Protein AF-A0A662DSI3-F1 (afdb_monomer_lite)

Foldseek 3Di:
DFDQDWDPAVVIDTRPRRLLLVVLLVCLVQQAQEDEDEQDACQHDQNPHYFWPARQVSVPPPDPDRPPLPPQGPDPPDRARLLHGDPVVLVSVQVSLLSNVVSNHAYEYALFEQDPGGCCNQQVNDHQPDVSSLSSLLVCCVSHLVRQRYEYADYAAAQEDDPDRGQYPVSSLVSLVSNCVNQQNAADPVVRGRDGHAYEYEHHEQQDDPDGDRVVVVVVCCLVPPALVSDRHQEYEYAAAQPDPPCPNGPDNHAQLVVLLVVCCQQQDPDPPPDDRSNDPHHYAYEYAHYHDLQQFAEQQPQVPGDPCNYLLNCLQRPLCSCVLSLHPAYHGAFHQQADPVAHDQCGGDNGRSDCVSVSQNSQLNSLVVCCVVCLQVVLVHDDSSLKHKDQVQFPPADADPRRGAKTWIDHACRKIKIKGSFAAPRGGGKGKHANEAAWWWKKKWKAFSSRRHTQDMDTQDGDHGIDIGDDDHGPPGGRNTMMMIMIHID

pLDDT: mean 82.84, std 15.53, range [30.83, 98.38]

Radius of gyration: 23.96 Å; chains: 1; bounding box: 67×50×70 Å

Sequence (491 aa):
GDPKWTNTGPGGTADSGKGIIGSLNWLSANGANSVYCLLMNLGGDGRDVSPFVDNPAEAGDGSDTVAPYDSEPLISGFDDSRLNYAVRRMNQWDRVIRHANRKGIFVNMVLAETEDGNTNWLDDGNTVLSTQRKLFLKNMVAMFGHNLGLKWNLWEEVPLGSTEDEVSRAELTSIAHWIQDWDAVDYDEERDEWIGHAISVHGIPNFKRTVLSGFELMYQDLIDNTSDGDWWLDATSMQIHGGESGTSSFTDPGDYSYYVEQMGGNFFSCDANGGTPGSSSRLVLLDVDEQGAPGTGYASDDYTTAYSEAKSDARRKRVLFDVLFSGASGIEWYCGYYANSSGPVNGGGDLALEDFDTRADLLATTEAAIDFLTDTIHGAGGRDLFEFEADDDLVSNEYVHSIYGGAEVYFQSQVCYLVYYPGMGTGGPGDIAIDHGGTSTIATAYWYDAEDMTYVSSETLGTDTGSQTYSPTAPSGATSADDFVMAVIFR

Secondary structure (DSSP, 8-state):
----PPP-STTPPTTTTHHHHHHHHHHHHTT--EEEEES--TTSSS-----BS--GGGG----SS---TT---SSBTBS-GGG-B-HHHHHHHHHHHHHHHHTT-EEEEE---SSHHHHHHHHTTT-TT-HHHHHHHHHHHHHHTT-SSEEEE--SSB--S-TTS---HHHHHHHHHHHHHH---EEETTTTEEE-SEEE-PBP-S-STTSS-HHHHHHHHHHHH--TTS----B--EEE--S-TT-TTSS----HHHHHHHHHHHHH---TT----SS-----B-EEEEES-TTTS---TT-TTS-GGGSHHHHIIIIIHHHHHTT-SEE-------EETTEESTT--TTT---GGGGHHHHHHHHHHHHHHHHHHHHHT---GGG-EE-GGGEES---BTTTBS-EEEEETTTEEEEEES---TT-S-EEEEE-TTS-EEEEEEEEETTT--EEEEEEEEEESSEEEE-PPPPTT--TT--EEEEEEE-

Structure (mmCIF, N/CA/C/O backbone):
data_AF-A0A662DSI3-F1
#
_entry.id   AF-A0A662DSI3-F1
#
loop_
_atom_site.group_PDB
_atom_site.id
_atom_site.type_symbol
_atom_site.label_atom_id
_atom_site.label_alt_id
_atom_site.label_comp_id
_atom_site.label_asym_id
_atom_site.label_entity_id
_atom_site.label_seq_id
_atom_site.pdbx_PDB_ins_code
_atom_site.Cartn_x
_atom_site.Cartn_y
_atom_site.Cartn_z
_atom_site.occupancy
_atom_site.B_iso_or_equiv
_atom_site.auth_seq_id
_atom_site.auth_comp_id
_atom_site.auth_asym_id
_atom_site.auth_atom_id
_atom_site.pdbx_PDB_model_num
ATOM 1 N N . GLY A 1 1 ? 3.775 -23.988 -15.144 1.00 60.94 1 GLY A N 1
ATOM 2 C CA . GLY A 1 1 ? 4.991 -24.788 -14.907 1.00 60.94 1 GLY A CA 1
ATOM 3 C C . GLY A 1 1 ? 6.191 -23.878 -14.975 1.00 60.94 1 GLY A C 1
ATOM 4 O O . GLY A 1 1 ? 6.115 -22.875 -15.681 1.00 60.94 1 GLY A O 1
ATOM 5 N N . ASP A 1 2 ? 7.258 -24.203 -14.259 1.00 80.38 2 ASP A N 1
ATOM 6 C CA . ASP A 1 2 ? 8.337 -23.246 -13.998 1.00 80.38 2 ASP A CA 1
ATOM 7 C C . ASP A 1 2 ? 9.190 -22.981 -15.244 1.00 80.38 2 ASP A C 1
ATOM 9 O O . ASP A 1 2 ? 9.401 -23.882 -16.073 1.00 80.38 2 ASP A O 1
ATOM 13 N N . PRO A 1 3 ? 9.652 -21.740 -15.447 1.00 84.12 3 PRO A N 1
ATOM 14 C CA . PRO A 1 3 ? 10.533 -21.426 -16.546 1.00 84.12 3 PRO A CA 1
ATOM 15 C C . PRO A 1 3 ? 11.921 -22.025 -16.308 1.00 84.12 3 PRO A C 1
ATOM 17 O O . PRO A 1 3 ? 12.525 -21.896 -15.252 1.00 84.12 3 PRO A O 1
ATOM 20 N N . LYS A 1 4 ? 12.449 -22.664 -17.350 1.00 86.12 4 LYS A N 1
ATOM 21 C CA . LYS A 1 4 ? 13.798 -23.241 -17.388 1.00 86.12 4 LYS A CA 1
ATOM 22 C C . LYS A 1 4 ? 14.788 -22.273 -18.031 1.00 86.12 4 LYS A C 1
ATOM 24 O O . LYS A 1 4 ? 15.524 -22.618 -18.954 1.00 86.12 4 LYS A O 1
ATOM 29 N N . TRP A 1 5 ? 14.700 -21.003 -17.643 1.00 87.44 5 TRP A N 1
ATOM 30 C CA . TRP A 1 5 ? 15.597 -19.977 -18.161 1.00 87.44 5 TRP A CA 1
ATOM 31 C C . TRP A 1 5 ? 16.961 -20.153 -17.511 1.00 87.44 5 TRP A C 1
ATOM 33 O O . TRP A 1 5 ? 17.059 -20.222 -16.293 1.00 87.44 5 TRP A O 1
ATOM 43 N N . THR A 1 6 ? 17.991 -20.266 -18.340 1.00 80.69 6 THR A N 1
ATOM 44 C CA . THR A 1 6 ? 19.382 -20.390 -17.903 1.00 80.69 6 THR A CA 1
ATOM 45 C C . THR A 1 6 ? 20.048 -19.033 -18.051 1.00 80.69 6 THR A C 1
ATOM 47 O O . THR A 1 6 ? 19.926 -18.427 -19.121 1.00 80.69 6 THR A O 1
ATOM 50 N N . ASN A 1 7 ? 20.737 -18.574 -17.006 1.00 74.44 7 ASN A N 1
ATOM 51 C CA . ASN A 1 7 ? 21.637 -17.434 -17.127 1.00 74.44 7 ASN A CA 1
ATOM 52 C C . ASN A 1 7 ? 22.836 -17.877 -17.981 1.00 74.44 7 ASN A C 1
ATOM 54 O O . ASN A 1 7 ? 23.499 -18.860 -17.658 1.00 74.44 7 ASN A O 1
ATOM 58 N N . THR A 1 8 ? 23.068 -17.205 -19.106 1.00 74.00 8 THR A N 1
ATOM 59 C CA . THR A 1 8 ? 24.160 -17.525 -20.040 1.00 74.00 8 THR A CA 1
ATOM 60 C C . THR A 1 8 ? 25.381 -16.619 -19.876 1.00 74.00 8 THR A C 1
ATOM 62 O O . THR A 1 8 ? 26.344 -16.784 -20.622 1.00 74.00 8 THR A O 1
ATOM 65 N N . GLY A 1 9 ? 25.345 -15.675 -18.932 1.00 65.00 9 GLY A N 1
ATOM 66 C CA . GLY A 1 9 ? 26.474 -14.818 -18.585 1.00 65.00 9 GLY A CA 1
ATOM 67 C C . GLY A 1 9 ? 27.579 -15.553 -17.807 1.00 65.00 9 GLY A C 1
ATOM 68 O O . GLY A 1 9 ? 27.443 -16.739 -17.474 1.00 65.00 9 GLY A O 1
ATOM 69 N N . PRO A 1 10 ? 28.702 -14.873 -17.514 1.00 52.00 10 PRO A N 1
ATOM 70 C CA . PRO A 1 10 ? 29.787 -15.430 -16.709 1.00 52.00 10 PRO A CA 1
ATOM 71 C C . PRO A 1 10 ? 29.284 -15.909 -15.337 1.00 52.00 10 PRO A C 1
ATOM 73 O O . PRO A 1 10 ? 28.651 -15.158 -14.609 1.00 52.00 10 PRO A O 1
ATOM 76 N N . GLY A 1 11 ? 29.551 -17.172 -14.984 1.00 66.62 11 GLY A N 1
ATOM 77 C CA . GLY A 1 11 ? 29.047 -17.773 -13.737 1.00 66.62 11 GLY A CA 1
ATOM 78 C C . GLY A 1 11 ? 27.581 -18.232 -13.781 1.00 66.62 11 GLY A C 1
ATOM 79 O O . GLY A 1 11 ? 27.026 -18.576 -12.743 1.00 66.62 11 GLY A O 1
ATOM 80 N N . GLY A 1 12 ? 26.962 -18.258 -14.965 1.00 67.44 12 GLY A N 1
ATOM 81 C CA . GLY A 1 12 ? 25.545 -18.553 -15.151 1.00 67.44 12 GLY A CA 1
ATOM 82 C C . GLY A 1 12 ? 25.066 -19.904 -14.602 1.00 67.44 12 GLY A C 1
ATOM 83 O O . GLY A 1 12 ? 25.707 -20.946 -14.764 1.00 67.44 12 GLY A O 1
ATOM 84 N N . THR A 1 13 ? 23.884 -19.875 -13.987 1.00 76.50 13 THR A N 1
ATOM 85 C CA . THR A 1 13 ? 23.226 -21.029 -13.367 1.00 76.50 13 THR A CA 1
ATOM 86 C C . THR A 1 13 ? 22.111 -21.562 -14.273 1.00 76.50 13 THR A C 1
ATOM 88 O O . THR A 1 13 ? 21.342 -20.814 -14.885 1.00 76.50 13 THR A O 1
ATOM 91 N N . ALA A 1 14 ? 22.029 -22.888 -14.398 1.00 83.31 14 ALA A N 1
ATOM 92 C CA . ALA A 1 14 ? 20.943 -23.540 -15.123 1.00 83.31 14 ALA A CA 1
ATOM 93 C C . ALA A 1 14 ? 19.618 -23.372 -14.370 1.00 83.31 14 ALA A C 1
ATOM 95 O O . ALA A 1 14 ? 19.578 -23.499 -13.150 1.00 83.31 14 ALA A O 1
ATOM 96 N N . ASP A 1 15 ? 18.529 -23.154 -15.109 1.00 83.88 15 ASP A N 1
ATOM 97 C CA . ASP A 1 15 ? 17.176 -23.026 -14.553 1.00 83.88 15 ASP A CA 1
ATOM 98 C C . ASP A 1 15 ? 16.993 -21.900 -13.501 1.00 83.88 15 ASP A C 1
ATOM 100 O O . ASP A 1 15 ? 16.060 -21.971 -12.699 1.00 83.88 15 ASP A O 1
ATOM 104 N N . SER A 1 16 ? 17.816 -20.842 -13.531 1.00 78.50 16 SER A N 1
ATOM 105 C CA . SER A 1 16 ? 17.704 -19.660 -12.651 1.00 78.50 16 SER A CA 1
ATOM 106 C C . SER A 1 16 ? 16.305 -19.043 -12.606 1.00 78.50 16 SER A C 1
ATOM 108 O O . SER A 1 16 ? 15.895 -18.523 -11.579 1.00 78.50 16 SER A O 1
ATOM 110 N N . GLY A 1 17 ? 15.530 -19.144 -13.690 1.00 80.69 17 GLY A N 1
ATOM 111 C CA . GLY A 1 17 ? 14.164 -18.614 -13.723 1.00 80.69 17 GLY A CA 1
ATOM 112 C C . GLY A 1 17 ? 13.172 -19.308 -12.779 1.00 80.69 17 GLY A C 1
ATOM 113 O O . GLY A 1 17 ? 12.072 -18.800 -12.600 1.00 80.69 17 GLY A O 1
ATOM 114 N N . LYS A 1 18 ? 13.489 -20.469 -12.192 1.00 83.06 18 LYS A N 1
ATOM 115 C CA . LYS A 1 18 ? 12.529 -21.183 -11.331 1.00 83.06 18 LYS A CA 1
ATOM 116 C C . LYS A 1 18 ? 12.211 -20.439 -10.035 1.00 83.06 18 LYS A C 1
ATOM 118 O O . LYS A 1 18 ? 11.071 -20.532 -9.588 1.00 83.06 18 LYS A O 1
ATOM 123 N N . GLY A 1 19 ? 13.189 -19.719 -9.474 1.00 86.44 19 GLY A N 1
ATOM 124 C CA . GLY A 1 19 ? 13.057 -19.019 -8.192 1.00 86.44 19 GLY A CA 1
ATOM 125 C C . GLY A 1 19 ? 11.862 -18.072 -8.178 1.00 86.44 19 GLY A C 1
ATOM 126 O O . GLY A 1 19 ? 10.960 -18.254 -7.373 1.00 86.44 19 GLY A O 1
ATOM 127 N N . ILE A 1 20 ? 11.767 -17.184 -9.174 1.00 89.00 20 ILE A N 1
ATOM 128 C CA . ILE A 1 20 ? 10.732 -16.138 -9.229 1.00 89.00 20 ILE A CA 1
ATOM 129 C C . ILE A 1 20 ? 9.291 -16.676 -9.241 1.00 89.00 20 ILE A C 1
ATOM 131 O O . ILE A 1 20 ? 8.397 -16.092 -8.641 1.00 89.00 20 ILE A O 1
ATOM 135 N N . ILE A 1 21 ? 9.038 -17.826 -9.882 1.00 91.31 21 ILE A N 1
ATOM 136 C CA . ILE A 1 21 ? 7.706 -18.456 -9.846 1.00 91.31 21 ILE A CA 1
ATOM 137 C C . ILE A 1 21 ? 7.426 -19.068 -8.472 1.00 91.31 21 ILE A C 1
ATOM 139 O O . ILE A 1 21 ? 6.283 -19.041 -8.018 1.00 91.31 21 ILE A O 1
ATOM 143 N N . GLY A 1 22 ? 8.453 -19.626 -7.826 1.00 90.69 22 GLY A N 1
ATOM 144 C CA . GLY A 1 22 ? 8.385 -20.090 -6.443 1.00 90.69 22 GLY A CA 1
ATOM 145 C C . GLY A 1 22 ? 8.039 -18.951 -5.489 1.00 90.69 22 GLY A C 1
ATOM 146 O O . GLY A 1 22 ? 7.066 -19.085 -4.753 1.00 90.69 22 GLY A O 1
ATOM 147 N N . SER A 1 23 ? 8.745 -17.823 -5.588 1.00 92.06 23 SER A N 1
ATOM 148 C CA . SER A 1 23 ? 8.511 -16.629 -4.769 1.00 92.06 23 SER A CA 1
ATOM 149 C C . SER A 1 23 ? 7.078 -16.116 -4.907 1.00 92.06 23 SER A C 1
ATOM 151 O O . SER A 1 23 ? 6.400 -15.940 -3.906 1.00 92.06 23 SER A O 1
ATOM 153 N N . LEU A 1 24 ? 6.545 -16.004 -6.131 1.00 94.94 24 LEU A N 1
ATOM 154 C CA . LEU A 1 24 ? 5.147 -15.594 -6.340 1.00 94.94 24 LEU A CA 1
ATOM 155 C C . LEU A 1 24 ? 4.122 -16.608 -5.813 1.00 94.94 24 LEU A C 1
ATOM 157 O O . LEU A 1 24 ? 3.040 -16.227 -5.378 1.00 94.94 24 LEU A O 1
ATOM 161 N N . ASN A 1 25 ? 4.420 -17.911 -5.871 1.00 94.50 25 ASN A N 1
ATOM 162 C CA . ASN A 1 25 ? 3.545 -18.910 -5.252 1.00 94.50 25 ASN A CA 1
ATOM 163 C C . ASN A 1 25 ? 3.541 -18.777 -3.731 1.00 94.50 25 ASN A C 1
ATOM 165 O O . ASN A 1 25 ? 2.507 -19.028 -3.123 1.00 94.50 25 ASN A O 1
ATOM 169 N N . TRP A 1 26 ? 4.700 -18.466 -3.154 1.00 95.31 26 TRP A N 1
ATOM 170 C CA . TRP A 1 26 ? 4.871 -18.312 -1.723 1.00 95.31 26 TRP A CA 1
ATOM 171 C C . TRP A 1 26 ? 4.184 -17.045 -1.218 1.00 95.31 26 TRP A C 1
ATOM 173 O O . TRP A 1 26 ? 3.372 -17.145 -0.310 1.00 95.31 26 TRP A O 1
ATOM 183 N N . LEU A 1 27 ? 4.416 -15.899 -1.867 1.00 95.94 27 LEU A N 1
ATOM 184 C CA . LEU A 1 27 ? 3.780 -14.620 -1.536 1.00 95.94 27 LEU A CA 1
ATOM 185 C C . LEU A 1 27 ? 2.253 -14.758 -1.499 1.00 95.94 27 LEU A C 1
ATOM 187 O O . LEU A 1 27 ? 1.635 -14.519 -0.471 1.00 95.94 27 LEU A O 1
ATOM 191 N N . SER A 1 28 ? 1.668 -15.295 -2.572 1.00 96.25 28 SER A N 1
ATOM 192 C CA . SER A 1 28 ? 0.223 -15.556 -2.654 1.00 96.25 28 SER A CA 1
ATOM 193 C C . SER A 1 28 ? -0.296 -16.545 -1.604 1.00 96.25 28 SER A C 1
ATOM 195 O O . SER A 1 28 ? -1.472 -16.506 -1.264 1.00 96.25 28 SER A O 1
ATOM 197 N N . ALA A 1 29 ? 0.538 -17.471 -1.124 1.00 96.25 29 ALA A N 1
ATOM 198 C CA . ALA A 1 29 ? 0.145 -18.429 -0.092 1.00 96.25 29 ALA A CA 1
ATOM 199 C C . ALA A 1 29 ? 0.248 -17.864 1.336 1.00 96.25 29 ALA A C 1
ATOM 201 O O . ALA A 1 29 ? -0.223 -18.532 2.253 1.00 96.25 29 ALA A O 1
ATOM 202 N N . ASN A 1 30 ? 0.860 -16.689 1.506 1.00 95.00 30 ASN A N 1
ATOM 203 C CA . ASN A 1 30 ? 1.040 -15.985 2.778 1.00 95.00 30 ASN A CA 1
ATOM 204 C C . ASN A 1 30 ? 0.400 -14.584 2.701 1.00 95.00 30 ASN A C 1
ATOM 206 O O . ASN A 1 30 ? 1.035 -13.590 3.045 1.00 95.00 30 ASN A O 1
ATOM 210 N N . GLY A 1 31 ? -0.801 -14.496 2.123 1.00 92.19 31 GLY A N 1
ATOM 211 C CA . GLY A 1 31 ? -1.628 -13.286 2.129 1.00 92.19 31 GLY A CA 1
ATOM 212 C C . GLY A 1 31 ? -1.229 -12.147 1.187 1.00 92.19 31 GLY A C 1
ATOM 213 O O . GLY A 1 31 ? -2.059 -11.289 0.898 1.00 92.19 31 GLY A O 1
ATOM 214 N N . ALA A 1 32 ? -0.006 -12.124 0.647 1.00 95.44 32 ALA A N 1
ATOM 215 C CA . ALA A 1 32 ? 0.422 -11.034 -0.227 1.00 95.44 32 ALA A CA 1
ATOM 216 C C . ALA A 1 32 ? -0.329 -11.061 -1.569 1.00 95.44 32 ALA A C 1
ATOM 218 O O . ALA A 1 32 ? -0.282 -12.042 -2.322 1.00 95.44 32 ALA A O 1
ATOM 219 N N . ASN A 1 33 ? -0.978 -9.943 -1.886 1.00 95.56 33 ASN A N 1
ATOM 220 C CA . ASN A 1 33 ? -1.796 -9.751 -3.082 1.00 95.56 33 ASN A CA 1
ATOM 221 C C . ASN A 1 33 ? -1.325 -8.573 -3.955 1.00 95.56 33 ASN A C 1
ATOM 223 O O . ASN A 1 33 ? -1.947 -8.313 -4.981 1.00 95.56 33 ASN A O 1
ATOM 227 N N . SER A 1 34 ? -0.215 -7.916 -3.609 1.00 95.75 34 SER A N 1
ATOM 228 C CA . SER A 1 34 ? 0.435 -6.900 -4.438 1.00 95.75 34 SER A CA 1
ATOM 229 C C . SER A 1 34 ? 1.956 -7.028 -4.393 1.00 95.75 34 SER A C 1
ATOM 231 O O . SER A 1 34 ? 2.522 -7.496 -3.402 1.00 95.75 34 SER A O 1
ATOM 233 N N . VAL A 1 35 ? 2.609 -6.654 -5.491 1.00 95.31 35 VAL A N 1
ATOM 234 C CA . VAL A 1 35 ? 4.061 -6.464 -5.589 1.00 95.31 35 VAL A CA 1
ATOM 235 C C . VAL A 1 35 ? 4.346 -5.276 -6.499 1.00 95.31 35 VAL A C 1
ATOM 237 O O . VAL A 1 35 ? 3.775 -5.196 -7.590 1.00 95.31 35 VAL A O 1
ATOM 240 N N . TYR A 1 36 ? 5.277 -4.406 -6.117 1.00 93.00 36 TYR A N 1
ATOM 241 C CA . TYR A 1 36 ? 5.786 -3.380 -7.020 1.00 93.00 36 TYR A CA 1
ATOM 242 C C . TYR A 1 36 ? 7.075 -3.830 -7.715 1.00 93.00 36 TYR A C 1
ATOM 244 O O . TYR A 1 36 ? 7.824 -4.674 -7.216 1.00 93.00 36 TYR A O 1
ATOM 252 N N . CYS A 1 37 ? 7.317 -3.318 -8.922 1.00 92.38 37 CYS A N 1
ATOM 253 C CA . CYS A 1 37 ? 8.545 -3.579 -9.663 1.00 92.38 37 CYS A CA 1
ATOM 254 C C . CYS A 1 37 ? 8.929 -2.423 -10.589 1.00 92.38 37 CYS A C 1
ATOM 256 O O . CYS A 1 37 ? 8.079 -1.856 -11.280 1.00 92.38 37 CYS A O 1
ATOM 258 N N . LEU A 1 38 ? 10.233 -2.163 -10.684 1.00 91.62 38 LEU A N 1
ATOM 259 C CA . LEU A 1 38 ? 10.825 -1.306 -11.708 1.00 91.62 38 LEU A CA 1
ATOM 260 C C . LEU A 1 38 ? 10.976 -2.072 -13.025 1.00 91.62 38 LEU A C 1
ATOM 262 O O . LEU A 1 38 ? 11.417 -3.223 -13.056 1.00 91.62 38 LEU A O 1
ATOM 266 N N . LEU A 1 39 ? 10.641 -1.418 -14.137 1.00 91.81 39 LEU A N 1
ATOM 267 C CA . LEU A 1 39 ? 10.805 -1.983 -15.484 1.00 91.81 39 LEU A CA 1
ATOM 268 C C . LEU A 1 39 ? 12.084 -1.498 -16.186 1.00 91.81 39 LEU A C 1
ATOM 270 O O . LEU A 1 39 ? 12.436 -2.011 -17.256 1.00 91.81 39 LEU A O 1
ATOM 274 N N . MET A 1 40 ? 12.782 -0.520 -15.603 1.00 88.50 40 MET A N 1
ATOM 275 C CA . MET A 1 40 ? 14.053 0.015 -16.088 1.00 88.50 40 MET A CA 1
ATOM 276 C C . MET A 1 40 ? 14.765 0.813 -14.981 1.00 88.50 40 MET A C 1
ATOM 278 O O . MET A 1 40 ? 14.176 1.752 -14.457 1.00 88.50 40 MET A O 1
ATOM 282 N N . ASN A 1 41 ? 16.015 0.447 -14.670 1.00 83.88 41 ASN A N 1
ATOM 283 C CA . ASN A 1 41 ? 16.839 1.079 -13.622 1.00 83.88 41 ASN A CA 1
ATOM 284 C C . ASN A 1 41 ? 18.320 1.249 -14.035 1.00 83.88 41 ASN A C 1
ATOM 286 O O . ASN A 1 41 ? 19.219 1.276 -13.195 1.00 83.88 41 ASN A O 1
ATOM 290 N N . LEU A 1 42 ? 18.626 1.274 -15.342 1.00 79.88 42 LEU A N 1
ATOM 291 C CA . LEU A 1 42 ? 20.013 1.181 -15.838 1.00 79.88 42 LEU A CA 1
ATOM 292 C C . LEU A 1 42 ? 20.948 2.297 -15.356 1.00 79.88 42 LEU A C 1
ATOM 294 O O . LEU A 1 42 ? 22.165 2.105 -15.399 1.00 79.88 42 LEU A O 1
ATOM 298 N N . GLY A 1 43 ? 20.419 3.433 -14.910 1.00 73.94 43 GLY A N 1
ATOM 299 C CA . GLY A 1 43 ? 21.232 4.421 -14.206 1.00 73.94 43 GLY A CA 1
ATOM 300 C C . GLY A 1 43 ? 20.687 4.850 -12.851 1.00 73.94 43 GLY A C 1
ATOM 301 O O . GLY A 1 43 ? 21.111 5.896 -12.367 1.00 73.94 43 GLY A O 1
ATOM 302 N N . GLY A 1 44 ? 19.825 4.035 -12.251 1.00 76.44 44 GLY A N 1
ATOM 303 C CA . GLY A 1 44 ? 19.527 4.091 -10.824 1.00 76.44 44 GLY A CA 1
ATOM 304 C C . GLY A 1 44 ? 20.485 3.226 -10.008 1.00 76.44 44 GLY A C 1
ATOM 305 O O . GLY A 1 44 ? 21.650 3.013 -10.393 1.00 76.44 44 GLY A O 1
ATOM 306 N N . ASP A 1 45 ? 19.980 2.705 -8.894 1.00 75.12 45 ASP A N 1
ATOM 307 C CA . ASP A 1 45 ? 20.773 1.974 -7.902 1.00 75.12 45 ASP A CA 1
ATOM 308 C C . ASP A 1 45 ? 21.038 0.510 -8.292 1.00 75.12 45 ASP A C 1
ATOM 310 O O . ASP A 1 45 ? 22.166 0.023 -8.155 1.00 75.12 45 ASP A O 1
ATOM 314 N N . GLY A 1 46 ? 20.035 -0.194 -8.829 1.00 74.75 46 GLY A N 1
ATOM 315 C CA . GLY A 1 46 ? 20.155 -1.624 -9.160 1.00 74.75 46 GLY A CA 1
ATOM 316 C C . GLY A 1 46 ? 20.916 -1.918 -10.461 1.00 74.75 46 GLY A C 1
ATOM 317 O O . GLY A 1 46 ? 21.689 -2.875 -10.533 1.00 74.75 46 GLY A O 1
ATOM 318 N N . ARG A 1 47 ? 20.755 -1.065 -11.483 1.00 78.81 47 ARG A N 1
ATOM 319 C CA . ARG A 1 47 ? 21.464 -1.114 -12.782 1.00 78.81 47 ARG A CA 1
ATOM 320 C C . ARG A 1 47 ? 21.433 -2.458 -13.510 1.00 78.81 47 ARG A C 1
ATOM 322 O O . ARG A 1 47 ? 22.333 -2.765 -14.288 1.00 78.81 47 ARG A O 1
ATOM 329 N N . ASP A 1 48 ? 20.417 -3.272 -13.295 1.00 77.81 48 ASP A N 1
ATOM 330 C CA . ASP A 1 48 ? 20.358 -4.660 -13.756 1.00 77.81 48 ASP A CA 1
ATOM 331 C C . ASP A 1 48 ? 19.048 -5.015 -14.478 1.00 77.81 48 ASP A C 1
ATOM 333 O O . ASP A 1 48 ? 18.941 -6.078 -15.104 1.00 77.81 48 ASP A O 1
ATOM 337 N N . VAL A 1 49 ? 18.085 -4.093 -14.500 1.00 84.88 49 VAL A N 1
ATOM 338 C CA . VAL A 1 49 ? 16.792 -4.226 -15.165 1.00 84.88 49 VAL A CA 1
ATOM 339 C C . VAL A 1 49 ? 16.713 -3.289 -16.366 1.00 84.88 49 VAL A C 1
ATOM 341 O O . VAL A 1 49 ? 16.802 -2.065 -16.268 1.00 84.88 49 VAL A O 1
ATOM 344 N N . SER A 1 50 ? 16.492 -3.868 -17.550 1.00 87.44 50 SER A N 1
ATOM 345 C CA . SER A 1 50 ? 16.197 -3.090 -18.753 1.00 87.44 50 SER A CA 1
ATOM 346 C C . SER A 1 50 ? 15.400 -3.877 -19.790 1.00 87.44 50 SER A C 1
ATOM 348 O O . SER A 1 50 ? 15.566 -5.097 -19.929 1.00 87.44 50 SER A O 1
ATOM 350 N N . PRO A 1 51 ? 14.574 -3.205 -20.606 1.00 89.94 51 PRO A N 1
ATOM 351 C CA . PRO A 1 51 ? 13.836 -3.866 -21.671 1.00 89.94 51 PRO A CA 1
ATOM 352 C C . PRO A 1 51 ? 14.636 -3.988 -22.982 1.00 89.94 51 PRO A C 1
ATOM 354 O O . PRO A 1 51 ? 14.173 -4.639 -23.923 1.00 89.94 51 PRO A O 1
ATOM 357 N N . PHE A 1 52 ? 15.831 -3.398 -23.072 1.00 86.25 52 PHE A N 1
ATOM 358 C CA . PHE A 1 52 ? 16.565 -3.217 -24.329 1.00 86.25 52 PHE A CA 1
ATOM 359 C C . PHE A 1 52 ? 17.370 -4.451 -24.755 1.00 86.25 52 PHE A C 1
ATOM 361 O O . PHE A 1 52 ? 17.814 -5.242 -23.929 1.00 86.25 52 PHE A O 1
ATOM 368 N N . VAL A 1 53 ? 17.585 -4.644 -26.058 1.00 79.88 53 VAL A N 1
ATOM 369 C CA . VAL A 1 53 ? 18.443 -5.735 -26.574 1.00 79.88 53 VAL A CA 1
ATOM 370 C C . VAL A 1 53 ? 19.861 -5.624 -26.018 1.00 79.88 53 VAL A C 1
ATOM 372 O O . VAL A 1 53 ? 20.508 -6.643 -25.789 1.00 79.88 53 VAL A O 1
ATOM 375 N N . ASP A 1 54 ? 20.303 -4.392 -25.800 1.00 70.06 54 ASP A N 1
ATOM 376 C CA . ASP A 1 54 ? 21.613 -4.060 -25.288 1.00 70.06 54 ASP A CA 1
ATOM 377 C C . ASP A 1 54 ? 21.541 -3.663 -23.807 1.00 70.06 54 ASP A C 1
ATOM 379 O O . ASP A 1 54 ? 20.683 -2.871 -23.418 1.00 70.06 54 ASP A O 1
ATOM 383 N N . ASN A 1 55 ? 22.414 -4.238 -22.984 1.00 64.69 55 ASN A N 1
ATOM 384 C CA . ASN A 1 55 ? 22.471 -3.977 -21.551 1.00 64.69 55 ASN A CA 1
ATOM 385 C C . ASN A 1 55 ? 23.932 -3.710 -21.143 1.00 64.69 55 ASN A C 1
ATOM 387 O O . ASN A 1 55 ? 24.724 -4.656 -21.100 1.00 64.69 55 ASN A O 1
ATOM 391 N N . PRO A 1 56 ? 24.301 -2.458 -20.815 1.00 54.38 56 PRO A N 1
ATOM 392 C CA . PRO A 1 56 ? 25.656 -2.113 -20.388 1.00 54.38 56 PRO A CA 1
ATOM 393 C C . PRO A 1 56 ? 26.126 -2.905 -19.162 1.00 54.38 56 PRO A C 1
ATOM 395 O O . PRO A 1 56 ? 27.301 -3.252 -19.076 1.00 54.38 56 PRO A O 1
ATOM 398 N N . ALA A 1 57 ? 25.217 -3.275 -18.254 1.00 52.94 57 ALA A N 1
ATOM 399 C CA . ALA A 1 57 ? 25.544 -4.093 -17.087 1.00 52.94 57 ALA A CA 1
ATOM 400 C C . ALA A 1 57 ? 25.914 -5.545 -17.453 1.00 52.94 57 ALA A C 1
ATOM 402 O O . ALA A 1 57 ? 26.685 -6.197 -16.749 1.00 52.94 57 ALA A O 1
ATOM 403 N N . GLU A 1 58 ? 25.449 -6.048 -18.603 1.00 52.09 58 GLU A N 1
ATOM 404 C CA . GLU A 1 58 ? 25.839 -7.359 -19.142 1.00 52.09 58 GLU A CA 1
ATOM 405 C C . GLU A 1 58 ? 27.211 -7.322 -19.858 1.00 52.09 58 GLU A C 1
ATOM 407 O O . GLU A 1 58 ? 27.767 -8.379 -20.170 1.00 52.09 58 GLU A O 1
ATOM 412 N N . ALA A 1 59 ? 27.796 -6.134 -20.091 1.00 48.59 59 ALA A N 1
ATOM 413 C CA . ALA A 1 59 ? 29.073 -5.960 -20.798 1.00 48.59 59 ALA A CA 1
ATOM 414 C C . ALA A 1 59 ? 30.311 -6.365 -19.973 1.00 48.59 59 ALA A C 1
ATOM 416 O O . ALA A 1 59 ? 31.389 -6.571 -20.535 1.00 48.59 59 ALA A O 1
ATOM 417 N N . GLY A 1 60 ? 30.161 -6.538 -18.654 1.00 43.56 60 GLY A N 1
ATOM 418 C CA . GLY A 1 60 ? 31.131 -7.230 -17.802 1.00 43.56 60 GLY A CA 1
ATOM 419 C C . GLY A 1 60 ? 32.491 -6.545 -17.620 1.00 43.56 60 GLY A C 1
ATOM 420 O O . GLY A 1 60 ? 33.465 -7.239 -17.324 1.00 43.56 60 GLY A O 1
ATOM 421 N N . ASP A 1 61 ? 32.597 -5.222 -17.783 1.00 45.53 61 ASP A N 1
ATOM 422 C CA . ASP A 1 61 ? 33.874 -4.512 -17.594 1.00 45.53 61 ASP A CA 1
ATOM 423 C C . ASP A 1 61 ? 34.215 -4.212 -16.121 1.00 45.53 61 ASP A C 1
ATOM 425 O O . ASP A 1 61 ? 35.340 -3.812 -15.814 1.00 45.53 61 ASP A O 1
ATOM 429 N N . GLY A 1 62 ? 33.276 -4.475 -15.203 1.00 42.94 62 GLY A N 1
ATOM 430 C CA . GLY A 1 62 ? 33.461 -4.297 -13.764 1.00 42.94 62 GLY A CA 1
ATOM 431 C C . GLY A 1 62 ? 33.679 -2.842 -13.347 1.00 42.94 62 GLY A C 1
ATOM 432 O O . GLY A 1 62 ? 34.189 -2.606 -12.250 1.00 42.94 62 GLY A O 1
ATOM 433 N N . SER A 1 63 ? 33.352 -1.877 -14.210 1.00 45.25 63 SER A N 1
ATOM 434 C CA . SER A 1 63 ? 33.398 -0.465 -13.875 1.00 45.25 63 SER A CA 1
ATOM 435 C C . SER A 1 63 ? 32.084 -0.036 -13.219 1.00 45.25 63 SER A C 1
ATOM 437 O O . SER A 1 63 ? 30.994 -0.274 -13.723 1.00 45.25 63 SER A O 1
ATOM 439 N N . ASP A 1 64 ? 32.205 0.622 -12.068 1.00 43.16 64 ASP A N 1
ATOM 440 C CA . ASP A 1 64 ? 31.110 1.265 -11.321 1.00 43.16 64 ASP A CA 1
ATOM 441 C C . ASP A 1 64 ? 30.577 2.533 -12.035 1.00 43.16 64 ASP A C 1
ATOM 443 O O . ASP A 1 64 ? 29.745 3.289 -11.536 1.00 43.16 64 ASP A O 1
ATOM 447 N N . THR A 1 65 ? 31.105 2.799 -13.230 1.00 42.94 65 THR A N 1
ATOM 448 C CA . THR A 1 65 ? 30.724 3.898 -14.103 1.00 42.94 65 THR A CA 1
ATOM 449 C C . THR A 1 65 ? 29.829 3.336 -15.189 1.00 42.94 65 THR A C 1
ATOM 451 O O . THR A 1 65 ? 30.327 2.682 -16.103 1.00 42.94 65 THR A O 1
ATOM 454 N N . VAL A 1 66 ? 28.522 3.605 -15.103 1.00 47.19 66 VAL A N 1
ATOM 455 C CA . VAL A 1 66 ? 27.605 3.439 -16.239 1.00 47.19 66 VAL A CA 1
ATOM 456 C C . VAL A 1 66 ? 28.307 4.048 -17.448 1.00 47.19 66 VAL A C 1
ATOM 458 O O . VAL A 1 66 ? 28.721 5.213 -17.399 1.00 47.19 66 VAL A O 1
ATOM 461 N N . ALA A 1 67 ? 28.544 3.243 -18.490 1.00 47.00 67 ALA A N 1
ATOM 462 C CA . ALA A 1 67 ? 29.051 3.770 -19.747 1.00 47.00 67 ALA A CA 1
ATOM 463 C C . ALA A 1 67 ? 28.161 4.974 -20.089 1.00 47.00 67 ALA A C 1
ATOM 465 O O . ALA A 1 67 ? 26.940 4.835 -19.997 1.00 47.00 67 ALA A O 1
ATOM 466 N N . PRO A 1 68 ? 28.735 6.165 -20.349 1.00 48.12 68 PRO A N 1
ATOM 467 C CA . PRO A 1 68 ? 27.964 7.399 -20.417 1.00 48.12 68 PRO A CA 1
ATOM 468 C C . PRO A 1 68 ? 26.760 7.209 -21.335 1.00 48.12 68 PRO A C 1
ATOM 470 O O . PRO A 1 68 ? 26.821 6.406 -22.263 1.00 48.12 68 PRO A O 1
ATOM 473 N N . TYR A 1 69 ? 25.700 7.977 -21.097 1.00 49.19 69 TYR A N 1
ATOM 474 C CA . TYR A 1 69 ? 24.459 8.060 -21.882 1.00 49.19 69 TYR A CA 1
ATOM 475 C C . TYR A 1 69 ? 24.592 8.072 -23.424 1.00 49.19 69 TYR A C 1
ATOM 477 O O . TYR A 1 69 ? 23.605 7.927 -24.136 1.00 49.19 69 TYR A O 1
ATOM 485 N N . ASP A 1 70 ? 25.819 8.234 -23.913 1.00 46.06 70 ASP A N 1
ATOM 486 C CA . ASP A 1 70 ? 26.319 8.279 -25.287 1.00 46.06 70 ASP A CA 1
ATOM 487 C C . ASP A 1 70 ? 27.113 7.006 -25.689 1.00 46.06 70 ASP A C 1
ATOM 489 O O . ASP A 1 70 ? 27.872 6.992 -26.655 1.00 46.06 70 ASP A O 1
ATOM 493 N N . SER A 1 71 ? 27.034 5.906 -24.939 1.00 46.44 71 SER A N 1
ATOM 494 C CA . SER A 1 71 ? 27.729 4.683 -25.342 1.00 46.44 71 SER A CA 1
ATOM 495 C C . SER A 1 71 ? 26.999 4.047 -26.524 1.00 46.44 71 SER A C 1
ATOM 497 O O . SER A 1 71 ? 25.971 3.391 -26.381 1.00 46.44 71 SER A O 1
ATOM 499 N N . GLU A 1 72 ? 27.549 4.320 -27.710 1.00 45.22 72 GLU A N 1
ATOM 500 C CA . GLU A 1 72 ? 27.401 3.569 -28.958 1.00 45.22 72 GLU A CA 1
ATOM 501 C C . GLU A 1 72 ? 26.924 2.130 -28.692 1.00 45.22 72 GLU A C 1
ATOM 503 O O . GLU A 1 72 ? 27.537 1.438 -27.869 1.00 45.22 72 GLU A O 1
ATOM 508 N N . PRO A 1 73 ? 25.868 1.650 -29.371 1.00 50.00 73 PRO A N 1
ATOM 509 C CA . PRO A 1 73 ? 25.276 0.355 -29.065 1.00 50.00 73 PRO A CA 1
ATOM 510 C C . PRO A 1 73 ? 26.339 -0.748 -29.082 1.00 50.00 73 PRO A C 1
ATOM 512 O O . PRO A 1 73 ? 27.083 -0.904 -30.056 1.00 50.00 73 PRO A O 1
ATOM 515 N N . LEU A 1 74 ? 26.379 -1.570 -28.028 1.00 52.91 74 LEU A N 1
ATOM 516 C CA . LEU A 1 74 ? 27.292 -2.710 -27.892 1.00 52.91 74 LEU A CA 1
ATOM 517 C C . LEU A 1 74 ? 27.077 -3.743 -29.015 1.00 52.91 74 LEU A C 1
ATOM 519 O O . LEU A 1 74 ? 27.929 -4.602 -29.254 1.00 52.91 74 LEU A O 1
ATOM 523 N N . ILE A 1 75 ? 25.959 -3.645 -29.748 1.00 55.19 75 ILE A N 1
ATOM 524 C CA . ILE A 1 75 ? 25.651 -4.427 -30.946 1.00 55.19 75 ILE A CA 1
ATOM 525 C C . ILE A 1 75 ? 25.751 -3.545 -32.197 1.00 55.19 75 ILE A C 1
ATOM 527 O O . ILE A 1 75 ? 24.922 -2.671 -32.440 1.00 55.19 75 ILE A O 1
ATOM 531 N N . SER A 1 76 ? 26.713 -3.863 -33.068 1.00 55.53 76 SER A N 1
ATOM 532 C CA . SER A 1 76 ? 26.846 -3.250 -34.395 1.00 55.53 76 SER A CA 1
ATOM 533 C C . SER A 1 76 ? 25.537 -3.295 -35.202 1.00 55.53 76 SER A C 1
ATOM 535 O O . SER A 1 76 ? 24.985 -4.380 -35.407 1.00 55.53 76 SER A O 1
ATOM 537 N N . GLY A 1 77 ? 25.105 -2.148 -35.737 1.00 59.72 77 GLY A N 1
ATOM 538 C CA . GLY A 1 77 ? 23.957 -2.033 -36.650 1.00 59.72 77 GLY A CA 1
ATOM 539 C C . GLY A 1 77 ? 22.717 -1.338 -36.081 1.00 59.72 77 GLY A C 1
ATOM 540 O O . GLY A 1 77 ? 21.730 -1.218 -36.805 1.00 59.72 77 GLY A O 1
ATOM 541 N N . PHE A 1 78 ? 22.766 -0.874 -34.834 1.00 63.88 78 PHE A N 1
ATOM 542 C CA . PHE A 1 78 ? 21.789 0.056 -34.269 1.00 63.88 78 PHE A CA 1
ATOM 543 C C . PHE A 1 78 ? 22.430 1.438 -34.104 1.00 63.88 78 PHE A C 1
ATOM 545 O O . PHE A 1 78 ? 23.645 1.513 -33.961 1.00 63.88 78 PHE A O 1
ATOM 552 N N . ASP A 1 79 ? 21.626 2.502 -34.144 1.00 68.12 79 ASP A N 1
ATOM 553 C CA . ASP A 1 79 ? 22.097 3.880 -33.910 1.00 68.12 79 ASP A CA 1
ATOM 55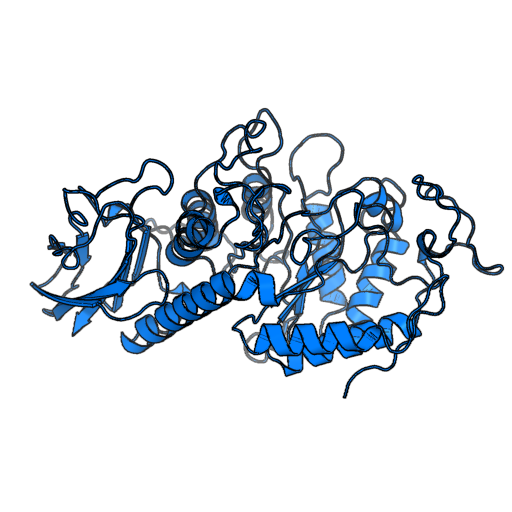4 C C . ASP A 1 79 ? 21.804 4.345 -32.464 1.00 68.12 79 ASP A C 1
ATOM 556 O O . ASP A 1 79 ? 22.468 5.239 -31.958 1.00 68.12 79 ASP A O 1
ATOM 560 N N . ASP A 1 80 ? 20.818 3.732 -31.790 1.00 77.12 80 ASP A N 1
ATOM 561 C CA . ASP A 1 80 ? 20.428 4.029 -30.401 1.00 77.12 80 ASP A CA 1
ATOM 562 C C . ASP A 1 80 ? 19.852 2.764 -29.732 1.00 77.12 80 ASP A C 1
ATOM 564 O O . ASP A 1 80 ? 18.840 2.212 -30.182 1.00 77.12 80 ASP A O 1
ATOM 568 N N . SER A 1 81 ? 20.484 2.274 -28.663 1.00 75.00 81 SER A N 1
ATOM 569 C CA . SER A 1 81 ? 20.069 1.061 -27.937 1.00 75.00 81 SER A CA 1
ATOM 570 C C . SER A 1 81 ? 18.672 1.183 -27.315 1.00 75.00 81 SER A C 1
ATOM 572 O O . SER A 1 81 ? 17.919 0.207 -27.277 1.00 75.00 81 SER A O 1
ATOM 574 N N . ARG A 1 82 ? 18.271 2.398 -26.935 1.00 80.38 82 ARG A N 1
ATOM 575 C CA . ARG A 1 82 ? 17.004 2.720 -26.255 1.00 80.38 82 ARG A CA 1
ATOM 576 C C . ARG A 1 82 ? 15.778 2.529 -27.140 1.00 80.38 82 ARG A C 1
ATOM 578 O O . ARG A 1 82 ? 14.645 2.475 -26.666 1.00 80.38 82 ARG A O 1
ATOM 585 N N . LEU A 1 83 ? 16.000 2.416 -28.448 1.00 84.94 83 LEU A N 1
ATOM 586 C CA . LEU A 1 83 ? 14.952 2.178 -29.435 1.00 84.94 83 LEU A CA 1
ATOM 587 C C . LEU A 1 83 ? 14.759 0.690 -29.762 1.00 84.94 83 LEU A C 1
ATOM 589 O O . LEU A 1 83 ? 13.882 0.343 -30.553 1.00 84.94 83 LEU A O 1
ATOM 593 N N . ASN A 1 84 ? 15.552 -0.203 -29.160 1.00 84.75 84 ASN A N 1
ATOM 594 C CA . ASN A 1 84 ? 15.621 -1.612 -29.540 1.00 84.75 84 ASN A CA 1
ATOM 595 C C . ASN A 1 84 ? 15.304 -2.528 -28.356 1.00 84.75 84 ASN A C 1
ATOM 597 O O . ASN A 1 84 ? 16.113 -2.690 -27.451 1.00 84.75 84 ASN A O 1
ATOM 601 N N . TYR A 1 85 ? 14.138 -3.180 -28.393 1.00 89.81 85 TYR A N 1
ATOM 602 C CA . TYR A 1 85 ? 13.589 -3.956 -27.274 1.00 89.81 85 TYR A CA 1
ATOM 603 C C . TYR A 1 85 ? 13.833 -5.461 -27.422 1.00 89.81 85 TYR A C 1
ATOM 605 O O . TYR A 1 85 ? 13.637 -6.057 -28.488 1.00 89.81 85 TYR A O 1
ATOM 613 N N . ALA A 1 86 ? 14.217 -6.112 -26.325 1.00 88.25 86 ALA A N 1
ATOM 614 C CA . ALA A 1 86 ? 14.455 -7.545 -26.265 1.00 88.25 86 ALA A CA 1
ATOM 615 C C . ALA A 1 86 ? 13.132 -8.322 -26.196 1.00 88.25 86 ALA A C 1
ATOM 617 O O . ALA A 1 86 ? 12.630 -8.639 -25.118 1.00 88.25 86 ALA A O 1
ATOM 618 N N . VAL A 1 87 ? 12.604 -8.737 -27.354 1.00 89.75 87 VAL A N 1
ATOM 619 C CA . VAL A 1 87 ? 11.361 -9.538 -27.450 1.00 89.75 87 VAL A CA 1
ATOM 620 C C . VAL A 1 87 ? 11.389 -10.770 -26.539 1.00 89.75 87 VAL A C 1
ATOM 622 O O . VAL A 1 87 ? 10.383 -11.125 -25.927 1.00 89.75 87 VAL A O 1
ATOM 625 N N . ARG A 1 88 ? 12.542 -11.444 -26.420 1.00 87.19 88 ARG A N 1
ATOM 626 C CA . ARG A 1 88 ? 12.680 -12.593 -25.515 1.00 87.19 88 ARG A CA 1
ATOM 627 C C . ARG A 1 88 ? 12.465 -12.186 -24.057 1.00 87.19 88 ARG A C 1
ATOM 629 O O . ARG A 1 88 ? 11.744 -12.902 -23.374 1.00 87.19 88 ARG A O 1
ATOM 636 N N . ARG A 1 89 ? 13.057 -11.076 -23.606 1.00 88.75 89 ARG A N 1
ATOM 637 C CA . ARG A 1 89 ? 12.949 -10.606 -22.219 1.00 88.75 89 ARG A CA 1
ATOM 638 C C . ARG A 1 89 ? 11.519 -10.183 -21.894 1.00 88.75 89 ARG A C 1
ATOM 640 O O . ARG A 1 89 ? 10.973 -10.659 -20.908 1.00 88.75 89 ARG A O 1
ATOM 647 N N . MET A 1 90 ? 10.865 -9.442 -22.790 1.00 92.81 90 MET A N 1
ATOM 648 C CA . MET A 1 90 ? 9.456 -9.050 -22.617 1.00 92.81 90 MET A CA 1
ATOM 649 C C . MET A 1 90 ? 8.530 -10.267 -22.483 1.00 92.81 90 MET A C 1
ATOM 651 O O . MET A 1 90 ? 7.698 -10.322 -21.585 1.00 92.81 90 MET A O 1
ATOM 655 N N . ASN A 1 91 ? 8.742 -11.314 -23.292 1.00 92.12 91 ASN A N 1
ATOM 656 C CA . ASN A 1 91 ? 7.999 -12.574 -23.150 1.00 92.12 91 ASN A CA 1
ATOM 657 C C . ASN A 1 91 ? 8.281 -13.306 -21.823 1.00 92.12 91 ASN A C 1
ATOM 659 O O . ASN A 1 91 ? 7.458 -14.102 -21.366 1.00 92.12 91 ASN A O 1
ATOM 663 N N . GLN A 1 92 ? 9.463 -13.118 -21.229 1.00 92.19 92 GLN A N 1
ATOM 664 C CA . GLN A 1 92 ? 9.784 -13.690 -19.922 1.00 92.19 92 GLN A CA 1
ATOM 665 C C . GLN A 1 92 ? 9.055 -12.927 -18.816 1.00 92.19 92 GLN A C 1
ATOM 667 O O . GLN A 1 92 ? 8.396 -13.571 -18.004 1.00 92.19 92 GLN A O 1
ATOM 672 N N . TRP A 1 93 ? 9.107 -11.595 -18.833 1.00 94.62 93 TRP A N 1
ATOM 673 C CA . TRP A 1 93 ? 8.399 -10.739 -17.877 1.00 94.62 93 TRP A CA 1
ATOM 674 C C . TRP A 1 93 ? 6.891 -10.978 -17.918 1.00 94.62 93 TRP A C 1
ATOM 676 O O . TRP A 1 93 ? 6.304 -11.308 -16.893 1.00 94.62 93 TRP A O 1
ATOM 686 N N . ASP A 1 94 ? 6.279 -10.982 -19.104 1.00 95.00 94 ASP A N 1
ATOM 687 C CA . ASP A 1 94 ? 4.842 -11.246 -19.250 1.00 95.00 94 ASP A CA 1
ATOM 688 C C . ASP A 1 94 ? 4.442 -12.624 -18.688 1.00 95.00 94 ASP A C 1
ATOM 690 O O . ASP A 1 94 ? 3.394 -12.775 -18.062 1.00 95.00 94 ASP A O 1
ATOM 694 N N . ARG A 1 95 ? 5.296 -13.648 -18.823 1.00 94.62 95 ARG A N 1
ATOM 695 C CA . ARG A 1 95 ? 5.025 -14.958 -18.212 1.00 94.62 95 ARG A CA 1
ATOM 696 C C . ARG A 1 95 ? 4.991 -14.895 -16.682 1.00 94.62 95 ARG A C 1
ATOM 698 O O . ARG A 1 95 ? 4.209 -15.646 -16.091 1.00 94.62 95 ARG A O 1
ATOM 705 N N . VAL A 1 96 ? 5.848 -14.078 -16.071 1.00 94.94 96 VAL A N 1
ATOM 706 C CA . VAL A 1 96 ? 5.899 -13.855 -14.616 1.00 94.94 96 VAL A CA 1
ATOM 707 C C . VAL A 1 96 ? 4.680 -13.049 -14.174 1.00 94.94 96 VAL A C 1
ATOM 709 O O . VAL A 1 96 ? 3.944 -13.523 -13.316 1.00 94.94 96 VAL A O 1
ATOM 712 N N . ILE A 1 97 ? 4.387 -11.930 -14.837 1.00 96.19 97 ILE A N 1
ATOM 713 C CA . ILE A 1 97 ? 3.238 -11.055 -14.548 1.00 96.19 97 ILE A CA 1
ATOM 714 C C . ILE A 1 97 ? 1.917 -11.827 -14.660 1.00 96.19 97 ILE A C 1
ATOM 716 O O . ILE A 1 97 ? 1.130 -11.882 -13.719 1.00 96.19 97 ILE A O 1
ATOM 720 N N . ARG A 1 98 ? 1.708 -12.570 -15.755 1.00 95.75 98 ARG A N 1
ATOM 721 C CA . ARG A 1 98 ? 0.532 -13.445 -15.907 1.00 95.75 98 ARG A CA 1
ATOM 722 C C . ARG A 1 98 ? 0.443 -14.510 -14.822 1.00 95.75 98 ARG A C 1
ATOM 724 O O . ARG A 1 98 ? -0.634 -15.048 -14.574 1.00 95.75 98 ARG A O 1
ATOM 731 N N . HIS A 1 99 ? 1.574 -14.936 -14.263 1.00 96.06 99 HIS A N 1
ATOM 732 C CA . HIS A 1 99 ? 1.576 -15.876 -13.147 1.00 96.06 99 HIS A CA 1
ATOM 733 C C . HIS A 1 99 ? 1.176 -15.196 -11.843 1.00 96.06 99 HIS A C 1
ATOM 735 O O . HIS A 1 99 ? 0.323 -15.760 -11.166 1.00 96.06 99 HIS A O 1
ATOM 741 N N . ALA A 1 100 ? 1.705 -14.005 -11.555 1.00 97.06 100 ALA A N 1
ATOM 742 C CA . ALA A 1 100 ? 1.287 -13.169 -10.431 1.00 97.06 100 ALA A CA 1
ATOM 743 C C . ALA A 1 100 ? -0.233 -12.925 -10.462 1.00 97.06 100 ALA A C 1
ATOM 745 O O . ALA A 1 100 ? -0.939 -13.344 -9.550 1.00 97.06 100 ALA A O 1
ATOM 746 N N . ASN A 1 101 ? -0.783 -12.437 -11.578 1.00 96.88 101 ASN A N 1
ATOM 747 C CA . ASN A 1 101 ? -2.229 -12.211 -11.700 1.00 96.88 101 ASN A CA 1
ATOM 748 C C . ASN A 1 101 ? -3.065 -13.494 -11.539 1.00 96.88 101 ASN A C 1
ATOM 750 O O . ASN A 1 101 ? -4.095 -13.486 -10.874 1.00 96.88 101 ASN A O 1
ATOM 754 N N . ARG A 1 102 ? -2.620 -14.646 -12.074 1.00 96.38 102 ARG A N 1
ATOM 755 C CA . ARG A 1 102 ? -3.300 -15.942 -11.832 1.00 96.38 102 ARG A CA 1
ATOM 756 C C . ARG A 1 102 ? -3.275 -16.381 -10.366 1.00 96.38 102 ARG A C 1
ATOM 758 O O . ARG A 1 102 ? -4.013 -17.295 -10.003 1.00 96.38 102 ARG A O 1
ATOM 765 N N . LYS A 1 103 ? -2.379 -15.807 -9.571 1.00 96.69 103 LYS A N 1
ATOM 766 C CA . LYS A 1 103 ? -2.258 -16.014 -8.133 1.00 96.69 103 LYS A CA 1
ATOM 767 C C . LYS A 1 103 ? -3.007 -14.969 -7.309 1.00 96.69 103 LYS A C 1
ATOM 769 O O . LYS A 1 103 ? -2.963 -15.058 -6.093 1.00 96.69 103 LYS A O 1
ATOM 774 N N . GLY A 1 104 ? -3.725 -14.049 -7.955 1.00 96.38 104 GLY A N 1
ATOM 775 C CA . GLY A 1 104 ? -4.388 -12.946 -7.264 1.00 96.38 104 GLY A CA 1
ATOM 776 C C . GLY A 1 104 ? -3.413 -11.865 -6.805 1.00 96.38 104 GLY A C 1
ATOM 777 O O . GLY A 1 104 ? -3.766 -11.087 -5.936 1.00 96.38 104 GLY A O 1
ATOM 778 N N . ILE A 1 105 ? -2.202 -11.830 -7.373 1.00 97.56 105 ILE A N 1
ATOM 779 C CA . ILE A 1 105 ? -1.225 -10.777 -7.111 1.00 97.56 105 ILE A CA 1
ATOM 780 C C . ILE A 1 105 ? -1.370 -9.700 -8.187 1.00 97.56 105 ILE A C 1
ATOM 782 O O . ILE A 1 105 ? -1.188 -9.968 -9.385 1.00 97.56 105 ILE A O 1
ATOM 786 N N . PHE A 1 106 ? -1.702 -8.504 -7.732 1.00 96.44 106 PHE A N 1
ATOM 787 C CA . PHE A 1 106 ? -1.653 -7.247 -8.453 1.00 96.44 106 PHE A CA 1
ATOM 788 C C . PHE A 1 106 ? -0.196 -6.784 -8.615 1.00 96.44 106 PHE A C 1
ATOM 790 O O . PHE A 1 106 ? 0.641 -7.076 -7.763 1.00 96.44 106 PHE A O 1
ATOM 797 N N . VAL A 1 107 ? 0.148 -6.133 -9.729 1.00 97.38 107 VAL A N 1
ATOM 798 C CA . VAL A 1 107 ? 1.525 -5.672 -9.975 1.00 97.38 107 VAL A CA 1
ATOM 799 C C . VAL A 1 107 ? 1.552 -4.161 -10.177 1.00 97.38 107 VAL A C 1
ATOM 801 O O . VAL A 1 107 ? 1.033 -3.651 -11.171 1.00 97.38 107 VAL A O 1
ATOM 804 N N . ASN A 1 108 ? 2.195 -3.462 -9.249 1.00 96.81 108 ASN A N 1
ATOM 805 C CA . ASN A 1 108 ? 2.467 -2.032 -9.304 1.00 96.81 108 ASN A CA 1
ATOM 806 C C . ASN A 1 108 ? 3.730 -1.786 -10.163 1.00 96.81 108 ASN A C 1
ATOM 808 O O . ASN A 1 108 ? 4.849 -2.135 -9.789 1.00 96.81 108 ASN A O 1
ATOM 812 N N . MET A 1 109 ? 3.558 -1.271 -11.381 1.00 96.31 109 MET A N 1
ATOM 813 C CA . MET A 1 109 ? 4.640 -1.105 -12.357 1.00 96.31 109 MET A CA 1
ATOM 814 C C . MET A 1 109 ? 5.194 0.311 -12.330 1.00 96.31 109 MET A C 1
ATOM 816 O O . MET A 1 109 ? 4.571 1.225 -12.864 1.00 96.31 109 MET A O 1
ATOM 820 N N . VAL A 1 110 ? 6.398 0.463 -11.793 1.00 94.75 110 VAL A N 1
ATOM 821 C CA . VAL A 1 110 ? 7.112 1.738 -11.736 1.00 94.75 110 VAL A CA 1
ATOM 822 C C . VAL A 1 110 ? 7.847 1.986 -13.059 1.00 94.75 110 VAL A C 1
ATOM 824 O O . VAL A 1 110 ? 8.653 1.167 -13.522 1.00 94.75 110 VAL A O 1
ATOM 827 N N . LEU A 1 111 ? 7.520 3.106 -13.710 1.00 93.75 111 LEU A N 1
ATOM 828 C CA . LEU A 1 111 ? 7.899 3.424 -15.095 1.00 93.75 111 LEU A CA 1
ATOM 829 C C . LEU A 1 111 ? 9.089 4.386 -15.225 1.00 93.75 111 LEU A C 1
ATOM 831 O O . LEU A 1 111 ? 9.620 4.565 -16.329 1.00 93.75 111 LEU A O 1
ATOM 835 N N . ALA A 1 112 ? 9.507 5.010 -14.132 1.00 88.12 112 ALA A N 1
ATOM 836 C CA . ALA A 1 112 ? 10.673 5.879 -14.057 1.00 88.12 112 ALA A CA 1
ATOM 837 C C . ALA A 1 112 ? 11.218 5.889 -12.623 1.00 88.12 112 ALA A C 1
ATOM 839 O O . ALA A 1 112 ? 10.493 5.540 -11.703 1.00 88.12 112 ALA A O 1
ATOM 840 N N . GLU A 1 113 ? 12.473 6.292 -12.473 1.00 83.12 113 GLU A N 1
ATOM 841 C CA . GLU A 1 113 ? 13.219 6.381 -11.206 1.00 83.12 113 GLU A CA 1
ATOM 842 C C . GLU A 1 113 ? 13.860 7.767 -11.188 1.00 83.12 113 GLU A C 1
ATOM 844 O O . GLU A 1 113 ? 14.192 8.292 -12.266 1.00 83.12 113 GLU A O 1
ATOM 849 N N . THR A 1 114 ? 13.980 8.379 -10.014 1.00 80.94 114 THR A N 1
ATOM 850 C CA . THR A 1 114 ? 14.363 9.791 -9.900 1.00 80.94 114 THR A CA 1
ATOM 851 C C . THR A 1 114 ? 15.824 10.071 -10.239 1.00 80.94 114 THR A C 1
ATOM 853 O O . THR A 1 114 ? 16.135 11.185 -10.670 1.00 80.94 114 THR A O 1
ATOM 856 N N . GLU A 1 115 ? 16.737 9.105 -10.147 1.00 77.62 115 GLU A N 1
ATOM 857 C CA . GLU A 1 115 ? 18.161 9.363 -10.359 1.00 77.62 115 GLU A CA 1
ATOM 858 C C . GLU A 1 115 ? 18.446 9.952 -11.742 1.00 77.62 115 GLU A C 1
ATOM 860 O O . GLU A 1 115 ? 17.933 9.512 -12.778 1.00 77.62 115 GLU A O 1
ATOM 865 N N . ASP A 1 116 ? 19.388 10.899 -11.777 1.00 75.69 116 ASP A N 1
ATOM 866 C CA . ASP A 1 116 ? 19.872 11.528 -13.007 1.00 75.69 116 ASP A CA 1
ATOM 867 C C . ASP A 1 116 ? 20.288 10.500 -14.064 1.00 75.69 116 ASP A C 1
ATOM 869 O O . ASP A 1 116 ? 20.216 10.781 -15.261 1.00 75.69 116 ASP A O 1
ATOM 873 N N . GLY A 1 117 ? 20.772 9.325 -13.644 1.00 74.50 117 GLY A N 1
ATOM 874 C CA . GLY A 1 117 ? 21.189 8.211 -14.497 1.00 74.50 117 GLY A CA 1
ATOM 875 C C . GLY A 1 117 ? 20.029 7.384 -15.083 1.00 74.50 117 GLY A C 1
ATOM 876 O O . GLY A 1 117 ? 20.208 6.724 -16.112 1.00 74.50 117 GLY A O 1
ATOM 877 N N . ASN A 1 118 ? 18.835 7.459 -14.507 1.00 78.00 118 ASN A N 1
ATOM 878 C CA . ASN A 1 118 ? 17.644 6.828 -15.060 1.00 78.00 118 ASN A CA 1
ATOM 879 C C . ASN A 1 118 ? 16.818 7.830 -15.882 1.00 78.00 118 ASN A C 1
ATOM 881 O O . ASN A 1 118 ? 16.453 7.552 -17.031 1.00 78.00 118 ASN A O 1
ATOM 885 N N . THR A 1 119 ? 16.629 9.041 -15.350 1.00 77.31 119 THR A N 1
ATOM 886 C CA . THR A 1 119 ? 15.896 10.141 -15.995 1.00 77.31 119 THR A CA 1
ATOM 887 C C . THR A 1 119 ? 16.471 10.490 -17.369 1.00 77.31 119 THR A C 1
ATOM 889 O O . THR A 1 119 ? 15.779 10.410 -18.391 1.00 77.31 119 THR A O 1
ATOM 892 N N . ASN A 1 120 ? 17.770 10.801 -17.449 1.00 76.94 120 ASN A N 1
ATOM 893 C CA . ASN A 1 120 ? 18.375 11.205 -18.724 1.00 76.94 120 ASN A CA 1
ATOM 894 C C . ASN A 1 120 ? 18.468 10.048 -19.743 1.00 76.94 120 ASN A C 1
ATOM 896 O O . ASN A 1 120 ? 18.675 10.309 -20.932 1.00 76.94 120 ASN A O 1
ATOM 900 N N . TRP A 1 121 ? 18.251 8.788 -19.332 1.00 78.12 121 TRP A N 1
ATOM 901 C CA . TRP A 1 121 ? 18.293 7.635 -20.241 1.00 78.12 121 TRP A CA 1
ATOM 902 C C . TRP A 1 121 ? 17.181 7.751 -21.250 1.00 78.12 121 TRP A C 1
ATOM 904 O O . TRP A 1 121 ? 17.404 7.621 -22.453 1.00 78.12 121 TRP A O 1
ATOM 914 N N . LEU A 1 122 ? 15.984 8.037 -20.754 1.00 82.12 122 LEU A N 1
ATOM 915 C CA . LEU A 1 122 ? 14.780 8.071 -21.553 1.00 82.12 122 LEU A CA 1
ATOM 916 C C . LEU A 1 122 ? 14.363 9.485 -21.946 1.00 82.12 122 LEU A C 1
ATOM 918 O O . LEU A 1 122 ? 13.620 9.579 -22.913 1.00 82.12 122 LEU A O 1
ATOM 922 N N . ASP A 1 123 ? 14.843 10.559 -21.309 1.00 77.00 123 ASP A N 1
ATOM 923 C CA . ASP A 1 123 ? 14.332 11.928 -21.543 1.00 77.00 123 ASP A CA 1
ATOM 924 C C . ASP A 1 123 ? 15.315 12.904 -22.231 1.00 77.00 123 ASP A C 1
ATOM 926 O O . ASP A 1 123 ? 15.087 14.116 -22.260 1.00 77.00 123 ASP A O 1
ATOM 930 N N . ASP A 1 124 ? 16.389 12.384 -22.844 1.00 66.94 124 ASP A N 1
ATOM 931 C CA . ASP A 1 124 ? 17.393 13.158 -23.614 1.00 66.94 124 ASP A CA 1
ATOM 932 C C . ASP A 1 124 ? 17.899 14.414 -22.872 1.00 66.94 124 ASP A C 1
ATOM 934 O O . ASP A 1 124 ? 18.163 15.469 -23.452 1.00 66.94 124 ASP A O 1
ATOM 938 N N . GLY A 1 125 ? 17.985 14.315 -21.545 1.00 60.91 125 GLY A N 1
ATOM 939 C CA . GLY A 1 125 ? 18.531 15.349 -20.681 1.00 60.91 125 GLY A CA 1
ATOM 940 C C . GLY A 1 125 ? 17.617 16.520 -20.325 1.00 60.91 125 GLY A C 1
ATOM 941 O O . GLY A 1 125 ? 18.059 17.311 -19.506 1.00 60.91 125 GLY A O 1
ATOM 942 N N . ASN A 1 126 ? 16.434 16.704 -20.945 1.00 61.59 126 ASN A N 1
ATOM 943 C CA . ASN A 1 126 ? 15.560 17.878 -20.690 1.00 61.59 126 ASN A CA 1
ATOM 944 C C . ASN A 1 126 ? 14.132 17.823 -21.287 1.00 61.59 126 ASN A C 1
ATOM 946 O O . ASN A 1 126 ? 13.403 18.810 -21.193 1.00 61.59 126 ASN A O 1
ATOM 950 N N . THR A 1 127 ? 13.725 16.766 -22.001 1.00 69.00 127 THR A N 1
ATOM 951 C CA . THR A 1 127 ? 12.385 16.713 -22.621 1.00 69.00 127 THR A CA 1
ATOM 952 C C . THR A 1 127 ? 11.611 15.521 -22.094 1.00 69.00 127 THR A C 1
ATOM 954 O O . THR A 1 127 ? 11.779 14.406 -22.595 1.00 69.00 127 THR A O 1
ATOM 957 N N . VAL A 1 128 ? 10.705 15.769 -21.145 1.00 72.81 128 VAL A N 1
ATOM 958 C CA . VAL A 1 128 ? 9.721 14.760 -20.753 1.00 72.81 128 VAL A CA 1
ATOM 959 C C . VAL A 1 128 ? 8.923 14.337 -21.990 1.00 72.81 128 VAL A C 1
ATOM 961 O O . VAL A 1 128 ? 8.521 15.159 -22.819 1.00 72.81 128 VAL A O 1
ATOM 964 N N . LEU A 1 129 ? 8.744 13.022 -22.150 1.00 84.94 129 LEU A N 1
ATOM 965 C CA . LEU A 1 129 ? 8.182 12.393 -23.349 1.00 84.94 129 LEU A CA 1
ATOM 966 C C . LEU A 1 129 ? 9.027 12.596 -24.619 1.00 84.94 129 LEU A C 1
ATOM 968 O O . LEU A 1 129 ? 8.495 12.811 -25.721 1.00 84.94 129 LEU A O 1
ATOM 972 N N . SER A 1 130 ? 10.343 12.442 -24.493 1.00 88.06 130 SER A N 1
ATOM 973 C CA . SER A 1 130 ? 11.225 12.231 -25.642 1.00 88.06 130 SER A CA 1
ATOM 974 C C . SER A 1 130 ? 10.763 11.032 -26.506 1.00 88.06 130 SER A C 1
ATOM 976 O O . SER A 1 130 ? 9.861 10.262 -26.150 1.00 88.06 130 SER A O 1
ATOM 978 N N . THR A 1 131 ? 11.405 10.824 -27.660 1.00 89.44 131 THR A N 1
ATOM 979 C CA . THR A 1 131 ? 11.109 9.649 -28.502 1.00 89.44 131 THR A CA 1
ATOM 980 C C . THR A 1 131 ? 11.346 8.337 -27.744 1.00 89.44 131 THR A C 1
ATOM 982 O O . THR A 1 131 ? 10.551 7.404 -27.876 1.00 89.44 131 THR A O 1
ATOM 985 N N . GLN A 1 132 ? 12.400 8.275 -26.930 1.00 88.19 132 GLN A N 1
ATOM 986 C CA . GLN A 1 132 ? 12.786 7.109 -26.145 1.00 88.19 132 GLN A CA 1
ATOM 987 C C . GLN A 1 132 ? 11.757 6.827 -25.044 1.00 88.19 132 GLN A C 1
ATOM 989 O O . GLN A 1 132 ? 11.243 5.709 -24.985 1.00 88.19 132 GLN A O 1
ATOM 994 N N . ARG A 1 133 ? 11.365 7.836 -24.251 1.00 91.12 133 ARG A N 1
ATOM 995 C CA . ARG A 1 133 ? 10.318 7.713 -23.220 1.00 91.12 133 ARG A CA 1
ATOM 996 C C . ARG A 1 133 ? 8.973 7.300 -23.810 1.00 91.12 133 ARG A C 1
ATOM 998 O O . ARG A 1 133 ? 8.367 6.341 -23.341 1.00 91.12 133 ARG A O 1
ATOM 1005 N N . LYS A 1 134 ? 8.521 7.947 -24.892 1.00 93.12 134 LYS A N 1
ATOM 1006 C CA . LYS A 1 134 ? 7.263 7.580 -25.572 1.00 93.12 134 LYS A CA 1
ATOM 1007 C C . LYS A 1 134 ? 7.268 6.137 -26.058 1.00 93.12 134 LYS A C 1
ATOM 1009 O O . LYS A 1 134 ? 6.255 5.445 -25.935 1.00 93.12 134 LYS A O 1
ATOM 1014 N N . LEU A 1 135 ? 8.387 5.689 -26.631 1.00 93.12 135 LEU A N 1
ATOM 1015 C CA . LEU A 1 135 ? 8.528 4.316 -27.098 1.00 93.12 135 LEU A CA 1
ATOM 1016 C C . LEU A 1 135 ? 8.556 3.324 -25.932 1.00 93.12 135 LEU A C 1
ATOM 1018 O O . LEU A 1 135 ? 7.920 2.282 -26.050 1.00 93.12 135 LEU A O 1
ATOM 1022 N N . PHE A 1 136 ? 9.226 3.658 -24.828 1.00 94.12 136 PHE A N 1
ATOM 1023 C CA . PHE A 1 136 ? 9.230 2.862 -23.601 1.00 94.12 136 PHE A CA 1
ATOM 1024 C C . PHE A 1 136 ? 7.822 2.663 -23.057 1.00 94.12 136 PHE A C 1
ATOM 1026 O O . PHE A 1 136 ? 7.349 1.529 -23.030 1.00 94.12 136 PHE A O 1
ATOM 1033 N N . LEU A 1 137 ? 7.112 3.752 -22.759 1.00 95.44 137 LEU A N 1
ATOM 1034 C CA . LEU A 1 137 ? 5.750 3.706 -22.223 1.00 95.44 137 LEU A CA 1
ATOM 1035 C C . LEU A 1 137 ? 4.814 2.914 -23.143 1.00 95.44 137 LEU A C 1
ATOM 1037 O O . LEU A 1 137 ? 4.146 1.976 -22.716 1.00 95.44 137 LEU A O 1
ATOM 1041 N N . LYS A 1 138 ? 4.839 3.215 -24.448 1.00 94.88 138 LYS A N 1
ATOM 1042 C CA . LYS A 1 138 ? 4.020 2.501 -25.432 1.00 94.88 138 LYS A CA 1
ATOM 1043 C C . LYS A 1 138 ? 4.371 1.014 -25.510 1.00 94.88 138 LYS A C 1
ATOM 1045 O O . LYS A 1 138 ? 3.483 0.194 -25.731 1.00 94.88 138 LYS A O 1
ATOM 1050 N N . ASN A 1 139 ? 5.650 0.653 -25.396 1.00 95.19 139 ASN A N 1
ATOM 1051 C CA . ASN A 1 139 ? 6.060 -0.746 -25.410 1.00 95.19 139 ASN A CA 1
ATOM 1052 C C . ASN A 1 139 ? 5.580 -1.476 -24.154 1.00 95.19 139 ASN A C 1
ATOM 1054 O O . ASN A 1 139 ? 5.060 -2.577 -24.299 1.00 95.19 139 ASN A O 1
ATOM 1058 N N . MET A 1 140 ? 5.693 -0.862 -22.970 1.00 95.75 140 MET A N 1
ATOM 1059 C CA . MET A 1 140 ? 5.210 -1.451 -21.716 1.00 95.75 140 MET A CA 1
ATOM 1060 C C . MET A 1 140 ? 3.699 -1.701 -21.781 1.00 95.75 140 MET A C 1
ATOM 1062 O O . MET A 1 140 ? 3.269 -2.834 -21.570 1.00 95.75 140 MET A O 1
ATOM 1066 N N . VAL A 1 141 ? 2.908 -0.712 -22.212 1.00 94.75 141 VAL A N 1
ATOM 1067 C CA . VAL A 1 141 ? 1.456 -0.878 -22.415 1.00 94.75 141 VAL A CA 1
ATOM 1068 C C . VAL A 1 141 ? 1.160 -1.968 -23.449 1.00 94.75 141 VAL A C 1
ATOM 1070 O O . VAL A 1 141 ? 0.388 -2.884 -23.188 1.00 94.75 141 VAL A O 1
ATOM 1073 N N . ALA A 1 142 ? 1.826 -1.955 -24.608 1.00 92.81 142 ALA A N 1
ATOM 1074 C CA . ALA A 1 142 ? 1.589 -2.955 -25.652 1.00 92.81 142 ALA A CA 1
ATOM 1075 C C . ALA A 1 142 ? 1.980 -4.389 -25.244 1.00 92.81 142 ALA A C 1
ATOM 1077 O O . ALA A 1 142 ? 1.438 -5.349 -25.794 1.00 92.81 142 ALA A O 1
ATOM 1078 N N . MET A 1 143 ? 2.951 -4.546 -24.341 1.00 93.81 143 MET A N 1
ATOM 1079 C CA . MET A 1 143 ? 3.434 -5.850 -23.880 1.00 93.81 143 MET A CA 1
ATOM 1080 C C . MET A 1 143 ? 2.696 -6.358 -22.647 1.00 93.81 143 MET A C 1
ATOM 1082 O O . MET A 1 143 ? 2.648 -7.574 -22.468 1.00 93.81 143 MET A O 1
ATOM 1086 N N . PHE A 1 144 ? 2.163 -5.473 -21.801 1.00 94.69 144 PHE A N 1
ATOM 1087 C CA . PHE A 1 144 ? 1.642 -5.852 -20.487 1.00 94.69 144 PHE A CA 1
ATOM 1088 C C . PHE A 1 144 ? 0.214 -5.386 -20.206 1.00 94.69 144 PHE A C 1
ATOM 1090 O O . PHE A 1 144 ? -0.436 -6.041 -19.399 1.00 94.69 144 PHE A O 1
ATOM 1097 N N . GLY A 1 145 ? -0.316 -4.385 -20.912 1.00 92.31 145 GLY A N 1
ATOM 1098 C CA . GLY A 1 145 ? -1.670 -3.850 -20.707 1.00 92.31 145 GLY A CA 1
ATOM 1099 C C . GLY A 1 145 ? -2.807 -4.840 -20.994 1.00 92.31 145 GLY A C 1
ATOM 1100 O O . GLY A 1 145 ? -3.957 -4.550 -20.748 1.00 92.31 145 GLY A O 1
ATOM 1101 N N . HIS A 1 146 ? -2.558 -6.057 -21.485 1.00 90.25 146 HIS A N 1
ATOM 1102 C CA . HIS A 1 146 ? -3.608 -7.094 -21.507 1.00 90.25 146 HIS A CA 1
ATOM 1103 C C . HIS A 1 146 ? -3.802 -7.804 -20.155 1.00 90.25 146 HIS A C 1
ATOM 1105 O O . HIS A 1 146 ? -4.624 -8.718 -20.064 1.00 90.25 146 HIS A O 1
ATOM 1111 N N . ASN A 1 147 ? -2.972 -7.515 -19.150 1.00 91.88 147 ASN A N 1
ATOM 1112 C CA . ASN A 1 147 ? -3.028 -8.138 -17.830 1.00 91.88 147 ASN A CA 1
ATOM 1113 C C . ASN A 1 147 ? -3.836 -7.245 -16.884 1.00 91.88 147 ASN A C 1
ATOM 1115 O O . ASN A 1 147 ? -3.366 -6.177 -16.545 1.00 91.88 147 ASN A O 1
ATOM 1119 N N . LEU A 1 148 ? -5.004 -7.704 -16.428 1.00 88.75 148 LEU A N 1
ATOM 1120 C CA . LEU A 1 148 ? -5.948 -6.865 -15.671 1.00 88.75 148 LEU A CA 1
ATOM 1121 C C . LEU A 1 148 ? -5.474 -6.464 -14.262 1.00 88.75 148 LEU A C 1
ATOM 1123 O O . LEU A 1 148 ? -5.963 -5.493 -13.701 1.00 88.75 148 LEU A O 1
ATOM 1127 N N . GLY A 1 149 ? -4.574 -7.235 -13.645 1.00 92.19 149 GLY A N 1
ATOM 1128 C CA . GLY A 1 149 ? -4.110 -6.975 -12.281 1.00 92.19 149 GLY A CA 1
ATOM 1129 C C . GLY A 1 149 ? -2.851 -6.119 -12.266 1.00 92.19 149 GLY A C 1
ATOM 1130 O O . GLY A 1 149 ? -1.817 -6.622 -11.822 1.00 92.19 149 GLY A O 1
ATOM 1131 N N . LEU A 1 150 ? -2.918 -4.900 -12.806 1.00 93.38 150 LEU A N 1
ATOM 1132 C CA . LEU A 1 150 ? -1.794 -3.966 -12.931 1.00 93.38 150 LEU A CA 1
ATOM 1133 C C . LEU A 1 150 ? -2.172 -2.536 -12.514 1.00 93.38 150 LEU A C 1
ATOM 1135 O O . LEU A 1 150 ? -3.303 -2.108 -12.740 1.00 93.38 150 LEU A O 1
ATOM 1139 N N . LYS A 1 151 ? -1.187 -1.789 -12.001 1.00 94.38 151 LYS A N 1
ATOM 1140 C CA . LYS A 1 151 ? -1.204 -0.323 -11.834 1.00 94.38 151 LYS A CA 1
ATOM 1141 C C . LYS A 1 151 ? 0.014 0.276 -12.524 1.00 94.38 151 LYS A C 1
ATOM 1143 O O . LYS A 1 151 ? 1.111 -0.272 -12.405 1.00 94.38 151 LYS A O 1
ATOM 1148 N N . TRP A 1 152 ? -0.167 1.388 -13.229 1.00 96.75 152 TRP A N 1
ATOM 1149 C CA . TRP A 1 152 ? 0.929 2.168 -13.797 1.00 96.75 152 TRP A CA 1
ATOM 1150 C C . TRP A 1 152 ? 1.366 3.234 -12.800 1.00 96.75 152 TRP A C 1
ATOM 1152 O O . TRP A 1 152 ? 0.689 4.245 -12.632 1.00 96.75 152 TRP A O 1
ATOM 1162 N N . ASN A 1 153 ? 2.516 3.033 -12.171 1.00 96.25 153 ASN A N 1
ATOM 1163 C CA . ASN A 1 153 ? 3.152 4.053 -11.357 1.00 96.25 153 ASN A CA 1
ATOM 1164 C C . ASN A 1 153 ? 4.107 4.863 -12.233 1.00 96.25 153 ASN A C 1
ATOM 1166 O O . ASN A 1 153 ? 5.079 4.339 -12.787 1.00 96.25 153 ASN A O 1
ATOM 1170 N N . LEU A 1 154 ? 3.778 6.136 -12.433 1.00 94.31 154 LEU A N 1
ATOM 1171 C CA . LEU A 1 154 ? 4.419 6.961 -13.449 1.00 94.31 154 LEU A CA 1
ATOM 1172 C C . LEU A 1 154 ? 5.910 7.152 -13.197 1.00 94.31 154 LEU A C 1
ATOM 1174 O O . LEU A 1 154 ? 6.672 7.247 -14.163 1.00 94.31 154 LEU A O 1
ATOM 1178 N N . TRP A 1 155 ? 6.306 7.258 -11.929 1.00 88.94 155 TRP A N 1
ATOM 1179 C CA . TRP A 1 155 ? 7.631 7.729 -11.559 1.00 88.94 155 TRP A CA 1
ATOM 1180 C C . TRP A 1 155 ? 7.900 7.503 -10.066 1.00 88.94 155 TRP A C 1
ATOM 1182 O O . TRP A 1 155 ? 7.012 7.759 -9.256 1.00 88.94 155 TRP A O 1
ATOM 1192 N N . GLU A 1 156 ? 9.103 7.039 -9.727 1.00 86.88 156 GLU A N 1
ATOM 1193 C CA . GLU A 1 156 ? 9.588 6.837 -8.358 1.00 86.88 156 GLU A CA 1
ATOM 1194 C C . GLU A 1 156 ? 10.175 8.125 -7.739 1.00 86.88 156 GLU A C 1
ATOM 1196 O O . GLU A 1 156 ? 10.907 8.854 -8.390 1.00 86.88 156 GLU A O 1
ATOM 1201 N N . GLU A 1 157 ? 9.807 8.447 -6.502 1.00 80.56 157 GLU A N 1
ATOM 1202 C CA . GLU A 1 157 ? 10.377 9.524 -5.675 1.00 80.56 157 GLU A CA 1
ATOM 1203 C C . GLU A 1 157 ? 10.269 10.922 -6.294 1.00 80.56 157 GLU A C 1
ATOM 1205 O O . GLU A 1 157 ? 11.177 11.748 -6.194 1.00 80.56 157 GLU A O 1
ATOM 1210 N N . VAL A 1 158 ? 9.130 11.243 -6.915 1.00 77.19 158 VAL A N 1
ATOM 1211 C CA . VAL A 1 158 ? 8.951 12.552 -7.550 1.00 77.19 158 VAL A CA 1
ATOM 1212 C C . VAL A 1 158 ? 8.977 13.663 -6.498 1.00 77.19 158 VAL A C 1
ATOM 1214 O O . VAL A 1 158 ? 8.109 13.704 -5.617 1.00 77.19 158 VAL A O 1
ATOM 1217 N N . PRO A 1 159 ? 9.903 14.632 -6.604 1.00 63.03 159 PRO A N 1
ATOM 1218 C CA . PRO A 1 159 ? 9.803 15.874 -5.868 1.00 63.03 159 PRO A CA 1
ATOM 1219 C C . PRO A 1 159 ? 9.032 16.863 -6.754 1.00 63.03 159 PRO A C 1
ATOM 1221 O O . PRO A 1 159 ? 9.548 17.277 -7.782 1.00 63.03 159 PRO A O 1
ATOM 1224 N N . LEU A 1 160 ? 7.788 17.2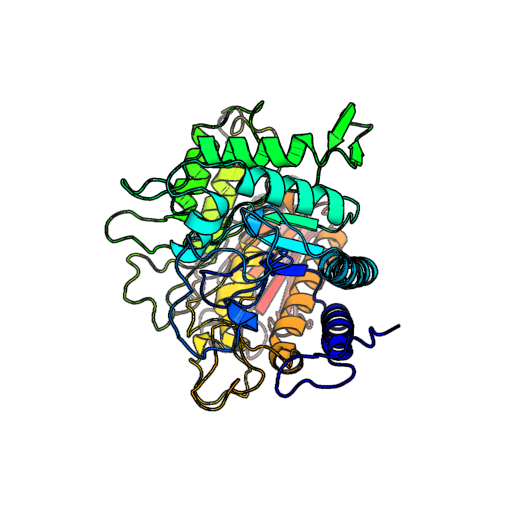27 -6.421 1.00 60.22 160 LEU A N 1
ATOM 1225 C CA . LEU A 1 160 ? 7.123 18.364 -7.078 1.00 60.22 160 LEU A CA 1
ATOM 1226 C C . LEU A 1 160 ? 7.321 19.640 -6.251 1.00 60.22 160 LEU A C 1
ATOM 1228 O O . LEU A 1 160 ? 6.967 19.691 -5.075 1.00 60.22 160 LEU A O 1
ATOM 1232 N N . GLY A 1 161 ? 7.805 20.712 -6.882 1.00 51.78 161 GLY A N 1
ATOM 1233 C CA . GLY A 1 161 ? 7.782 22.074 -6.339 1.00 51.78 161 GLY A CA 1
ATOM 1234 C C . GLY A 1 161 ? 9.099 22.623 -5.768 1.00 51.78 161 GLY A C 1
ATOM 1235 O O . GLY A 1 161 ? 9.082 23.711 -5.183 1.00 51.78 161 GLY A O 1
ATOM 1236 N N . SER A 1 162 ? 10.245 21.961 -5.946 1.00 52.34 162 SER A N 1
ATOM 1237 C CA . SER A 1 162 ? 11.578 22.501 -5.652 1.00 52.34 162 SER A CA 1
ATOM 1238 C C . SER A 1 162 ? 12.335 22.905 -6.931 1.00 52.34 162 SER A C 1
ATOM 1240 O O . SER A 1 162 ? 12.344 22.263 -7.970 1.00 52.34 162 SER A O 1
ATOM 1242 N N . THR A 1 163 ? 12.932 24.086 -6.896 1.00 48.53 163 THR A N 1
ATOM 1243 C CA . THR A 1 163 ? 13.028 24.977 -8.058 1.00 48.53 163 THR A CA 1
ATOM 1244 C C . THR A 1 163 ? 14.076 24.671 -9.140 1.00 48.53 163 THR A C 1
ATOM 1246 O O . THR A 1 163 ? 14.439 25.628 -9.817 1.00 48.53 163 THR A O 1
ATOM 1249 N N . GLU A 1 164 ? 14.590 23.451 -9.360 1.00 46.28 164 GLU A N 1
ATOM 1250 C CA . GLU A 1 164 ? 15.618 23.319 -10.423 1.00 46.28 164 GLU A CA 1
ATOM 1251 C C . GLU A 1 164 ? 15.782 22.002 -11.214 1.00 46.28 164 GLU A C 1
ATOM 1253 O O . GLU A 1 164 ? 16.307 22.116 -12.313 1.00 46.28 164 GLU A O 1
ATOM 1258 N N . ASP A 1 165 ? 15.272 20.826 -10.813 1.00 50.91 165 ASP A N 1
ATOM 1259 C CA . ASP A 1 165 ? 15.561 19.556 -11.538 1.00 50.91 165 ASP A CA 1
ATOM 1260 C C . ASP A 1 165 ? 14.378 18.547 -11.574 1.00 50.91 165 ASP A C 1
ATOM 1262 O O . ASP A 1 165 ? 14.572 17.341 -11.467 1.00 50.91 165 ASP A O 1
ATOM 1266 N N . GLU A 1 166 ? 13.128 19.014 -11.678 1.00 66.31 166 GLU A N 1
ATOM 1267 C CA . GLU A 1 166 ? 11.938 18.191 -11.377 1.00 66.31 166 GLU A CA 1
ATOM 1268 C C . GLU A 1 166 ? 10.978 18.002 -12.555 1.00 66.31 166 GLU A C 1
ATOM 1270 O O . GLU A 1 166 ? 10.763 18.920 -13.350 1.00 66.31 166 GLU A O 1
ATOM 1275 N N . VAL A 1 167 ? 10.332 16.832 -12.617 1.00 77.62 167 VAL A N 1
ATOM 1276 C CA . VAL A 1 167 ? 9.180 16.587 -13.497 1.00 77.62 167 VAL A CA 1
ATOM 1277 C C . VAL A 1 167 ? 8.024 17.441 -13.003 1.00 77.62 167 VAL A C 1
ATOM 1279 O O . VAL A 1 167 ? 7.637 17.333 -11.855 1.00 77.62 167 VAL A O 1
ATOM 1282 N N . SER A 1 168 ? 7.436 18.287 -13.837 1.00 81.44 168 SER A N 1
ATOM 1283 C CA . SER A 1 168 ? 6.291 19.113 -13.446 1.00 81.44 168 SER A CA 1
ATOM 1284 C C . SER A 1 168 ? 4.968 18.337 -13.447 1.00 81.44 168 SER A C 1
ATOM 1286 O O . SER A 1 168 ? 4.788 17.358 -14.172 1.00 81.44 168 SER A O 1
ATOM 1288 N N . ARG A 1 169 ? 3.951 18.853 -12.745 1.00 86.88 169 ARG A N 1
ATOM 1289 C CA . ARG A 1 169 ? 2.566 18.353 -12.840 1.00 86.88 169 ARG A CA 1
ATOM 1290 C C . ARG A 1 169 ? 2.056 18.239 -14.281 1.00 86.88 169 ARG A C 1
ATOM 1292 O O . ARG A 1 169 ? 1.369 17.278 -14.623 1.00 86.88 169 ARG A O 1
ATOM 1299 N N . ALA A 1 170 ? 2.372 19.216 -15.135 1.00 87.19 170 ALA A N 1
ATOM 1300 C CA . ALA A 1 170 ? 1.962 19.200 -16.541 1.00 87.19 170 ALA A CA 1
ATOM 1301 C C . ALA A 1 170 ? 2.638 18.059 -17.323 1.00 87.19 170 ALA A C 1
ATOM 1303 O O . ALA A 1 170 ? 2.039 17.473 -18.227 1.00 87.19 170 ALA A O 1
ATOM 1304 N N . GLU A 1 171 ? 3.874 17.730 -16.962 1.00 88.62 171 GLU A N 1
ATOM 1305 C CA . GLU A 1 171 ? 4.631 16.621 -17.528 1.00 88.62 171 GLU A CA 1
ATOM 1306 C C . GLU A 1 171 ? 4.104 15.267 -17.041 1.00 88.62 171 GLU A C 1
ATOM 1308 O O . GLU A 1 171 ? 3.845 14.410 -17.884 1.00 88.62 171 GLU A O 1
ATOM 1313 N N . LEU A 1 172 ? 3.817 15.105 -15.743 1.00 90.12 172 LEU A N 1
ATOM 1314 C CA . LEU A 1 172 ? 3.125 13.919 -15.211 1.00 90.12 172 LEU A CA 1
ATOM 1315 C C . LEU A 1 172 ? 1.765 13.709 -15.889 1.00 90.12 172 LEU A C 1
ATOM 1317 O O . LEU A 1 172 ? 1.481 12.619 -16.375 1.00 90.12 172 LEU A O 1
ATOM 1321 N N . THR A 1 173 ? 0.971 14.774 -16.024 1.00 90.94 173 THR A N 1
ATOM 1322 C CA . THR A 1 173 ? -0.322 14.743 -16.733 1.00 90.94 173 THR A CA 1
ATOM 1323 C C . THR A 1 173 ? -0.153 14.312 -18.190 1.00 90.94 173 THR A C 1
ATOM 1325 O O . THR A 1 173 ? -0.918 13.500 -18.707 1.00 90.94 173 THR A O 1
ATOM 1328 N N . SER A 1 174 ? 0.898 14.792 -18.859 1.00 92.38 174 SER A N 1
ATOM 1329 C CA . SER A 1 174 ? 1.204 14.382 -20.233 1.00 92.38 174 SER A CA 1
ATOM 1330 C C . SER A 1 174 ? 1.612 12.907 -20.324 1.00 92.38 174 SER A C 1
ATOM 1332 O O . SER A 1 174 ? 1.234 12.233 -21.283 1.00 92.38 174 SER A O 1
ATOM 1334 N N . ILE A 1 175 ? 2.381 12.395 -19.355 1.00 93.62 175 ILE A N 1
ATOM 1335 C CA . ILE A 1 175 ? 2.759 10.976 -19.270 1.00 93.62 175 ILE A CA 1
ATOM 1336 C C . ILE A 1 175 ? 1.517 10.110 -19.042 1.00 93.62 175 ILE A C 1
ATOM 1338 O O . ILE A 1 175 ? 1.329 9.131 -19.767 1.00 93.62 175 ILE A O 1
ATOM 1342 N N . ALA A 1 176 ? 0.664 10.487 -18.089 1.00 94.00 176 ALA A N 1
ATOM 1343 C CA . ALA A 1 176 ? -0.554 9.760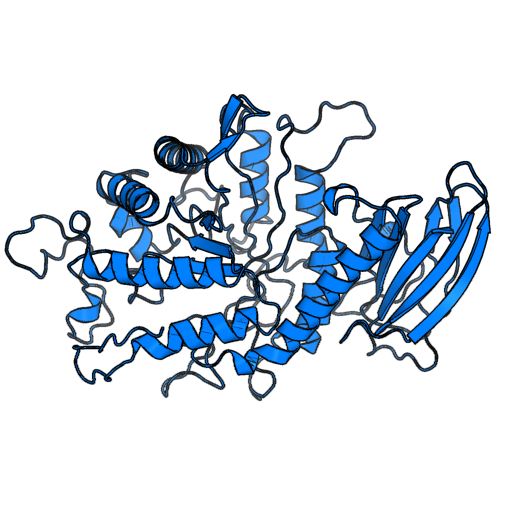 -17.756 1.00 94.00 176 ALA A CA 1
ATOM 1344 C C . ALA A 1 176 ? -1.481 9.634 -18.971 1.00 94.00 176 ALA A C 1
ATOM 1346 O O . ALA A 1 176 ? -1.831 8.525 -19.372 1.00 94.00 176 ALA A O 1
ATOM 1347 N N . HIS A 1 177 ? -1.787 10.750 -19.640 1.00 92.00 177 HIS A N 1
ATOM 1348 C CA . HIS A 1 177 ? -2.621 10.730 -20.843 1.00 92.00 177 HIS A CA 1
ATOM 1349 C C . HIS A 1 177 ? -1.982 9.956 -21.996 1.00 92.00 177 HIS A C 1
ATOM 1351 O O . HIS A 1 177 ? -2.680 9.260 -22.730 1.00 92.00 177 HIS A O 1
ATOM 1357 N N . TRP A 1 178 ? -0.653 10.010 -22.144 1.00 93.69 178 TRP A N 1
ATOM 1358 C CA . TRP A 1 178 ? 0.029 9.177 -23.133 1.00 93.69 178 TRP A CA 1
ATOM 1359 C C . TRP A 1 178 ? -0.188 7.684 -22.865 1.00 93.69 178 TRP A C 1
ATOM 1361 O O . TRP A 1 178 ? -0.384 6.932 -23.815 1.00 93.69 178 TRP A O 1
ATOM 1371 N N . ILE A 1 179 ? -0.152 7.242 -21.606 1.00 93.81 179 ILE A N 1
ATOM 1372 C CA . ILE A 1 179 ? -0.438 5.848 -21.237 1.00 93.81 179 ILE A CA 1
ATOM 1373 C C . ILE A 1 179 ? -1.904 5.516 -21.527 1.00 93.81 179 ILE A C 1
ATOM 1375 O O . ILE A 1 179 ? -2.153 4.550 -22.246 1.00 93.81 179 ILE A O 1
ATOM 1379 N N . GLN A 1 180 ? -2.848 6.338 -21.060 1.00 90.31 180 GLN A N 1
ATOM 1380 C CA . GLN A 1 180 ? -4.293 6.137 -21.248 1.00 90.31 180 GLN A CA 1
ATOM 1381 C C . GLN A 1 180 ? -4.690 6.032 -22.730 1.00 90.31 180 GLN A C 1
ATOM 1383 O O . GLN A 1 180 ? -5.490 5.173 -23.094 1.00 90.31 180 GLN A O 1
ATOM 1388 N N . ASP A 1 181 ? -4.073 6.828 -23.610 1.00 89.25 181 ASP A N 1
ATOM 1389 C CA . ASP A 1 181 ? -4.294 6.766 -25.063 1.00 89.25 181 ASP A CA 1
ATOM 1390 C C . ASP A 1 181 ? -3.946 5.391 -25.671 1.00 89.25 181 ASP A C 1
ATOM 1392 O O . ASP A 1 181 ? -4.508 4.995 -26.699 1.00 89.25 181 ASP A O 1
ATOM 1396 N N . TRP A 1 182 ? -2.988 4.669 -25.080 1.00 90.06 182 TRP A N 1
ATOM 1397 C CA . TRP A 1 182 ? -2.579 3.333 -25.526 1.00 90.06 182 TRP A CA 1
ATOM 1398 C C . TRP A 1 182 ? -3.236 2.205 -24.726 1.00 90.06 182 TRP A C 1
ATOM 1400 O O . TRP A 1 182 ? -3.398 1.112 -25.273 1.00 90.06 182 TRP A O 1
ATOM 1410 N N . ASP A 1 183 ? -3.603 2.456 -23.472 1.00 89.94 183 ASP A N 1
ATOM 1411 C CA . ASP A 1 183 ? -4.113 1.480 -22.507 1.00 89.94 183 ASP A CA 1
ATOM 1412 C C . ASP A 1 183 ? -5.648 1.442 -22.455 1.00 89.94 183 ASP A C 1
ATOM 1414 O O . ASP A 1 183 ? -6.261 1.322 -21.404 1.00 89.94 183 ASP A O 1
ATOM 1418 N N . ALA A 1 184 ? -6.298 1.543 -23.611 1.00 69.25 184 ALA A N 1
ATOM 1419 C CA . ALA A 1 184 ? -7.756 1.515 -23.725 1.00 69.25 184 ALA A CA 1
ATOM 1420 C C . ALA A 1 184 ? -8.306 0.075 -23.734 1.00 69.25 184 ALA A C 1
ATOM 1422 O O . ALA A 1 184 ? -9.048 -0.298 -24.643 1.00 69.25 184 ALA A O 1
ATOM 1423 N N . VAL A 1 185 ? -7.855 -0.786 -22.818 1.00 64.50 185 VAL A N 1
ATOM 1424 C CA . VAL A 1 185 ? -8.123 -2.235 -22.892 1.00 64.50 185 VAL A CA 1
ATOM 1425 C C . VAL A 1 185 ? -9.421 -2.684 -22.226 1.00 64.50 185 VAL A C 1
ATOM 1427 O O . VAL A 1 185 ? -9.900 -3.767 -22.575 1.00 64.50 185 VAL A O 1
ATOM 1430 N N . ASP A 1 186 ? -10.002 -1.885 -21.332 1.00 63.72 186 ASP A N 1
ATOM 1431 C CA . ASP A 1 186 ? -11.255 -2.214 -20.650 1.00 63.72 186 ASP A CA 1
ATOM 1432 C C . ASP A 1 186 ? -12.323 -1.163 -20.950 1.00 63.72 186 ASP A C 1
ATOM 1434 O O . ASP A 1 186 ? -12.021 0.021 -20.984 1.00 63.72 186 ASP A O 1
ATOM 1438 N N . TYR A 1 187 ? -13.549 -1.584 -21.253 1.00 65.94 187 TYR A N 1
ATOM 1439 C CA . TYR A 1 187 ? -14.669 -0.685 -21.544 1.00 65.94 187 TYR A CA 1
ATOM 1440 C C . TYR A 1 187 ? -15.688 -0.809 -20.427 1.00 65.94 187 TYR A C 1
ATOM 1442 O O . TYR A 1 187 ? -16.304 -1.862 -20.261 1.00 65.94 187 TYR A O 1
ATOM 1450 N N . ASP A 1 188 ? -15.883 0.277 -19.694 1.00 63.62 188 ASP A N 1
ATOM 1451 C CA . ASP A 1 188 ? -16.932 0.392 -18.699 1.00 63.62 188 ASP A CA 1
ATOM 1452 C C . ASP A 1 188 ? -18.243 0.773 -19.393 1.00 63.62 188 ASP A C 1
ATOM 1454 O O . ASP A 1 188 ? -18.433 1.892 -19.878 1.00 63.62 188 ASP A O 1
ATOM 1458 N N . GLU A 1 189 ? -19.164 -0.192 -19.443 1.00 68.62 189 GLU A N 1
ATOM 1459 C CA . GLU A 1 189 ? -20.501 -0.012 -20.011 1.00 68.62 189 GLU A CA 1
ATOM 1460 C C . GLU A 1 189 ? -21.367 0.974 -19.204 1.00 68.62 189 GLU A C 1
ATOM 1462 O O . GLU A 1 189 ? -22.281 1.578 -19.770 1.00 68.62 189 GLU A O 1
ATOM 1467 N N . GLU A 1 190 ? -21.118 1.137 -17.900 1.00 64.12 190 GLU A N 1
ATOM 1468 C CA . GLU A 1 190 ? -21.858 2.060 -17.030 1.00 64.12 190 GLU A CA 1
ATOM 1469 C C . GLU A 1 190 ? -21.415 3.508 -17.241 1.00 64.12 190 GLU A C 1
ATOM 1471 O O . GLU A 1 190 ? -22.244 4.423 -17.183 1.00 64.12 190 GLU A O 1
ATOM 1476 N N . ARG A 1 191 ? -20.127 3.710 -17.535 1.00 59.00 191 ARG A N 1
ATOM 1477 C CA . ARG A 1 191 ? -19.554 5.024 -17.861 1.00 59.00 191 ARG A CA 1
ATOM 1478 C C . ARG A 1 191 ? -19.536 5.343 -19.358 1.00 59.00 191 ARG A C 1
ATOM 1480 O O . ARG A 1 191 ? -19.339 6.501 -19.717 1.00 59.00 191 ARG A O 1
ATOM 1487 N N . ASP A 1 192 ? -19.806 4.356 -20.217 1.00 70.38 192 ASP A N 1
ATOM 1488 C CA . ASP A 1 192 ? -19.685 4.449 -21.683 1.00 70.38 192 ASP A CA 1
ATOM 1489 C C . ASP A 1 192 ? -18.274 4.910 -22.112 1.00 70.38 192 ASP A C 1
ATOM 1491 O O . ASP A 1 192 ? -18.106 5.695 -23.048 1.00 70.38 192 ASP A O 1
ATOM 1495 N N . GLU A 1 193 ? -17.238 4.435 -21.410 1.00 66.19 193 GLU A N 1
ATOM 1496 C CA . GLU A 1 193 ? -15.848 4.847 -21.627 1.00 66.19 193 GLU A CA 1
ATOM 1497 C C . GLU A 1 193 ? -14.863 3.685 -21.486 1.00 66.19 193 GLU A C 1
ATOM 1499 O O . GLU A 1 193 ? -15.117 2.718 -20.776 1.00 66.19 193 GLU A O 1
ATOM 1504 N N . TRP A 1 194 ? -13.728 3.765 -22.187 1.00 65.06 194 TRP A N 1
ATOM 1505 C CA . TRP A 1 194 ? -12.643 2.815 -21.961 1.00 65.06 194 TRP A CA 1
ATOM 1506 C C . TRP A 1 194 ? -11.870 3.234 -20.709 1.00 65.06 194 TRP A C 1
ATOM 1508 O O . TRP A 1 194 ? -11.276 4.311 -20.702 1.00 65.06 194 TRP A O 1
ATOM 1518 N N . ILE A 1 195 ? -11.895 2.404 -19.669 1.00 68.62 195 ILE A N 1
ATOM 1519 C CA . ILE A 1 195 ? -11.132 2.595 -18.439 1.00 68.62 195 ILE A CA 1
ATOM 1520 C C . ILE A 1 195 ? -9.822 1.823 -18.599 1.00 68.62 195 ILE A C 1
ATOM 1522 O O . ILE A 1 195 ? -9.813 0.629 -18.882 1.00 68.62 195 ILE A O 1
ATOM 1526 N N . GLY A 1 196 ? -8.696 2.526 -18.518 1.00 82.75 196 GLY A N 1
ATOM 1527 C CA . GLY A 1 196 ? -7.383 1.884 -18.501 1.00 82.75 196 GLY A CA 1
ATOM 1528 C C . GLY A 1 196 ? -7.078 1.257 -17.143 1.00 82.75 196 GLY A C 1
ATOM 1529 O O . GLY A 1 196 ? -7.922 1.223 -16.248 1.00 82.75 196 GLY A O 1
ATOM 1530 N N . HIS A 1 197 ? -5.850 0.784 -16.958 1.00 91.62 197 HIS A N 1
ATOM 1531 C CA . HIS A 1 197 ? -5.391 0.426 -15.616 1.00 91.62 197 HIS A CA 1
ATOM 1532 C C . HIS A 1 197 ? -5.263 1.673 -14.741 1.00 91.62 197 HIS A C 1
ATOM 1534 O O . HIS A 1 197 ? -5.034 2.772 -15.249 1.00 91.62 197 HIS A O 1
ATOM 1540 N N . ALA A 1 198 ? -5.350 1.469 -13.424 1.00 91.75 198 ALA A N 1
ATOM 1541 C CA . ALA A 1 198 ? -5.140 2.527 -12.446 1.00 91.75 198 ALA A CA 1
ATOM 1542 C C . ALA A 1 198 ? -3.768 3.191 -12.637 1.00 91.75 198 ALA A C 1
ATOM 1544 O O . ALA A 1 198 ? -2.772 2.506 -12.906 1.00 91.75 198 ALA A O 1
ATOM 1545 N N . ILE A 1 199 ? -3.713 4.509 -12.461 1.00 94.31 199 ILE A N 1
ATOM 1546 C CA . ILE A 1 199 ? -2.477 5.290 -12.521 1.00 94.31 199 ILE A CA 1
ATOM 1547 C C . ILE A 1 199 ? -2.161 5.896 -11.149 1.00 94.31 199 ILE A C 1
ATOM 1549 O O . ILE A 1 199 ? -3.018 6.506 -10.508 1.00 94.31 199 ILE A O 1
ATOM 1553 N N . SER A 1 200 ? -0.907 5.757 -10.719 1.00 94.94 200 SER A N 1
ATOM 1554 C CA . SER A 1 200 ? -0.353 6.381 -9.511 1.00 94.94 200 SER A CA 1
ATOM 1555 C C . SER A 1 200 ? 0.969 7.088 -9.796 1.00 94.94 200 SER A C 1
ATOM 1557 O O . SER A 1 200 ? 1.533 6.972 -10.883 1.00 94.94 200 SER A O 1
ATOM 1559 N N . VAL A 1 201 ? 1.493 7.814 -8.815 1.00 92.81 201 VAL A N 1
ATOM 1560 C CA . VAL A 1 201 ? 2.842 8.390 -8.855 1.00 92.81 201 VAL A CA 1
ATOM 1561 C C . VAL A 1 201 ? 3.469 8.264 -7.473 1.00 92.81 201 VAL A C 1
ATOM 1563 O O . VAL A 1 201 ? 2.806 8.578 -6.491 1.00 92.81 201 VAL A O 1
ATOM 1566 N N . HIS A 1 202 ? 4.707 7.784 -7.387 1.00 91.19 202 HIS A N 1
ATOM 1567 C CA . HIS A 1 202 ? 5.414 7.665 -6.117 1.00 91.19 202 HIS A CA 1
ATOM 1568 C C . HIS A 1 202 ? 5.963 9.032 -5.712 1.00 91.19 202 HIS A C 1
ATOM 1570 O O . HIS A 1 202 ? 6.706 9.670 -6.464 1.00 91.19 202 HIS A O 1
ATOM 1576 N N . GLY A 1 203 ? 5.578 9.504 -4.535 1.00 83.62 203 GLY A N 1
ATOM 1577 C CA . GLY A 1 203 ? 6.058 10.778 -4.014 1.00 83.62 203 GLY A CA 1
ATOM 1578 C C . GLY A 1 203 ? 7.325 10.612 -3.188 1.00 83.62 203 GLY A C 1
ATOM 1579 O O . GLY A 1 203 ? 7.425 9.671 -2.410 1.00 83.62 203 GLY A O 1
ATOM 1580 N N . ILE A 1 204 ? 8.256 11.562 -3.305 1.00 75.75 204 ILE A N 1
ATOM 1581 C CA . ILE A 1 204 ? 9.449 11.588 -2.451 1.00 75.75 204 ILE A CA 1
ATOM 1582 C C . ILE A 1 204 ? 9.065 11.776 -0.968 1.00 75.75 204 ILE A C 1
ATOM 1584 O O . ILE A 1 204 ? 8.139 12.545 -0.659 1.00 75.75 204 ILE A O 1
ATOM 1588 N N . PRO A 1 205 ? 9.821 11.186 -0.027 1.00 64.94 205 PRO A N 1
ATOM 1589 C CA . PRO A 1 205 ? 9.702 11.449 1.400 1.00 64.94 205 PRO A CA 1
ATOM 1590 C C . PRO A 1 205 ? 9.948 12.925 1.741 1.00 64.94 205 PRO A C 1
ATOM 1592 O O . PRO A 1 205 ? 10.304 13.758 0.906 1.00 64.94 205 PRO A O 1
ATOM 1595 N N . ASN A 1 206 ? 9.844 13.264 3.026 1.00 59.66 206 ASN A N 1
ATOM 1596 C CA . ASN A 1 206 ? 10.066 14.604 3.592 1.00 59.66 206 ASN A CA 1
ATOM 1597 C C . ASN A 1 206 ? 11.534 15.117 3.490 1.00 59.66 206 ASN A C 1
ATOM 1599 O O . ASN A 1 206 ? 12.121 15.554 4.484 1.00 59.66 206 ASN A O 1
ATOM 1603 N N . PHE A 1 207 ? 12.178 15.047 2.318 1.00 50.22 207 PHE A N 1
ATOM 1604 C CA . PHE A 1 207 ? 13.638 15.082 2.153 1.00 50.22 207 PHE A CA 1
ATOM 1605 C C . PHE A 1 207 ? 14.245 16.498 1.990 1.00 50.22 207 PHE A C 1
ATOM 1607 O O . PHE A 1 207 ? 15.441 16.682 2.233 1.00 50.22 207 PHE A O 1
ATOM 1614 N N . LYS A 1 208 ? 13.487 17.555 1.640 1.00 45.84 208 LYS A N 1
ATOM 1615 C CA . LYS A 1 208 ? 14.070 18.896 1.361 1.00 45.84 208 LYS A CA 1
ATOM 1616 C C . LYS A 1 208 ? 13.797 19.986 2.418 1.00 45.84 208 LYS A C 1
ATOM 1618 O O . LYS A 1 208 ? 12.936 20.844 2.274 1.00 45.84 208 LYS A O 1
ATOM 1623 N N . ARG A 1 209 ? 14.701 20.007 3.411 1.00 45.44 209 ARG A N 1
ATOM 1624 C CA . ARG A 1 209 ? 15.402 21.101 4.151 1.00 45.44 209 ARG A CA 1
ATOM 1625 C C . ARG A 1 209 ? 14.746 22.442 4.537 1.00 45.44 209 ARG A C 1
ATOM 1627 O O . ARG A 1 209 ? 15.342 23.127 5.370 1.00 45.44 209 ARG A O 1
ATOM 1634 N N . THR A 1 210 ? 13.609 22.859 3.994 1.00 43.81 210 THR A N 1
ATOM 1635 C CA . THR A 1 210 ? 12.974 24.154 4.330 1.00 43.81 210 THR A CA 1
ATOM 1636 C C . THR A 1 210 ? 11.457 24.195 4.152 1.00 43.81 210 THR A C 1
ATOM 1638 O O . THR A 1 210 ? 10.855 25.194 4.546 1.00 43.81 210 THR A O 1
ATOM 1641 N N . VAL A 1 211 ? 10.840 23.165 3.571 1.00 42.94 211 VAL A N 1
ATOM 1642 C CA . VAL A 1 211 ? 9.388 23.088 3.365 1.00 42.94 211 VAL A CA 1
ATOM 1643 C C . VAL A 1 211 ? 8.940 21.696 3.799 1.00 42.94 211 VAL A C 1
ATOM 1645 O O . VAL A 1 211 ? 9.644 20.723 3.540 1.00 42.94 211 VAL A O 1
ATOM 1648 N N . LEU A 1 212 ? 7.834 21.624 4.534 1.00 49.56 212 LEU A N 1
ATOM 1649 C CA . LEU A 1 212 ? 7.188 20.361 4.876 1.00 49.56 212 LEU A CA 1
ATOM 1650 C C . LEU A 1 212 ? 6.819 19.619 3.570 1.00 49.56 212 LEU A C 1
ATOM 1652 O O . LEU A 1 212 ? 6.542 20.275 2.566 1.00 49.56 212 LEU A O 1
ATOM 1656 N N . SER A 1 213 ? 6.885 18.282 3.614 1.00 57.41 213 SER A N 1
ATOM 1657 C CA . SER A 1 213 ? 6.147 17.342 2.755 1.00 57.41 213 SER A CA 1
ATOM 1658 C C . SER A 1 213 ? 6.274 17.408 1.222 1.00 57.41 213 SER A C 1
ATOM 1660 O O . SER A 1 213 ? 5.416 17.924 0.512 1.00 57.41 213 SER A O 1
ATOM 1662 N N . GLY A 1 214 ? 7.309 16.760 0.671 1.00 68.31 214 GLY A N 1
ATOM 1663 C CA . GLY A 1 214 ? 7.494 16.629 -0.784 1.00 68.31 214 GLY A CA 1
ATOM 1664 C C . GLY A 1 214 ? 6.297 15.987 -1.499 1.00 68.31 214 GLY A C 1
ATOM 1665 O O . GLY A 1 214 ? 5.760 16.578 -2.437 1.00 68.31 214 GLY A O 1
ATOM 1666 N N . PHE A 1 215 ? 5.827 14.827 -1.025 1.00 75.81 215 PHE A N 1
ATOM 1667 C CA . PHE A 1 215 ? 4.653 14.181 -1.617 1.00 75.81 215 PHE A CA 1
ATOM 1668 C C . PHE A 1 215 ? 3.328 14.897 -1.300 1.00 75.81 215 PHE A C 1
ATOM 1670 O O . PHE A 1 215 ? 2.461 14.931 -2.169 1.00 75.81 215 PHE A O 1
ATOM 1677 N N . GLU A 1 216 ? 3.135 15.508 -0.120 1.00 75.94 216 GLU A N 1
ATOM 1678 C CA . GLU A 1 216 ? 1.883 16.252 0.134 1.00 75.94 216 GLU A CA 1
ATOM 1679 C C . GLU A 1 216 ? 1.788 17.463 -0.796 1.00 75.94 216 GLU A C 1
ATOM 1681 O O . GLU A 1 216 ? 0.730 17.708 -1.364 1.00 75.94 216 GLU A O 1
ATOM 1686 N N . LEU A 1 217 ? 2.889 18.198 -1.010 1.00 75.62 217 LEU A N 1
ATOM 1687 C CA . LEU A 1 217 ? 2.929 19.294 -1.981 1.00 75.62 217 LEU A CA 1
ATOM 1688 C C . LEU A 1 217 ? 2.632 18.796 -3.395 1.00 75.62 217 LEU A C 1
ATOM 1690 O O . LEU A 1 217 ? 1.926 19.474 -4.140 1.00 75.62 217 LEU A O 1
ATOM 1694 N N . MET A 1 218 ? 3.136 17.614 -3.755 1.00 81.19 218 MET A N 1
ATOM 1695 C CA . MET A 1 218 ? 2.837 16.979 -5.036 1.00 81.19 218 MET A CA 1
ATOM 1696 C C . MET A 1 218 ? 1.342 16.699 -5.197 1.00 81.19 218 MET A C 1
ATOM 1698 O O . MET A 1 218 ? 0.740 17.137 -6.181 1.00 81.19 218 MET A O 1
ATOM 1702 N N . TYR A 1 219 ? 0.733 15.983 -4.250 1.00 83.50 219 TYR A N 1
ATOM 1703 C CA . TYR A 1 219 ? -0.687 15.641 -4.328 1.00 83.50 219 TYR A CA 1
ATOM 1704 C C . TYR A 1 219 ? -1.577 16.877 -4.198 1.00 83.50 219 TYR A C 1
ATOM 1706 O O . TYR A 1 219 ? -2.548 16.996 -4.940 1.00 83.50 219 TYR A O 1
ATOM 1714 N N . GLN A 1 220 ? -1.219 17.844 -3.352 1.00 80.62 220 GLN A N 1
ATOM 1715 C CA . GLN A 1 220 ? -1.948 19.105 -3.240 1.00 80.62 220 GLN A CA 1
ATOM 1716 C C . GLN A 1 220 ? -1.863 19.926 -4.533 1.00 80.62 220 GLN A C 1
ATOM 1718 O O . GLN A 1 220 ? -2.875 20.471 -4.961 1.00 80.62 220 GLN A O 1
ATOM 1723 N N . ASP A 1 221 ? -0.704 19.990 -5.204 1.00 81.00 221 ASP A N 1
ATOM 1724 C CA . ASP A 1 221 ? -0.598 20.657 -6.510 1.00 81.00 221 ASP A CA 1
ATOM 1725 C C . ASP A 1 221 ? -1.457 19.955 -7.571 1.00 81.00 221 ASP A C 1
ATOM 1727 O O . ASP A 1 221 ? -2.095 20.621 -8.389 1.00 81.00 221 ASP A O 1
ATOM 1731 N N . LEU A 1 222 ? -1.518 18.619 -7.551 1.00 83.50 222 LEU A N 1
ATOM 1732 C CA . LEU A 1 222 ? -2.418 17.855 -8.417 1.00 83.50 222 LEU A CA 1
ATOM 1733 C C . LEU A 1 222 ? -3.886 18.207 -8.143 1.00 83.50 222 LEU A C 1
ATOM 1735 O O . LEU A 1 222 ? -4.594 18.524 -9.100 1.00 83.50 222 LEU A O 1
ATOM 1739 N N . ILE A 1 223 ? -4.309 18.210 -6.877 1.00 82.38 223 ILE A N 1
ATOM 1740 C CA . ILE A 1 223 ? -5.675 18.543 -6.439 1.00 82.38 223 ILE A CA 1
ATOM 1741 C C . ILE A 1 223 ? -6.050 19.978 -6.825 1.00 82.38 223 ILE A C 1
ATOM 1743 O O . ILE A 1 223 ? -7.086 20.206 -7.446 1.00 82.38 223 ILE A O 1
ATOM 1747 N N . ASP A 1 224 ? -5.201 20.951 -6.500 1.00 82.88 224 ASP A N 1
ATOM 1748 C CA . ASP A 1 224 ? -5.520 22.371 -6.656 1.00 82.88 224 ASP A CA 1
ATOM 1749 C C . ASP A 1 224 ? -5.482 22.829 -8.119 1.00 82.88 224 ASP A C 1
ATOM 1751 O O . ASP A 1 224 ? -6.156 23.796 -8.491 1.00 82.88 224 ASP A O 1
ATOM 1755 N N . ASN A 1 225 ? -4.661 22.178 -8.955 1.00 83.62 225 ASN A N 1
ATOM 1756 C CA . ASN A 1 225 ? -4.313 22.698 -10.277 1.00 83.62 225 ASN A CA 1
ATOM 1757 C C . ASN A 1 225 ? -4.634 21.761 -11.456 1.00 83.62 225 ASN A C 1
ATOM 1759 O O . ASN A 1 225 ? -4.340 22.133 -12.602 1.00 83.62 225 ASN A O 1
ATOM 1763 N N . THR A 1 226 ? -5.244 20.593 -11.237 1.00 83.69 226 THR A N 1
ATOM 1764 C CA . THR A 1 226 ? -5.694 19.681 -12.311 1.00 83.69 226 THR A CA 1
ATOM 1765 C C . THR A 1 226 ? -7.209 19.742 -12.463 1.00 83.69 226 THR A C 1
ATOM 1767 O O . THR A 1 226 ? -7.947 19.636 -11.494 1.00 83.69 226 THR A O 1
ATOM 1770 N N . SER A 1 227 ? -7.688 19.943 -13.692 1.00 82.81 227 SER A N 1
ATOM 1771 C CA . SER A 1 227 ? -9.128 19.966 -13.959 1.00 82.81 227 SER A CA 1
ATOM 1772 C C . SER A 1 227 ? -9.706 18.549 -13.987 1.00 82.81 227 SER A C 1
ATOM 1774 O O . SER A 1 227 ? -9.003 17.612 -14.350 1.00 82.81 227 SER A O 1
ATOM 1776 N N . ASP A 1 228 ? -11.000 18.381 -13.714 1.00 77.44 228 ASP A N 1
ATOM 1777 C CA . ASP A 1 228 ? -11.647 17.053 -13.728 1.00 77.44 228 ASP A CA 1
ATOM 1778 C C . ASP A 1 228 ? -11.544 16.335 -15.081 1.00 77.44 228 ASP A C 1
ATOM 1780 O O . ASP A 1 228 ? -11.596 15.107 -15.143 1.00 77.44 228 ASP A O 1
ATOM 1784 N N . GLY A 1 229 ? -11.434 17.103 -16.173 1.00 79.62 229 GLY A N 1
ATOM 1785 C CA . GLY A 1 229 ? -11.252 16.579 -17.527 1.00 79.62 229 GLY A CA 1
ATOM 1786 C C . GLY A 1 229 ? -9.827 16.099 -17.812 1.00 79.62 229 GLY A C 1
ATOM 1787 O O . GLY A 1 229 ? -9.653 15.256 -18.684 1.00 79.62 229 GLY A O 1
ATOM 1788 N N . ASP A 1 230 ? -8.846 16.599 -17.059 1.00 84.12 230 ASP A N 1
ATOM 1789 C CA . ASP A 1 230 ? -7.434 16.204 -17.136 1.00 84.12 230 ASP A CA 1
ATOM 1790 C C . ASP A 1 230 ? -7.033 15.296 -15.955 1.00 84.12 230 ASP A C 1
ATOM 1792 O O . ASP A 1 230 ? -5.860 14.975 -15.787 1.00 84.12 230 ASP A O 1
ATOM 1796 N N . TRP A 1 231 ? -7.985 14.898 -15.103 1.00 86.44 231 TRP A N 1
ATOM 1797 C CA . TRP A 1 231 ? -7.703 14.082 -13.925 1.00 86.44 231 TRP A CA 1
ATOM 1798 C C . TRP A 1 231 ? -7.333 12.649 -14.310 1.00 86.44 231 TRP A C 1
ATOM 1800 O O . TRP A 1 231 ? -8.085 11.972 -15.021 1.00 86.44 231 TRP A O 1
ATOM 1810 N N . TRP A 1 232 ? -6.205 12.177 -13.780 1.00 89.06 232 TRP A N 1
ATOM 1811 C CA . TRP A 1 232 ? -5.638 10.864 -14.090 1.00 89.06 232 TRP A CA 1
ATOM 1812 C C . TRP A 1 232 ? -5.207 10.045 -12.869 1.00 89.06 232 TRP A C 1
ATOM 1814 O O . TRP A 1 232 ? -4.886 8.881 -13.046 1.00 89.06 232 TRP A O 1
ATOM 1824 N N . LEU A 1 233 ? -5.158 10.623 -11.665 1.00 91.06 233 LEU A N 1
ATOM 1825 C CA . LEU A 1 233 ? -4.681 9.919 -10.473 1.00 91.06 233 LEU A CA 1
ATOM 1826 C C . LEU A 1 233 ? -5.789 9.020 -9.904 1.00 91.06 233 LEU A C 1
ATOM 1828 O O . LEU A 1 233 ? -6.826 9.532 -9.480 1.00 91.06 233 LEU A O 1
ATOM 1832 N N . ASP A 1 234 ? -5.561 7.710 -9.871 1.00 90.00 234 ASP A N 1
ATOM 1833 C CA . ASP A 1 234 ? -6.504 6.721 -9.323 1.00 90.00 234 ASP A CA 1
ATOM 1834 C C . ASP A 1 234 ? -6.070 6.205 -7.945 1.00 90.00 234 ASP A C 1
ATOM 1836 O O . ASP A 1 234 ? -6.903 5.788 -7.142 1.00 90.00 234 ASP A O 1
ATOM 1840 N N . ALA A 1 235 ? -4.768 6.240 -7.663 1.00 91.38 235 ALA A N 1
ATOM 1841 C CA . ALA A 1 235 ? -4.207 5.875 -6.372 1.00 91.38 235 ALA A CA 1
ATOM 1842 C C . ALA A 1 235 ? -2.975 6.724 -6.053 1.00 91.38 235 ALA A C 1
ATOM 1844 O O . ALA A 1 235 ? -2.227 7.116 -6.954 1.00 91.38 235 ALA A O 1
ATOM 1845 N N . THR A 1 236 ? -2.728 6.969 -4.772 1.00 91.56 236 THR A N 1
ATOM 1846 C CA . THR A 1 236 ? -1.426 7.444 -4.314 1.00 91.56 236 THR A CA 1
ATOM 1847 C C . THR A 1 236 ? -0.394 6.308 -4.374 1.00 91.56 236 THR A C 1
ATOM 1849 O O . THR A 1 236 ? -0.661 5.174 -4.782 1.00 91.56 236 THR A O 1
ATOM 1852 N N . SER A 1 237 ? 0.843 6.658 -4.072 1.00 92.31 237 SER A N 1
ATOM 1853 C CA . SER A 1 237 ? 1.989 5.784 -3.855 1.00 92.31 237 SER A CA 1
ATOM 1854 C C . SER A 1 237 ? 2.920 6.614 -2.971 1.00 92.31 237 SER A C 1
ATOM 1856 O O . SER A 1 237 ? 3.476 7.634 -3.395 1.00 92.31 237 SER A O 1
ATOM 1858 N N . MET A 1 238 ? 2.868 6.334 -1.671 1.00 89.56 238 MET A N 1
ATOM 1859 C CA . MET A 1 238 ? 3.433 7.193 -0.632 1.00 89.56 238 MET A CA 1
ATOM 1860 C C . MET A 1 238 ? 4.639 6.535 0.024 1.00 89.56 238 MET A C 1
ATOM 1862 O O . MET A 1 238 ? 4.520 5.474 0.642 1.00 89.56 238 MET A O 1
ATOM 1866 N N . GLN A 1 239 ? 5.767 7.241 -0.034 1.00 87.75 239 GLN A N 1
ATOM 1867 C CA . GLN A 1 239 ? 6.944 6.954 0.768 1.00 87.75 239 GLN A CA 1
ATOM 1868 C C . GLN A 1 239 ? 6.943 7.798 2.038 1.00 87.75 239 GLN A C 1
ATOM 1870 O O . GLN A 1 239 ? 6.974 9.033 2.001 1.00 87.75 239 GLN A O 1
ATOM 1875 N N . ILE A 1 240 ? 6.920 7.127 3.186 1.00 85.94 240 ILE A N 1
ATOM 1876 C CA . ILE A 1 240 ? 6.817 7.759 4.501 1.00 85.94 240 ILE A CA 1
ATOM 1877 C C . ILE A 1 240 ? 7.984 7.304 5.382 1.00 85.94 240 ILE A C 1
ATOM 1879 O O . ILE A 1 240 ? 8.327 6.124 5.468 1.00 85.94 240 ILE A O 1
ATOM 1883 N N . HIS A 1 241 ? 8.599 8.258 6.081 1.00 81.31 241 HIS A N 1
ATOM 1884 C CA . HIS A 1 241 ? 9.636 7.996 7.078 1.00 81.31 241 HIS A CA 1
ATOM 1885 C C . HIS A 1 241 ? 9.170 8.479 8.452 1.00 81.31 241 HIS A C 1
ATOM 1887 O O . HIS A 1 241 ? 9.378 9.640 8.822 1.00 81.31 241 HIS A O 1
ATOM 1893 N N . GLY A 1 242 ? 8.520 7.591 9.199 1.00 71.75 242 GLY A N 1
ATOM 1894 C CA . GLY A 1 242 ? 7.886 7.928 10.467 1.00 71.75 242 GLY A CA 1
ATOM 1895 C C . GLY A 1 242 ? 8.823 7.899 11.664 1.00 71.75 242 GLY A C 1
ATOM 1896 O O . GLY A 1 242 ? 8.707 7.031 12.517 1.00 71.75 242 GLY A O 1
ATOM 1897 N N . GLY A 1 243 ? 9.766 8.830 11.763 1.00 74.56 243 GLY A N 1
ATOM 1898 C CA . GLY A 1 243 ? 10.532 9.084 12.997 1.00 74.56 243 GLY A CA 1
ATOM 1899 C C . GLY A 1 243 ? 11.584 8.036 13.353 1.00 74.56 243 GLY A C 1
ATOM 1900 O O . GLY A 1 243 ? 11.992 7.965 14.513 1.00 74.56 243 GLY A O 1
ATOM 1901 N N . GLU A 1 244 ? 11.985 7.153 12.433 1.00 82.88 244 GLU A N 1
ATOM 1902 C CA . GLU A 1 244 ? 12.916 6.054 12.733 1.00 82.88 244 GLU A CA 1
ATOM 1903 C C . GLU A 1 244 ? 14.394 6.489 12.777 1.00 82.88 244 GLU A C 1
ATOM 1905 O O . GLU A 1 244 ? 14.795 7.561 12.312 1.00 82.88 244 GLU A O 1
ATOM 1910 N N . SER A 1 245 ? 15.269 5.616 13.279 1.00 81.12 245 SER A N 1
ATOM 1911 C CA . SER A 1 245 ? 16.719 5.784 13.158 1.00 81.12 245 SER A CA 1
ATOM 1912 C C . SER A 1 245 ? 17.151 6.036 11.710 1.00 81.12 245 SER A C 1
ATOM 1914 O O . SER A 1 245 ? 16.682 5.406 10.771 1.00 81.12 245 SER A O 1
ATOM 1916 N N . GLY A 1 246 ? 18.096 6.959 11.520 1.00 69.38 246 GLY A N 1
ATOM 1917 C CA . GLY A 1 246 ? 18.526 7.368 10.178 1.00 69.38 246 GLY A CA 1
ATOM 1918 C C . GLY A 1 246 ? 17.678 8.488 9.572 1.00 69.38 246 GLY A C 1
ATOM 1919 O O . GLY A 1 246 ? 18.139 9.120 8.628 1.00 69.38 246 GLY A O 1
ATOM 1920 N N . THR A 1 247 ? 16.540 8.846 10.184 1.00 67.88 247 THR A N 1
ATOM 1921 C CA . THR A 1 247 ? 15.676 9.947 9.720 1.00 67.88 247 THR A CA 1
ATOM 1922 C C . THR A 1 247 ? 16.026 11.322 10.327 1.00 67.88 247 THR A C 1
ATOM 1924 O O . THR A 1 247 ? 15.312 12.306 10.176 1.00 67.88 247 THR A O 1
ATOM 1927 N N . SER A 1 248 ? 17.189 11.463 10.973 1.00 58.66 248 SER A N 1
ATOM 1928 C CA . SER A 1 248 ? 17.589 12.734 11.618 1.00 58.66 248 SER A CA 1
ATOM 1929 C C . SER A 1 248 ? 17.877 13.901 10.658 1.00 58.66 248 SER A C 1
ATOM 1931 O O . SER A 1 248 ? 17.994 15.046 11.095 1.00 58.66 248 SER A O 1
ATOM 1933 N N . SER A 1 249 ? 18.033 13.625 9.360 1.00 55.62 249 SER A N 1
ATOM 1934 C CA . SER A 1 249 ? 18.131 14.641 8.304 1.00 55.62 249 SER A CA 1
ATOM 1935 C C . SER A 1 249 ? 16.775 15.175 7.838 1.00 55.62 249 SER A C 1
ATOM 1937 O O . SER A 1 249 ? 16.754 16.156 7.094 1.00 55.62 249 SER A O 1
ATOM 1939 N N . PHE A 1 250 ? 15.677 14.558 8.273 1.00 59.41 250 PHE A N 1
ATOM 1940 C CA . PHE A 1 250 ? 14.314 14.880 7.873 1.00 59.41 250 PHE A CA 1
ATOM 1941 C C . PHE A 1 250 ? 13.713 15.839 8.901 1.00 59.41 250 PHE A C 1
ATOM 1943 O O . PHE A 1 250 ? 13.911 15.693 10.107 1.00 59.41 250 PHE A O 1
ATOM 1950 N N . THR A 1 251 ? 13.069 16.902 8.422 1.00 49.88 251 THR A N 1
ATOM 1951 C CA . THR A 1 251 ? 12.682 18.045 9.267 1.00 49.88 251 THR A CA 1
ATOM 1952 C C . THR A 1 251 ? 11.402 17.823 10.060 1.00 49.88 251 THR A C 1
ATOM 1954 O O . THR A 1 251 ? 11.164 18.564 11.010 1.00 49.88 251 THR A O 1
ATOM 1957 N N . ASP A 1 252 ? 10.618 16.822 9.672 1.00 52.00 252 ASP A N 1
ATOM 1958 C CA . ASP A 1 252 ? 9.381 16.424 10.328 1.00 52.00 252 ASP A CA 1
ATOM 1959 C C . ASP A 1 252 ? 9.129 14.950 10.007 1.00 52.00 252 ASP A C 1
ATOM 1961 O O . ASP A 1 252 ? 8.576 14.623 8.954 1.00 52.00 252 ASP A O 1
ATOM 1965 N N . PRO A 1 253 ? 9.685 14.029 10.796 1.00 55.22 253 PRO A N 1
ATOM 1966 C CA . PRO A 1 253 ? 9.424 12.628 10.585 1.00 55.22 253 PRO A CA 1
ATOM 1967 C C . PRO A 1 253 ? 8.104 12.340 11.321 1.00 55.22 253 PRO A C 1
ATOM 1969 O O . PRO A 1 253 ? 8.115 11.859 12.450 1.00 55.22 253 PRO A O 1
ATOM 1972 N N . GLY A 1 254 ? 6.997 12.809 10.733 1.00 57.34 254 GLY A N 1
ATOM 1973 C CA . GLY A 1 254 ? 5.651 12.697 11.298 1.00 57.34 254 GLY A CA 1
ATOM 1974 C C . GLY A 1 254 ? 5.196 11.244 11.406 1.00 57.34 254 GLY A C 1
ATOM 1975 O O . GLY A 1 254 ? 5.783 10.360 10.784 1.00 57.34 254 GLY A O 1
ATOM 1976 N N . ASP A 1 255 ? 4.165 10.998 12.205 1.00 76.25 255 ASP A N 1
ATOM 1977 C CA . ASP A 1 255 ? 3.596 9.661 12.365 1.00 76.25 255 ASP A CA 1
ATOM 1978 C C . ASP A 1 255 ? 2.919 9.201 11.058 1.00 76.25 255 ASP A C 1
ATOM 1980 O O . ASP A 1 255 ? 2.500 10.022 10.235 1.00 76.25 255 ASP A O 1
ATOM 1984 N N . TYR A 1 256 ? 2.869 7.886 10.815 1.00 88.50 256 TYR A N 1
ATOM 1985 C CA . TYR A 1 256 ? 2.299 7.355 9.571 1.00 88.50 256 TYR A CA 1
ATOM 1986 C C . TYR A 1 256 ? 0.818 7.715 9.451 1.00 88.50 256 TYR A C 1
ATOM 1988 O O . TYR A 1 256 ? 0.381 8.075 8.355 1.00 88.50 256 TYR A O 1
ATOM 1996 N N . SER A 1 257 ? 0.092 7.693 10.571 1.00 89.06 257 SER A N 1
ATOM 1997 C CA . SER A 1 257 ? -1.320 8.053 10.637 1.00 89.06 257 SER A CA 1
ATOM 1998 C C . SER A 1 257 ? -1.560 9.478 10.168 1.00 89.06 257 SER A C 1
ATOM 2000 O O . SER A 1 257 ? -2.292 9.685 9.203 1.00 89.06 257 SER A O 1
ATOM 2002 N N . TYR A 1 258 ? -0.819 10.447 10.717 1.00 86.31 258 TYR A N 1
ATOM 2003 C CA . TYR A 1 258 ? -0.904 11.855 10.313 1.00 86.31 258 TYR A CA 1
ATOM 2004 C C . TYR A 1 258 ? -0.886 12.028 8.787 1.00 86.31 258 TYR A C 1
ATOM 2006 O O . TYR A 1 258 ? -1.770 12.668 8.225 1.00 86.31 258 TYR A O 1
ATOM 2014 N N . TYR A 1 259 ? 0.093 11.443 8.091 1.00 84.75 259 TYR A N 1
ATOM 2015 C CA . TYR A 1 259 ? 0.203 11.604 6.639 1.00 84.75 259 TYR A CA 1
ATOM 2016 C C . TYR A 1 259 ? -0.954 10.958 5.876 1.00 84.75 259 TYR A C 1
ATOM 2018 O O . TYR A 1 259 ? -1.450 11.537 4.905 1.00 84.75 259 TYR A O 1
ATOM 2026 N N . VAL A 1 260 ? -1.385 9.771 6.302 1.00 89.06 260 VAL A N 1
ATOM 2027 C CA . VAL A 1 260 ? -2.496 9.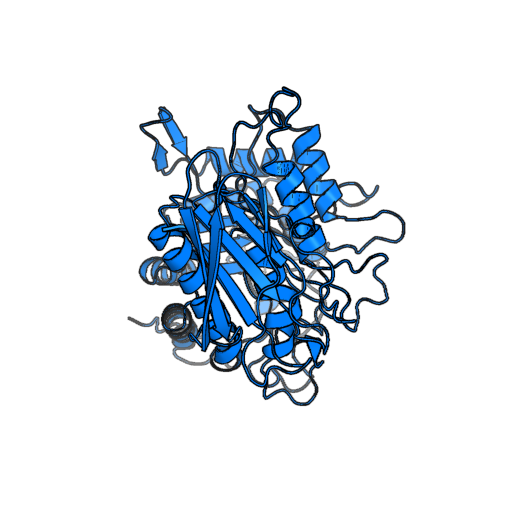056 5.668 1.00 89.06 260 VAL A CA 1
ATOM 2028 C C . VAL A 1 260 ? -3.805 9.814 5.882 1.00 89.06 260 VAL A C 1
ATOM 2030 O O . VAL A 1 260 ? -4.521 10.047 4.910 1.00 89.06 260 VAL A O 1
ATOM 2033 N N . GLU A 1 261 ? -4.077 10.297 7.094 1.00 87.19 261 GLU A N 1
ATOM 2034 C CA . GLU A 1 261 ? -5.269 11.091 7.404 1.00 87.19 261 GLU A CA 1
ATOM 2035 C C . GLU A 1 261 ? -5.287 12.434 6.677 1.00 87.19 261 GLU A C 1
ATOM 2037 O O . GLU A 1 261 ? -6.325 12.829 6.146 1.00 87.19 261 GLU A O 1
ATOM 2042 N N . GLN A 1 262 ? -4.151 13.140 6.598 1.00 82.94 262 GLN A N 1
ATOM 2043 C CA . GLN A 1 262 ? -4.067 14.387 5.831 1.00 82.94 262 GLN A CA 1
ATOM 2044 C C . GLN A 1 262 ? -4.433 14.144 4.359 1.00 82.94 262 GLN A C 1
ATOM 2046 O O . GLN A 1 262 ? -5.208 14.905 3.774 1.00 82.94 262 GLN A O 1
ATOM 2051 N N . MET A 1 263 ? -3.918 13.069 3.751 1.00 82.75 263 MET A N 1
ATOM 2052 C CA . MET A 1 263 ? -4.265 12.715 2.370 1.00 82.75 263 MET A CA 1
ATOM 2053 C C . MET A 1 263 ? -5.711 12.236 2.241 1.00 82.75 263 MET A C 1
ATOM 2055 O O . MET A 1 263 ? -6.392 12.631 1.294 1.00 82.75 263 MET A O 1
ATOM 2059 N N . GLY A 1 264 ? -6.223 11.480 3.210 1.00 82.44 264 GLY A N 1
ATOM 2060 C CA . GLY A 1 264 ? -7.632 11.102 3.277 1.00 82.44 264 GLY A CA 1
ATOM 2061 C C . GLY A 1 264 ? -8.556 12.311 3.348 1.00 82.44 264 GLY A C 1
ATOM 2062 O O . GLY A 1 264 ? -9.497 12.410 2.566 1.00 82.44 264 GLY A O 1
ATOM 2063 N N . GLY A 1 265 ? -8.246 13.298 4.187 1.00 78.12 265 GLY A N 1
ATOM 2064 C CA . GLY A 1 265 ? -8.971 14.565 4.248 1.00 78.12 265 GLY A CA 1
ATOM 2065 C C . GLY A 1 265 ? -8.933 15.329 2.922 1.00 78.12 265 GLY A C 1
ATOM 2066 O O . GLY A 1 265 ? -9.935 15.914 2.512 1.00 78.12 265 GLY A O 1
ATOM 2067 N N . ASN A 1 266 ? -7.814 15.277 2.204 1.00 77.62 266 ASN A N 1
ATOM 2068 C CA . ASN A 1 266 ? -7.664 15.936 0.909 1.00 77.62 266 ASN A CA 1
ATOM 2069 C C . ASN A 1 266 ? -8.460 15.266 -0.226 1.00 77.62 266 ASN A C 1
ATOM 2071 O O . ASN A 1 266 ? -9.007 15.975 -1.073 1.00 77.62 266 ASN A O 1
ATOM 2075 N N . PHE A 1 267 ? -8.546 13.932 -0.252 1.00 76.50 267 PHE A N 1
ATOM 2076 C CA . PHE A 1 267 ? -9.217 13.185 -1.326 1.00 76.50 267 PHE A CA 1
ATOM 2077 C C . PHE A 1 267 ? -10.669 12.786 -1.016 1.00 76.50 267 PHE A C 1
ATOM 2079 O O . PHE A 1 267 ? -11.476 12.687 -1.941 1.00 76.50 267 PHE A O 1
ATOM 2086 N N . PHE A 1 268 ? -11.026 12.575 0.253 1.00 66.38 268 PHE A N 1
ATOM 2087 C CA . PHE A 1 268 ? -12.331 12.040 0.660 1.00 66.38 268 PHE A CA 1
ATOM 2088 C C . PHE A 1 268 ? -13.227 13.033 1.403 1.00 66.38 268 PHE A C 1
ATOM 2090 O O . PHE A 1 268 ? -14.413 12.742 1.563 1.00 66.38 268 PHE A O 1
ATOM 2097 N N . SER A 1 269 ? -12.734 14.201 1.845 1.00 53.09 269 SER A N 1
ATOM 2098 C CA . SER A 1 269 ? -13.595 15.112 2.608 1.00 53.09 269 SER A CA 1
ATOM 2099 C C . SER A 1 269 ? -14.776 15.625 1.773 1.00 53.09 269 SER A C 1
ATOM 2101 O O . SER A 1 269 ? -14.657 16.432 0.846 1.00 53.09 269 SER A O 1
ATOM 2103 N N . CYS A 1 270 ? -15.979 15.191 2.150 1.00 40.91 270 CYS A N 1
ATOM 2104 C CA . CYS A 1 270 ? -17.179 15.973 1.931 1.00 40.91 270 CYS A CA 1
ATOM 2105 C C . CYS A 1 270 ? -17.187 17.081 2.986 1.00 40.91 270 CYS A C 1
ATOM 2107 O O . CYS A 1 270 ? -17.366 16.816 4.175 1.00 40.91 270 CYS A O 1
ATOM 2109 N N . ASP A 1 271 ? -16.976 18.338 2.599 1.00 38.12 271 ASP A N 1
ATOM 2110 C CA . ASP A 1 271 ? -17.131 19.394 3.592 1.00 38.12 271 ASP A CA 1
ATOM 2111 C C . ASP A 1 271 ? -18.595 19.428 4.097 1.00 38.12 271 ASP A C 1
ATOM 2113 O O . ASP A 1 271 ? -19.573 19.341 3.346 1.00 38.12 271 ASP A O 1
ATOM 2117 N N . ALA A 1 272 ? -18.760 19.547 5.415 1.00 34.28 272 ALA A N 1
ATOM 2118 C CA . ALA A 1 272 ? -20.053 19.729 6.074 1.00 34.28 272 ALA A CA 1
ATOM 2119 C C . ALA A 1 272 ? -20.642 21.148 5.866 1.00 34.28 272 ALA A C 1
ATOM 2121 O O . ALA A 1 272 ? -21.622 21.523 6.514 1.00 34.28 272 ALA A O 1
ATOM 2122 N N . ASN A 1 273 ? -20.056 21.963 4.981 1.00 32.38 273 ASN A N 1
ATOM 2123 C CA . ASN A 1 273 ? -20.418 23.359 4.726 1.00 32.38 273 ASN A CA 1
ATOM 2124 C C . ASN A 1 273 ? -20.963 23.610 3.310 1.00 32.38 273 ASN A C 1
ATOM 2126 O O . ASN A 1 273 ? -21.216 24.764 2.950 1.00 32.38 273 ASN A O 1
ATOM 2130 N N . GLY A 1 274 ? -21.232 22.562 2.530 1.00 33.47 274 GLY A N 1
ATOM 2131 C CA . GLY A 1 274 ? -21.778 22.704 1.183 1.00 33.47 274 GLY A CA 1
ATOM 2132 C C . GLY A 1 274 ? -20.806 23.353 0.196 1.00 33.47 274 GLY A C 1
ATOM 2133 O O . GLY A 1 274 ? -21.251 23.914 -0.811 1.00 33.47 274 GLY A O 1
ATOM 2134 N N . GLY A 1 275 ? -19.502 23.290 0.464 1.00 30.83 275 GLY A N 1
ATOM 2135 C CA . GLY A 1 275 ? -18.505 23.326 -0.586 1.00 30.83 275 GLY A CA 1
ATOM 2136 C C . GLY A 1 275 ? -18.756 22.143 -1.508 1.00 30.83 275 GLY A C 1
ATOM 2137 O O . GLY A 1 275 ? -19.000 21.018 -1.077 1.00 30.83 275 GLY A O 1
ATOM 2138 N N . THR A 1 276 ? -18.784 22.411 -2.809 1.00 33.88 276 THR A N 1
ATOM 2139 C CA . THR A 1 276 ? -18.647 21.340 -3.796 1.00 33.88 276 THR A CA 1
ATOM 2140 C C . THR A 1 276 ? -17.426 20.515 -3.376 1.00 33.88 276 THR A C 1
ATOM 2142 O O . THR A 1 276 ? -16.415 21.151 -3.057 1.00 33.88 276 THR A O 1
ATOM 2145 N N . PRO A 1 277 ? -17.503 19.169 -3.350 1.00 39.09 277 PRO A N 1
ATOM 2146 C CA . PRO A 1 277 ? -16.322 18.332 -3.159 1.00 39.09 277 PRO A CA 1
ATOM 2147 C C . PRO A 1 277 ? -15.179 18.857 -4.028 1.00 39.09 277 PRO A C 1
ATOM 2149 O O . PRO A 1 277 ? -15.461 19.452 -5.082 1.00 39.09 277 PRO A O 1
ATOM 2152 N N . GLY A 1 278 ? -13.926 18.643 -3.604 1.00 40.75 278 GLY A N 1
ATOM 2153 C CA . GLY A 1 278 ? -12.769 18.781 -4.497 1.00 40.75 278 GLY A CA 1
ATOM 2154 C C . GLY A 1 278 ? -13.181 18.304 -5.887 1.00 40.75 278 GLY A C 1
ATOM 2155 O O . GLY A 1 278 ? -13.895 17.309 -5.999 1.00 40.75 278 GLY A O 1
ATOM 2156 N N . SER A 1 279 ? -12.933 19.110 -6.918 1.00 38.59 279 SER A N 1
ATOM 2157 C CA . SER A 1 279 ? -13.717 19.041 -8.155 1.00 38.59 279 SER A CA 1
ATOM 2158 C C . SER A 1 279 ? -13.753 17.646 -8.799 1.00 38.59 279 SER A C 1
ATOM 2160 O O . SER A 1 279 ? -14.692 17.333 -9.526 1.00 38.59 279 SER A O 1
ATOM 2162 N N . SER A 1 280 ? -12.845 16.736 -8.454 1.00 43.47 280 SER A N 1
ATOM 2163 C CA . SER A 1 280 ? -12.991 15.330 -8.789 1.00 43.47 280 SER A CA 1
ATOM 2164 C C . SER A 1 280 ? -14.085 14.635 -7.963 1.00 43.47 280 SER A C 1
ATOM 2166 O O . SER A 1 280 ? -13.901 14.258 -6.810 1.00 43.47 280 SER A O 1
ATOM 2168 N N . SER A 1 281 ? -15.198 14.299 -8.610 1.00 50.38 281 SER A N 1
ATOM 2169 C CA . SER A 1 281 ? -16.155 13.266 -8.182 1.00 50.38 281 SER A CA 1
ATOM 2170 C C . SER A 1 281 ? -15.553 11.842 -8.159 1.00 50.38 281 SER A C 1
ATOM 2172 O O . SER A 1 281 ? -16.233 10.887 -8.541 1.00 50.38 281 SER A O 1
ATOM 2174 N N . ARG A 1 282 ? -14.259 11.694 -7.855 1.00 64.12 282 ARG A N 1
ATOM 2175 C CA . ARG A 1 282 ? -13.464 10.491 -8.112 1.00 64.12 282 ARG A CA 1
ATOM 2176 C C . ARG A 1 282 ? -12.793 10.019 -6.829 1.00 64.12 282 ARG A C 1
ATOM 2178 O O . ARG A 1 282 ? -12.161 10.800 -6.131 1.00 64.12 282 ARG A O 1
ATOM 2185 N N . LEU A 1 283 ? -12.956 8.731 -6.560 1.00 75.12 283 LEU A N 1
ATOM 2186 C CA . LEU A 1 283 ? -12.290 8.016 -5.484 1.00 75.12 283 LEU A CA 1
ATOM 2187 C C . LEU A 1 283 ? -10.808 7.841 -5.847 1.00 75.12 283 LEU A C 1
ATOM 2189 O O . LEU A 1 283 ? -10.522 7.270 -6.898 1.00 75.12 283 LEU A O 1
ATOM 2193 N N . VAL A 1 284 ? -9.898 8.314 -4.994 1.00 86.12 284 VAL A N 1
ATOM 2194 C CA . VAL A 1 284 ? -8.454 8.049 -5.097 1.00 86.12 284 VAL A CA 1
ATOM 2195 C C . VAL A 1 284 ? -8.073 7.095 -3.978 1.00 86.12 284 VAL A C 1
ATOM 2197 O O . VAL A 1 284 ? -8.311 7.407 -2.818 1.00 86.12 284 VAL A O 1
ATOM 2200 N N . LEU A 1 285 ? -7.503 5.940 -4.308 1.00 88.62 285 LEU A N 1
ATOM 2201 C CA . LEU A 1 285 ? -7.041 4.985 -3.300 1.00 88.62 285 LEU A CA 1
ATOM 2202 C C . LEU A 1 285 ? -5.784 5.513 -2.606 1.00 88.62 285 LEU A C 1
ATOM 2204 O O . LEU A 1 285 ? -4.903 6.078 -3.252 1.00 88.62 285 LEU A O 1
ATOM 2208 N N . LEU A 1 286 ? -5.696 5.331 -1.293 1.00 89.75 286 LEU A N 1
ATOM 2209 C CA . LEU A 1 286 ? -4.516 5.724 -0.530 1.00 89.75 286 LEU A CA 1
ATOM 2210 C C . LEU A 1 286 ? -3.600 4.514 -0.360 1.00 89.75 286 LEU A C 1
ATOM 2212 O O . LEU A 1 286 ? -3.885 3.646 0.465 1.00 89.75 286 LEU A O 1
ATOM 2216 N N . ASP A 1 287 ? -2.501 4.473 -1.108 1.00 91.75 287 ASP A N 1
ATOM 2217 C CA . ASP A 1 287 ? -1.521 3.393 -1.027 1.00 91.75 287 ASP A CA 1
ATOM 2218 C C . ASP A 1 287 ? -0.217 3.910 -0.408 1.00 91.75 287 ASP A C 1
ATOM 2220 O O . ASP A 1 287 ? 0.374 4.893 -0.869 1.00 91.75 287 ASP A O 1
ATOM 2224 N N . VAL A 1 288 ? 0.256 3.210 0.623 1.00 92.44 288 VAL A N 1
ATOM 2225 C CA . VAL A 1 288 ? 1.591 3.410 1.200 1.00 92.44 288 VAL A CA 1
ATOM 2226 C C . VAL A 1 288 ? 2.473 2.264 0.732 1.00 92.44 288 VAL A C 1
ATOM 2228 O O . VAL A 1 288 ? 2.279 1.126 1.160 1.00 92.44 288 VAL A O 1
ATOM 2231 N N . ASP A 1 289 ? 3.439 2.542 -0.134 1.00 93.12 289 ASP A N 1
ATOM 2232 C CA . ASP A 1 289 ? 4.280 1.514 -0.752 1.00 93.12 289 ASP A CA 1
ATOM 2233 C C . ASP A 1 289 ? 5.749 1.563 -0.336 1.00 93.12 289 ASP A C 1
ATOM 2235 O O . ASP A 1 289 ? 6.500 0.639 -0.650 1.00 93.12 289 ASP A O 1
ATOM 2239 N N . GLU A 1 290 ? 6.146 2.561 0.459 1.00 91.00 290 GLU A N 1
ATOM 2240 C CA . GLU A 1 290 ? 7.470 2.569 1.067 1.00 91.00 290 GLU A CA 1
ATOM 2241 C C . GLU A 1 290 ? 7.487 3.163 2.482 1.00 91.00 290 GLU A C 1
ATOM 2243 O O . GLU A 1 290 ? 7.087 4.300 2.724 1.00 91.00 290 GLU A O 1
ATOM 2248 N N . GLN A 1 291 ? 7.959 2.372 3.453 1.00 91.12 291 GLN A N 1
ATOM 2249 C CA . GLN A 1 291 ? 7.961 2.740 4.871 1.00 91.12 291 GLN A CA 1
ATOM 2250 C C . GLN A 1 291 ? 9.362 2.636 5.469 1.00 91.12 291 GLN A C 1
ATOM 2252 O O . GLN A 1 291 ? 10.007 1.580 5.446 1.00 91.12 291 GLN A O 1
ATOM 2257 N N . GLY A 1 292 ? 9.798 3.701 6.134 1.00 86.81 292 GLY A N 1
ATOM 2258 C CA . GLY A 1 292 ? 11.128 3.826 6.724 1.00 86.81 292 GLY A CA 1
ATOM 2259 C C . GLY A 1 292 ? 12.199 4.161 5.688 1.00 86.81 292 GLY A C 1
ATOM 2260 O O . GLY A 1 292 ? 11.949 4.201 4.493 1.00 86.81 292 GLY A O 1
ATOM 2261 N N . ALA A 1 293 ? 13.405 4.443 6.165 1.00 84.56 293 ALA A N 1
ATOM 2262 C CA . ALA A 1 293 ? 14.564 4.751 5.332 1.00 84.56 293 ALA A CA 1
ATOM 2263 C C . ALA A 1 293 ? 15.250 3.453 4.843 1.00 84.56 293 ALA A C 1
ATOM 2265 O O . ALA A 1 293 ? 14.960 2.374 5.372 1.00 84.56 293 ALA A O 1
ATOM 2266 N N . PRO A 1 294 ? 16.270 3.516 3.960 1.00 85.69 294 PRO A N 1
ATOM 2267 C CA . PRO A 1 294 ? 16.959 2.319 3.452 1.00 85.69 294 PRO A CA 1
ATOM 2268 C C . PRO A 1 294 ? 17.525 1.380 4.531 1.00 85.69 294 PRO A C 1
ATOM 2270 O O . PRO A 1 294 ? 17.684 0.179 4.312 1.00 85.69 294 PRO A O 1
ATOM 2273 N N . GLY A 1 295 ? 17.848 1.918 5.714 1.00 87.25 295 GLY A N 1
ATOM 2274 C CA . GLY A 1 295 ? 18.316 1.140 6.863 1.00 87.25 295 GLY A CA 1
ATOM 2275 C C . GLY A 1 295 ? 17.218 0.664 7.814 1.00 87.25 295 GLY A C 1
ATOM 2276 O O . GLY A 1 295 ? 17.511 -0.176 8.659 1.00 87.25 295 GLY A O 1
ATOM 2277 N N . THR A 1 296 ? 16.003 1.201 7.715 1.00 89.56 296 THR A N 1
ATOM 2278 C CA . THR A 1 296 ? 14.885 0.891 8.616 1.00 89.56 296 THR A CA 1
ATOM 2279 C C . THR A 1 296 ? 13.687 0.259 7.927 1.00 89.56 296 THR A C 1
ATOM 2281 O O . THR A 1 296 ? 12.790 -0.146 8.656 1.00 89.56 296 THR A O 1
ATOM 2284 N N . GLY A 1 297 ? 13.707 0.078 6.596 1.00 91.56 297 GLY A N 1
ATOM 2285 C CA . GLY A 1 297 ? 12.793 -0.793 5.835 1.00 91.56 297 GLY A CA 1
ATOM 2286 C C . GLY A 1 297 ? 12.611 -2.173 6.488 1.00 91.56 297 GLY A C 1
ATOM 2287 O O . GLY A 1 297 ? 13.433 -2.590 7.298 1.00 91.56 297 GLY A O 1
ATOM 2288 N N . TYR A 1 298 ? 11.545 -2.914 6.202 1.00 93.75 298 TYR A N 1
ATOM 2289 C CA . TYR A 1 298 ? 11.273 -4.169 6.912 1.00 93.75 298 TYR A CA 1
ATOM 2290 C C . TYR A 1 298 ? 12.396 -5.218 6.744 1.00 93.75 298 TYR A C 1
ATOM 2292 O O . TYR A 1 298 ? 12.680 -5.725 5.653 1.00 93.75 298 TYR A O 1
ATOM 2300 N N . ALA A 1 299 ? 13.046 -5.548 7.860 1.00 93.06 299 ALA A N 1
ATOM 2301 C CA . ALA A 1 299 ? 14.110 -6.535 7.957 1.00 93.06 299 ALA A CA 1
ATOM 2302 C C . ALA A 1 299 ? 13.571 -7.879 8.444 1.00 93.06 299 ALA A C 1
ATOM 2304 O O . ALA A 1 299 ? 12.646 -7.937 9.245 1.00 93.06 299 ALA A O 1
ATOM 2305 N N . SER A 1 300 ? 14.271 -8.961 8.100 1.00 92.31 300 SER A N 1
ATOM 2306 C CA . SER A 1 300 ? 14.068 -10.241 8.782 1.00 92.31 300 SER A CA 1
ATOM 2307 C C . SER A 1 300 ? 14.236 -10.098 10.295 1.00 92.31 300 SER A C 1
ATOM 2309 O O . SER A 1 300 ? 15.216 -9.495 10.754 1.00 92.31 300 SER A O 1
ATOM 2311 N N . ASP A 1 301 ? 13.356 -10.713 11.084 1.00 92.38 301 ASP A N 1
ATOM 2312 C CA . ASP A 1 301 ? 13.433 -10.645 12.545 1.00 92.38 301 ASP A CA 1
ATOM 2313 C C . ASP A 1 301 ? 14.698 -11.296 13.107 1.00 92.38 301 ASP A C 1
ATOM 2315 O O . ASP A 1 301 ? 15.338 -10.736 14.004 1.00 92.38 301 ASP A O 1
ATOM 2319 N N . ASP A 1 302 ? 15.192 -12.339 12.444 1.00 91.25 302 ASP A N 1
ATOM 2320 C CA . ASP A 1 302 ? 16.462 -12.996 12.763 1.00 91.25 302 ASP A CA 1
ATOM 2321 C C . ASP A 1 302 ? 17.698 -12.114 12.485 1.00 91.25 302 ASP A C 1
ATOM 2323 O O . ASP A 1 302 ? 18.826 -12.449 12.872 1.00 91.25 302 ASP A O 1
ATOM 2327 N N . TYR A 1 303 ? 17.533 -10.953 11.830 1.00 91.00 303 TYR A N 1
ATOM 2328 C CA . TYR A 1 303 ? 18.661 -10.090 11.493 1.00 91.00 303 TYR A CA 1
ATOM 2329 C C . TYR A 1 303 ? 19.117 -9.286 12.717 1.00 91.00 303 TYR A C 1
ATOM 2331 O O . TYR A 1 303 ? 18.721 -8.141 12.922 1.00 91.00 303 TYR A O 1
ATOM 2339 N N . THR A 1 304 ? 19.969 -9.892 13.540 1.00 88.12 304 THR A N 1
ATOM 2340 C CA . THR A 1 304 ? 20.382 -9.370 14.859 1.00 88.12 304 THR A CA 1
ATOM 2341 C C . THR A 1 304 ? 20.989 -7.961 14.888 1.00 88.12 304 THR A C 1
ATOM 2343 O O . THR A 1 304 ? 21.031 -7.363 15.960 1.00 88.12 304 THR A O 1
ATOM 2346 N N . THR A 1 305 ? 21.478 -7.428 13.762 1.00 88.31 305 THR A N 1
ATOM 2347 C CA . THR A 1 305 ? 22.057 -6.072 13.699 1.00 88.31 305 THR A CA 1
ATOM 2348 C C . THR A 1 305 ? 21.177 -5.057 12.975 1.00 88.31 305 THR A C 1
ATOM 2350 O O . THR A 1 305 ? 21.619 -3.923 12.805 1.00 88.31 305 THR A O 1
ATOM 2353 N N . ALA A 1 306 ? 19.981 -5.442 12.520 1.00 88.75 306 ALA A N 1
ATOM 2354 C CA . ALA A 1 306 ? 19.003 -4.474 12.036 1.00 88.75 306 ALA A CA 1
ATOM 2355 C C . ALA A 1 306 ? 18.555 -3.557 13.181 1.00 88.75 306 ALA A C 1
ATOM 2357 O O . ALA A 1 306 ? 18.596 -3.943 14.354 1.00 88.75 306 ALA A O 1
ATOM 2358 N N . TYR A 1 307 ? 18.092 -2.359 12.832 1.00 91.62 307 TYR A N 1
ATOM 2359 C CA . TYR A 1 307 ? 17.415 -1.494 13.792 1.00 91.62 307 TYR A CA 1
ATOM 2360 C C . TYR A 1 307 ? 16.176 -2.198 14.349 1.00 91.62 307 TYR A C 1
ATOM 2362 O O . TYR A 1 307 ? 15.508 -2.954 13.647 1.00 91.62 307 TYR A O 1
ATOM 2370 N N . SER A 1 308 ? 15.850 -1.946 15.617 1.00 92.19 308 SER A N 1
ATOM 2371 C CA . SER A 1 308 ? 14.636 -2.500 16.229 1.00 92.19 308 SER A CA 1
ATOM 2372 C C . SER A 1 308 ? 13.364 -2.022 15.528 1.00 92.19 308 SER A C 1
ATOM 2374 O O . SER A 1 308 ? 12.382 -2.746 15.498 1.00 92.19 308 SER A O 1
ATOM 2376 N N . GLU A 1 309 ? 13.400 -0.830 14.930 1.00 92.19 309 GLU A N 1
ATOM 2377 C CA . GLU A 1 309 ? 12.290 -0.223 14.180 1.00 92.19 309 GLU A CA 1
ATOM 2378 C C . GLU A 1 309 ? 11.993 -0.949 12.859 1.00 92.19 309 GLU A C 1
ATOM 2380 O O . GLU A 1 309 ? 10.913 -0.792 12.301 1.00 92.19 309 GLU A O 1
ATOM 2385 N N . ALA A 1 310 ? 12.937 -1.757 12.371 1.00 93.19 310 ALA A N 1
ATOM 2386 C CA . ALA A 1 310 ? 12.811 -2.538 11.144 1.00 93.19 310 ALA A CA 1
ATOM 2387 C C . ALA A 1 310 ? 12.178 -3.922 11.365 1.00 93.19 310 ALA A C 1
ATOM 2389 O O . ALA A 1 310 ? 12.096 -4.704 10.424 1.00 93.19 310 ALA A O 1
ATOM 2390 N N . LYS A 1 311 ? 11.816 -4.268 12.604 1.00 93.94 311 LYS A N 1
ATOM 2391 C CA . LYS A 1 311 ? 11.315 -5.595 12.999 1.00 93.94 311 LYS A CA 1
ATOM 2392 C C . LYS A 1 311 ? 9.800 -5.671 12.923 1.00 93.94 311 LYS A C 1
ATOM 2394 O O . LYS A 1 311 ? 9.144 -4.637 13.028 1.00 93.94 311 LYS A O 1
ATOM 2399 N N . SER A 1 312 ? 9.260 -6.880 12.800 1.00 95.25 312 SER A N 1
ATOM 2400 C CA . SER A 1 312 ? 7.815 -7.116 12.660 1.00 95.25 312 SER A CA 1
ATOM 2401 C C . SER A 1 312 ? 6.992 -6.425 13.750 1.00 95.25 312 SER A C 1
ATOM 2403 O O . SER A 1 312 ? 6.100 -5.661 13.409 1.00 95.25 312 SER A O 1
ATOM 2405 N N . ASP A 1 313 ? 7.341 -6.582 15.034 1.00 94.38 313 ASP A N 1
ATOM 2406 C CA . ASP A 1 313 ? 6.615 -5.953 16.157 1.00 94.38 313 ASP A CA 1
ATOM 2407 C C . ASP A 1 313 ? 6.583 -4.421 16.044 1.00 94.38 313 ASP A C 1
ATOM 2409 O O . ASP A 1 313 ? 5.543 -3.792 16.217 1.00 94.38 313 ASP A O 1
ATOM 2413 N N . ALA A 1 314 ? 7.713 -3.806 15.681 1.00 93.69 314 ALA A N 1
ATOM 2414 C CA . ALA A 1 314 ? 7.778 -2.359 15.511 1.00 93.69 314 ALA A CA 1
ATOM 2415 C C . ALA A 1 314 ? 7.026 -1.888 14.259 1.00 93.69 314 ALA A C 1
ATOM 2417 O O . ALA A 1 314 ? 6.398 -0.834 14.304 1.00 93.69 314 ALA A O 1
ATOM 2418 N N . ARG A 1 315 ? 7.072 -2.652 13.160 1.00 95.38 315 ARG A N 1
ATOM 2419 C CA . ARG A 1 315 ? 6.360 -2.333 11.914 1.00 95.38 315 ARG A CA 1
ATOM 2420 C C . ARG A 1 315 ? 4.856 -2.520 12.050 1.00 95.38 315 ARG A C 1
ATOM 2422 O O . ARG A 1 315 ? 4.111 -1.670 11.582 1.00 95.38 315 ARG A O 1
ATOM 2429 N N . ARG A 1 316 ? 4.408 -3.544 12.774 1.00 96.25 316 ARG A N 1
ATOM 2430 C CA . ARG A 1 316 ? 3.009 -3.689 13.178 1.00 96.25 316 ARG A CA 1
ATOM 2431 C C . ARG A 1 316 ? 2.543 -2.452 13.946 1.00 96.25 316 ARG A C 1
ATOM 2433 O O . ARG A 1 316 ? 1.557 -1.840 13.557 1.00 96.25 316 ARG A O 1
ATOM 2440 N N . LYS A 1 317 ? 3.299 -2.064 14.981 1.00 93.56 317 LYS A N 1
ATOM 2441 C CA . LYS A 1 317 ? 2.875 -1.024 15.925 1.00 93.56 317 LYS A CA 1
ATOM 2442 C C . LYS A 1 317 ? 2.942 0.408 15.426 1.00 93.56 317 LYS A C 1
ATOM 2444 O O . LYS A 1 317 ? 2.180 1.222 15.918 1.00 93.56 317 LYS A O 1
ATOM 2449 N N . ARG A 1 318 ? 3.909 0.710 14.556 1.00 91.62 318 ARG A N 1
ATOM 2450 C CA . ARG A 1 318 ? 4.177 2.062 14.035 1.00 91.62 318 ARG A CA 1
ATOM 2451 C C . ARG A 1 318 ? 3.573 2.302 12.653 1.00 91.62 318 ARG A C 1
ATOM 2453 O O . ARG A 1 318 ? 3.510 3.437 12.216 1.00 91.62 318 ARG A O 1
ATOM 2460 N N . VAL A 1 319 ? 3.314 1.238 11.895 1.00 94.88 319 VAL A N 1
ATOM 2461 C CA . VAL A 1 319 ? 3.056 1.366 10.456 1.00 94.88 319 VAL A CA 1
ATOM 2462 C C . VAL A 1 319 ? 1.757 0.689 10.078 1.00 94.88 319 VAL A C 1
ATOM 2464 O O . VAL A 1 319 ? 0.876 1.353 9.559 1.00 94.88 319 VAL A O 1
ATOM 2467 N N . LEU A 1 320 ? 1.630 -0.620 10.309 1.00 96.81 320 LEU A N 1
ATOM 2468 C CA . LEU A 1 320 ? 0.498 -1.384 9.782 1.00 96.81 320 LEU A CA 1
ATOM 2469 C C . LEU A 1 320 ? -0.842 -0.807 10.246 1.00 96.81 320 LEU A C 1
ATOM 2471 O O . LEU A 1 320 ? -1.711 -0.549 9.419 1.00 96.81 320 LEU A O 1
ATOM 2475 N N . PHE A 1 321 ? -1.007 -0.630 11.557 1.00 95.88 321 PHE A N 1
ATOM 2476 C CA . PHE A 1 321 ? -2.282 -0.181 12.097 1.00 95.88 321 PHE A CA 1
ATOM 2477 C C . PHE A 1 321 ? -2.519 1.310 11.898 1.00 95.88 321 PHE A C 1
ATOM 2479 O O . PHE A 1 321 ? -3.619 1.635 11.477 1.00 95.88 321 PHE A O 1
ATOM 2486 N N . ASP A 1 322 ? -1.511 2.170 12.069 1.00 94.00 322 ASP A N 1
ATOM 2487 C CA . ASP A 1 322 ? -1.592 3.590 11.699 1.00 94.00 322 ASP A CA 1
ATOM 2488 C C . ASP A 1 322 ? -2.088 3.740 10.253 1.00 94.00 322 ASP A C 1
ATOM 2490 O O . ASP A 1 322 ? -3.086 4.389 9.980 1.00 94.00 322 ASP A O 1
ATOM 2494 N N . VAL A 1 323 ? -1.460 3.045 9.301 1.00 94.38 323 VAL A N 1
ATOM 2495 C CA . VAL A 1 323 ? -1.836 3.128 7.884 1.00 94.38 323 VAL A CA 1
ATOM 2496 C C . VAL A 1 323 ? -3.270 2.637 7.654 1.00 94.38 323 VAL A C 1
ATOM 2498 O O . VAL A 1 323 ? -4.059 3.326 7.007 1.00 94.38 323 VAL A O 1
ATOM 2501 N N . LEU A 1 324 ? -3.634 1.463 8.176 1.00 94.50 324 LEU A N 1
ATOM 2502 C CA . LEU A 1 324 ? -4.957 0.884 7.931 1.00 94.50 324 LEU A CA 1
ATOM 2503 C C . LEU A 1 324 ? -6.091 1.632 8.652 1.00 94.50 324 LEU A C 1
ATOM 2505 O O . LEU A 1 324 ? -7.176 1.759 8.087 1.00 94.50 324 LEU A O 1
ATOM 2509 N N . PHE A 1 325 ? -5.869 2.114 9.876 1.00 94.56 325 PHE A N 1
ATOM 2510 C CA . PHE A 1 325 ? -6.901 2.772 10.686 1.00 94.56 325 PHE A CA 1
ATOM 2511 C C . PHE A 1 325 ? -7.030 4.267 10.370 1.00 94.56 325 PHE A C 1
ATOM 2513 O O . PHE A 1 325 ? -8.097 4.831 10.585 1.00 94.56 325 PHE A O 1
ATOM 2520 N N . SER A 1 326 ? -6.035 4.866 9.717 1.00 91.56 326 SER A N 1
ATOM 2521 C CA . SER A 1 326 ? -6.160 6.192 9.103 1.00 91.56 326 SER A CA 1
ATOM 2522 C C . SER A 1 326 ? -6.833 6.179 7.719 1.00 91.56 326 SER A C 1
ATOM 2524 O O . SER A 1 326 ? -6.954 7.218 7.070 1.00 91.56 326 SER A O 1
ATOM 2526 N N . GLY A 1 327 ? -7.290 5.013 7.242 1.00 88.94 327 GLY A N 1
ATOM 2527 C CA . GLY A 1 327 ? -8.087 4.885 6.017 1.00 88.94 327 GLY A CA 1
ATOM 2528 C C . GLY A 1 327 ? -7.301 4.574 4.742 1.00 88.94 327 GLY A C 1
ATOM 2529 O O . GLY A 1 327 ? -7.820 4.780 3.639 1.00 88.94 327 GLY A O 1
ATOM 2530 N N . ALA A 1 328 ? -6.066 4.068 4.845 1.00 90.19 328 ALA A N 1
ATOM 2531 C CA . ALA A 1 328 ? -5.359 3.577 3.668 1.00 90.19 328 ALA A CA 1
ATOM 2532 C C . ALA A 1 328 ? -6.079 2.384 3.023 1.00 90.19 328 ALA A C 1
ATOM 2534 O O . ALA A 1 328 ? -6.640 1.515 3.689 1.00 90.19 328 ALA A O 1
ATOM 2535 N N . SER A 1 329 ? -6.018 2.318 1.696 1.00 86.75 329 SER A N 1
ATOM 2536 C CA . SER A 1 329 ? -6.589 1.225 0.901 1.00 86.75 329 SER A CA 1
ATOM 2537 C C . SER A 1 329 ? -5.714 -0.032 0.914 1.00 86.75 329 SER A C 1
ATOM 2539 O O . SER A 1 329 ? -6.205 -1.130 0.653 1.00 86.75 329 SER A O 1
ATOM 2541 N N . GLY A 1 330 ? -4.428 0.113 1.236 1.00 87.88 330 GLY A N 1
ATOM 2542 C CA . GLY A 1 330 ? -3.492 -0.994 1.365 1.00 87.88 330 GLY A CA 1
ATOM 2543 C C . GLY A 1 330 ? -2.080 -0.544 1.733 1.00 87.88 330 GLY A C 1
ATOM 2544 O O . GLY A 1 330 ? -1.789 0.648 1.853 1.00 87.88 330 GLY A O 1
ATOM 2545 N N . ILE A 1 331 ? -1.200 -1.530 1.902 1.00 93.38 331 ILE A N 1
ATOM 2546 C CA . ILE A 1 331 ? 0.216 -1.331 2.210 1.00 93.38 331 ILE A CA 1
ATOM 2547 C C . ILE A 1 331 ? 1.082 -2.297 1.393 1.00 93.38 331 ILE A C 1
ATOM 2549 O O . ILE A 1 331 ? 0.811 -3.499 1.347 1.00 93.38 331 ILE A O 1
ATOM 2553 N N . GLU A 1 332 ? 2.140 -1.787 0.761 1.00 94.94 332 GLU A N 1
ATOM 2554 C CA . GLU A 1 332 ? 3.207 -2.603 0.166 1.00 94.94 332 GLU A CA 1
ATOM 2555 C C . GLU A 1 332 ? 4.474 -2.455 1.013 1.00 94.94 332 GLU A C 1
ATOM 2557 O O . GLU A 1 332 ? 4.925 -1.346 1.273 1.00 94.94 332 GLU A O 1
ATOM 2562 N N . TRP A 1 333 ? 5.046 -3.563 1.489 1.00 95.38 333 TRP A N 1
ATOM 2563 C CA . TRP A 1 333 ? 6.169 -3.512 2.429 1.00 95.38 333 TRP A CA 1
ATOM 2564 C C . TRP A 1 333 ? 7.520 -3.324 1.732 1.00 95.38 333 TRP A C 1
ATOM 2566 O O . TRP A 1 333 ? 8.034 -4.249 1.094 1.00 95.38 333 TRP A O 1
ATOM 2576 N N . TYR A 1 334 ? 8.162 -2.180 1.969 1.00 93.56 334 TYR A N 1
ATOM 2577 C CA . TYR A 1 334 ? 9.547 -1.944 1.559 1.00 93.56 334 TYR A CA 1
ATOM 2578 C C . TYR A 1 334 ? 10.544 -2.700 2.440 1.00 93.56 334 TYR A C 1
ATOM 2580 O O . TYR A 1 334 ? 10.513 -2.617 3.670 1.00 93.56 334 TYR A O 1
ATOM 2588 N N . CYS A 1 335 ? 11.473 -3.424 1.815 1.00 92.19 335 CYS A N 1
ATOM 2589 C CA . CYS A 1 335 ? 12.375 -4.350 2.503 1.00 92.19 335 CYS A CA 1
ATOM 2590 C C . CYS A 1 335 ? 13.752 -3.775 2.888 1.00 92.19 335 CYS A C 1
ATOM 2592 O O . CYS A 1 335 ? 14.563 -4.548 3.399 1.00 92.19 335 CYS A O 1
ATOM 2594 N N . GLY A 1 336 ? 14.036 -2.479 2.676 1.00 89.31 336 GLY A N 1
ATOM 2595 C CA . GLY A 1 336 ? 15.337 -1.848 2.992 1.00 89.31 336 GLY A CA 1
ATOM 2596 C C . GLY A 1 336 ? 16.515 -2.420 2.188 1.00 89.31 336 GLY A C 1
ATOM 2597 O O . GLY A 1 336 ? 16.378 -3.446 1.548 1.00 89.31 336 GLY A O 1
ATOM 2598 N N . TYR A 1 337 ? 17.716 -1.837 2.217 1.00 85.88 337 TYR A N 1
ATOM 2599 C CA . TYR A 1 337 ? 18.821 -2.300 1.341 1.00 85.88 337 TYR A CA 1
ATOM 2600 C C . TYR A 1 337 ? 19.478 -3.625 1.776 1.00 85.88 337 TYR A C 1
ATOM 2602 O O . TYR A 1 337 ? 19.978 -4.373 0.940 1.00 85.88 337 TYR A O 1
ATOM 2610 N N . TYR A 1 338 ? 19.524 -3.899 3.084 1.00 84.00 338 TYR A N 1
ATOM 2611 C CA . TYR A 1 338 ? 20.133 -5.064 3.762 1.00 84.00 338 TYR A CA 1
ATOM 2612 C C . TYR A 1 338 ? 21.100 -5.955 2.953 1.00 84.00 338 TYR A C 1
ATOM 2614 O O . TYR A 1 338 ? 20.905 -7.163 2.780 1.00 84.00 338 TYR A O 1
ATOM 2622 N N . ALA A 1 339 ? 22.228 -5.368 2.555 1.00 76.31 339 ALA A N 1
ATOM 2623 C CA . ALA A 1 339 ? 23.345 -6.062 1.924 1.00 76.31 339 ALA A CA 1
ATOM 2624 C C . ALA A 1 339 ? 24.685 -5.637 2.546 1.00 76.31 339 ALA A C 1
ATOM 2626 O O . ALA A 1 339 ? 24.822 -4.551 3.112 1.00 76.31 339 ALA A O 1
ATOM 2627 N N . ASN A 1 340 ? 25.701 -6.500 2.456 1.00 70.31 340 ASN A N 1
ATOM 2628 C CA . ASN A 1 340 ? 27.079 -6.153 2.814 1.00 70.31 340 ASN A CA 1
ATOM 2629 C C . ASN A 1 340 ? 28.076 -6.634 1.747 1.00 70.31 340 ASN A C 1
ATOM 2631 O O . ASN A 1 340 ? 27.700 -7.249 0.752 1.00 70.31 340 ASN A O 1
ATOM 2635 N N . SER A 1 341 ? 29.373 -6.393 1.963 1.00 64.50 341 SER A N 1
ATOM 2636 C CA . SER A 1 341 ? 30.447 -6.754 1.019 1.00 64.50 341 SER A CA 1
ATOM 2637 C C . SER A 1 341 ? 30.567 -8.252 0.696 1.00 64.50 341 SER A C 1
ATOM 2639 O O . SER A 1 341 ? 31.374 -8.627 -0.153 1.00 64.50 341 SER A O 1
ATOM 2641 N N . SER A 1 342 ? 29.808 -9.115 1.376 1.00 63.03 342 SER A N 1
ATOM 2642 C CA . SER A 1 342 ? 29.756 -10.565 1.166 1.00 63.03 342 SER A CA 1
ATOM 2643 C C . SER A 1 342 ? 28.433 -11.057 0.555 1.00 63.03 342 SER A C 1
ATOM 2645 O O . SER A 1 342 ? 28.305 -12.264 0.355 1.00 63.03 342 SER A O 1
ATOM 2647 N N . GLY A 1 343 ? 27.479 -10.169 0.244 1.00 69.19 343 GLY A N 1
ATOM 2648 C CA . GLY A 1 343 ? 26.180 -10.505 -0.355 1.00 69.19 343 GLY A CA 1
ATOM 2649 C C . GLY A 1 343 ? 24.969 -10.124 0.515 1.00 69.19 343 GLY A C 1
ATOM 2650 O O . GLY A 1 343 ? 25.121 -9.343 1.463 1.00 69.19 343 GLY A O 1
ATOM 2651 N N . PRO A 1 344 ? 23.767 -10.654 0.200 1.00 76.94 344 PRO A N 1
ATOM 2652 C CA . PRO A 1 344 ? 22.555 -10.389 0.973 1.00 76.94 344 PRO A CA 1
ATOM 2653 C C . PRO A 1 344 ? 22.708 -10.857 2.419 1.00 76.94 344 PRO A C 1
ATOM 2655 O O . PRO A 1 344 ? 23.267 -11.925 2.691 1.00 76.94 344 PRO A O 1
ATOM 2658 N N . VAL A 1 345 ? 22.190 -10.066 3.359 1.00 77.75 345 VAL A N 1
ATOM 2659 C CA . VAL A 1 345 ? 22.186 -10.422 4.779 1.00 77.75 345 VAL A CA 1
ATOM 2660 C C . VAL A 1 345 ? 20.798 -10.914 5.162 1.00 77.75 345 VAL A C 1
ATOM 2662 O O . VAL A 1 345 ? 19.820 -10.202 4.987 1.00 77.75 345 VAL A O 1
ATOM 2665 N N . ASN A 1 346 ? 20.731 -12.136 5.694 1.00 82.19 346 ASN A N 1
ATOM 2666 C CA . ASN A 1 346 ? 19.521 -12.739 6.254 1.00 82.19 346 ASN A CA 1
ATOM 2667 C C . ASN A 1 346 ? 18.266 -12.624 5.361 1.00 82.19 346 ASN A C 1
ATOM 2669 O O . ASN A 1 346 ? 17.263 -12.026 5.742 1.00 82.19 346 ASN A O 1
ATOM 2673 N N . GLY A 1 347 ? 18.371 -13.157 4.143 1.00 78.56 347 GLY A N 1
ATOM 2674 C CA . GLY A 1 347 ? 17.330 -13.087 3.115 1.00 78.56 347 GLY A CA 1
ATOM 2675 C C . GLY A 1 347 ? 17.486 -11.919 2.140 1.00 78.56 347 GLY A C 1
ATOM 2676 O O . GLY A 1 347 ? 16.955 -12.005 1.040 1.00 78.56 347 GLY A O 1
ATOM 2677 N N . GLY A 1 348 ? 18.276 -10.893 2.486 1.00 84.06 348 GLY A N 1
ATOM 2678 C CA . GLY A 1 348 ? 18.533 -9.722 1.640 1.00 84.06 348 GLY A CA 1
ATOM 2679 C C . GLY A 1 348 ? 17.496 -8.619 1.823 1.00 84.06 348 GLY A C 1
ATOM 2680 O O . GLY A 1 348 ? 16.651 -8.713 2.710 1.00 84.06 348 GLY A O 1
ATOM 2681 N N . GLY A 1 349 ? 17.576 -7.578 1.003 1.00 86.38 349 GLY A N 1
ATOM 2682 C CA . GLY A 1 349 ? 16.663 -6.434 0.980 1.00 86.38 349 GLY A CA 1
ATOM 2683 C C . GLY A 1 349 ? 16.325 -6.032 -0.457 1.00 86.38 349 GLY A C 1
ATOM 2684 O O . GLY A 1 349 ? 16.562 -6.818 -1.361 1.00 86.38 349 GLY A O 1
ATOM 2685 N N . ASP A 1 350 ? 15.816 -4.831 -0.669 1.00 82.81 350 ASP A N 1
ATOM 2686 C CA . ASP A 1 350 ? 15.454 -4.191 -1.938 1.00 82.81 350 ASP A CA 1
ATOM 2687 C C . ASP A 1 350 ? 16.264 -4.658 -3.171 1.00 82.81 350 ASP A C 1
ATOM 2689 O O . ASP A 1 350 ? 15.703 -5.177 -4.131 1.00 82.81 350 ASP A O 1
ATOM 2693 N N . LEU A 1 351 ? 17.603 -4.642 -3.099 1.00 79.81 351 LEU A N 1
ATOM 2694 C CA . LEU A 1 351 ? 18.481 -5.033 -4.219 1.00 79.81 351 LEU A CA 1
ATOM 2695 C C . LEU A 1 351 ? 18.890 -6.517 -4.267 1.00 79.81 351 LEU A C 1
ATOM 2697 O O . LEU A 1 351 ? 19.565 -6.951 -5.200 1.00 79.81 351 LEU A O 1
ATOM 2701 N N . ALA A 1 352 ? 18.599 -7.298 -3.229 1.00 80.62 352 ALA A N 1
ATOM 2702 C CA . ALA A 1 352 ? 19.164 -8.641 -3.066 1.00 80.62 352 ALA A CA 1
ATOM 2703 C C . ALA A 1 352 ? 18.231 -9.638 -2.356 1.00 80.62 352 ALA A C 1
ATOM 2705 O O . ALA A 1 352 ? 18.709 -10.622 -1.781 1.00 80.62 352 ALA A O 1
ATOM 2706 N N . LEU A 1 353 ? 16.922 -9.371 -2.338 1.00 86.62 353 LEU A N 1
ATOM 2707 C CA . LEU A 1 353 ? 15.924 -10.200 -1.672 1.00 86.62 353 LEU A CA 1
ATOM 2708 C C . LEU A 1 353 ? 15.704 -11.495 -2.451 1.00 86.62 353 LEU A C 1
ATOM 2710 O O . LEU A 1 353 ? 15.074 -11.519 -3.504 1.00 86.62 353 LEU A O 1
ATOM 2714 N N . GLU A 1 354 ? 16.203 -12.591 -1.894 1.00 81.69 354 GLU A N 1
ATOM 2715 C CA . GLU A 1 354 ? 16.132 -13.920 -2.515 1.00 81.69 354 GLU A CA 1
ATOM 2716 C C . GLU A 1 354 ? 15.312 -14.917 -1.683 1.00 81.69 354 GLU A C 1
ATOM 2718 O O . GLU A 1 354 ? 14.965 -15.994 -2.170 1.00 81.69 354 GLU A O 1
ATOM 2723 N N . ASP A 1 355 ? 14.987 -14.569 -0.434 1.00 87.81 355 ASP A N 1
ATOM 2724 C CA . ASP A 1 355 ? 14.242 -15.429 0.484 1.00 87.81 355 ASP A CA 1
ATOM 2725 C C . ASP A 1 355 ? 13.117 -14.666 1.195 1.00 87.81 355 ASP A C 1
ATOM 2727 O O . ASP A 1 355 ? 13.333 -13.998 2.208 1.00 87.81 355 ASP A O 1
ATOM 2731 N N . PHE A 1 356 ? 11.901 -14.781 0.660 1.00 90.94 356 PHE A N 1
ATOM 2732 C CA . PHE A 1 356 ? 10.710 -14.153 1.231 1.00 90.94 356 PHE A CA 1
ATOM 2733 C C . PHE A 1 356 ? 10.220 -14.820 2.526 1.00 90.94 356 PHE A C 1
ATOM 2735 O O . PHE A 1 356 ? 9.515 -14.152 3.277 1.00 90.94 356 PHE A O 1
ATOM 2742 N N . ASP A 1 357 ? 10.636 -16.056 2.861 1.00 92.00 357 ASP A N 1
ATOM 2743 C CA . ASP A 1 357 ? 10.266 -16.689 4.147 1.00 92.00 357 ASP A CA 1
ATOM 2744 C C . ASP A 1 357 ? 10.692 -15.814 5.332 1.00 92.00 357 ASP A C 1
ATOM 2746 O O . ASP A 1 357 ? 10.031 -15.752 6.364 1.00 92.00 357 ASP A O 1
ATOM 2750 N N . THR A 1 358 ? 11.771 -15.057 5.152 1.00 92.00 358 THR A N 1
ATOM 2751 C CA . THR A 1 358 ? 12.278 -14.115 6.150 1.00 92.00 358 THR A CA 1
ATOM 2752 C C . THR A 1 358 ? 11.331 -12.954 6.484 1.00 92.00 358 THR A C 1
ATOM 2754 O O . THR A 1 358 ? 11.640 -12.198 7.405 1.00 92.00 358 THR A O 1
ATOM 2757 N N . ARG A 1 359 ? 10.221 -12.793 5.742 1.00 91.75 359 ARG A N 1
ATOM 2758 C CA . ARG A 1 359 ? 9.188 -11.744 5.885 1.00 91.75 359 ARG A CA 1
ATOM 2759 C C . ARG A 1 359 ? 7.847 -12.296 6.389 1.00 91.75 359 ARG A C 1
ATOM 2761 O O . ARG A 1 359 ? 6.875 -11.547 6.470 1.00 91.75 359 ARG A O 1
ATOM 2768 N N . ALA A 1 360 ? 7.777 -13.597 6.681 1.00 94.00 360 ALA A N 1
ATOM 2769 C CA . ALA A 1 360 ? 6.523 -14.298 6.948 1.00 94.00 360 ALA A CA 1
ATOM 2770 C C . ALA A 1 360 ? 5.716 -13.691 8.104 1.00 94.00 360 ALA A C 1
ATOM 2772 O O . ALA A 1 360 ? 4.505 -13.555 7.978 1.00 94.00 360 ALA A O 1
ATOM 2773 N N . ASP A 1 361 ? 6.380 -13.288 9.188 1.00 94.06 361 ASP A N 1
ATOM 2774 C CA . ASP A 1 361 ? 5.701 -12.843 10.410 1.00 94.06 361 ASP A CA 1
ATOM 2775 C C . ASP A 1 361 ? 4.883 -11.559 10.185 1.00 94.06 361 ASP A C 1
ATOM 2777 O O . ASP A 1 361 ? 3.705 -11.487 10.544 1.00 94.06 361 ASP A O 1
ATOM 2781 N N . LEU A 1 362 ? 5.465 -10.558 9.512 1.00 95.00 362 LEU A N 1
ATOM 2782 C CA . LEU A 1 3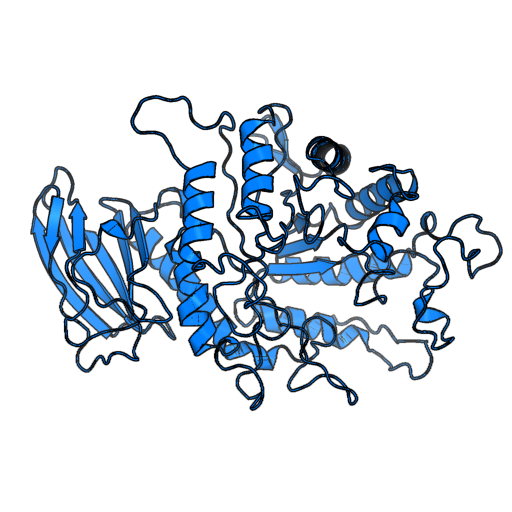62 ? 4.746 -9.317 9.215 1.00 95.00 362 LEU A CA 1
ATOM 2783 C C . LEU A 1 362 ? 3.674 -9.515 8.138 1.00 95.00 362 LEU A C 1
ATOM 2785 O O . LEU A 1 362 ? 2.611 -8.904 8.229 1.00 95.00 362 LEU A O 1
ATOM 2789 N N . LEU A 1 363 ? 3.913 -10.381 7.147 1.00 95.62 363 LEU A N 1
ATOM 2790 C CA . LEU A 1 363 ? 2.901 -10.710 6.138 1.00 95.62 363 LEU A CA 1
ATOM 2791 C C . LEU A 1 363 ? 1.691 -11.417 6.758 1.00 95.62 363 LEU A C 1
ATOM 2793 O O . LEU A 1 363 ? 0.564 -11.039 6.458 1.00 95.62 363 LEU A O 1
ATOM 2797 N N . ALA A 1 364 ? 1.914 -12.364 7.673 1.00 96.25 364 ALA A N 1
ATOM 2798 C CA . ALA A 1 364 ? 0.841 -13.044 8.396 1.00 96.25 364 ALA A CA 1
ATOM 2799 C C . ALA A 1 364 ? 0.026 -12.070 9.261 1.00 96.25 364 ALA A C 1
ATOM 2801 O O . ALA A 1 364 ? -1.201 -12.120 9.260 1.00 96.25 364 ALA A O 1
ATOM 2802 N N . THR A 1 365 ? 0.704 -11.142 9.945 1.00 96.56 365 THR A N 1
ATOM 2803 C CA . THR A 1 365 ? 0.045 -10.070 10.713 1.00 96.56 365 THR A CA 1
ATOM 2804 C C . THR A 1 365 ? -0.781 -9.159 9.793 1.00 96.56 365 THR A C 1
ATOM 2806 O O . THR A 1 365 ? -1.917 -8.815 10.108 1.00 96.56 365 THR A O 1
ATOM 2809 N N . THR A 1 366 ? -0.225 -8.785 8.636 1.00 97.06 366 THR A N 1
ATOM 2810 C CA . THR A 1 366 ? -0.891 -7.922 7.644 1.00 97.06 366 THR A CA 1
ATOM 2811 C C . THR A 1 366 ? -2.146 -8.591 7.082 1.00 97.06 366 THR A C 1
ATOM 2813 O O . THR A 1 366 ? -3.200 -7.963 7.030 1.00 97.06 366 THR A O 1
ATOM 2816 N N . GLU A 1 367 ? -2.055 -9.872 6.708 1.00 95.94 367 GLU A N 1
ATOM 2817 C CA . GLU A 1 367 ? -3.195 -10.674 6.244 1.00 95.94 367 GLU A CA 1
ATOM 2818 C C . GLU A 1 367 ? -4.285 -10.741 7.316 1.00 95.94 367 GLU A C 1
ATOM 2820 O O . GLU A 1 367 ? -5.435 -10.412 7.035 1.00 95.94 367 GLU A O 1
ATOM 2825 N N . ALA A 1 368 ? -3.917 -11.072 8.559 1.00 97.06 368 ALA A N 1
ATOM 2826 C CA . ALA A 1 368 ? -4.863 -11.141 9.667 1.00 97.06 368 ALA A CA 1
ATOM 2827 C C . ALA A 1 368 ? -5.591 -9.806 9.888 1.00 97.06 368 ALA A C 1
ATOM 2829 O O . ALA A 1 368 ? -6.812 -9.802 10.039 1.00 97.06 368 ALA A O 1
ATOM 2830 N N . ALA A 1 369 ? -4.869 -8.679 9.870 1.00 96.44 369 ALA A N 1
ATOM 2831 C CA . ALA A 1 369 ? -5.450 -7.349 10.040 1.00 96.44 369 ALA A CA 1
ATOM 2832 C C . ALA A 1 369 ? -6.432 -6.989 8.910 1.00 96.44 369 ALA A C 1
ATOM 2834 O O . ALA A 1 369 ? -7.542 -6.535 9.185 1.00 96.44 369 ALA A O 1
ATOM 2835 N N . ILE A 1 370 ? -6.064 -7.230 7.647 1.00 94.00 370 ILE A N 1
ATOM 2836 C CA . ILE A 1 370 ? -6.925 -6.939 6.488 1.00 94.00 370 ILE A CA 1
ATOM 2837 C C . ILE A 1 370 ? -8.177 -7.828 6.487 1.00 94.00 370 ILE A C 1
ATOM 2839 O O . ILE A 1 370 ? -9.287 -7.324 6.277 1.00 94.00 370 ILE A O 1
ATOM 2843 N N . ASP A 1 371 ? -8.024 -9.127 6.757 1.00 94.31 371 ASP A N 1
ATOM 2844 C CA . ASP A 1 371 ? -9.148 -10.063 6.870 1.00 94.31 371 ASP A CA 1
ATOM 2845 C C . ASP A 1 371 ? -10.084 -9.641 8.006 1.00 94.31 371 ASP A C 1
ATOM 2847 O O . ASP A 1 371 ? -11.300 -9.579 7.821 1.00 94.31 371 ASP A O 1
ATOM 2851 N N . PHE A 1 372 ? -9.527 -9.273 9.164 1.00 95.81 372 PHE A N 1
ATOM 2852 C CA . PHE A 1 372 ? -10.294 -8.781 10.302 1.00 95.81 372 PHE A CA 1
ATOM 2853 C C . PHE A 1 372 ? -11.107 -7.530 9.961 1.00 95.81 372 PHE A C 1
ATOM 2855 O O . PHE A 1 372 ? -12.304 -7.494 10.261 1.00 95.81 372 PHE A O 1
ATOM 2862 N N . LEU A 1 373 ? -10.487 -6.517 9.345 1.00 93.44 373 LEU A N 1
ATOM 2863 C CA . LEU A 1 373 ? -11.173 -5.286 8.940 1.00 93.44 373 LEU A CA 1
ATOM 2864 C C . LEU A 1 373 ? -12.321 -5.611 7.982 1.00 93.44 373 LEU A C 1
ATOM 2866 O O . LEU A 1 373 ? -13.466 -5.228 8.228 1.00 93.44 373 LEU A O 1
ATOM 2870 N N . THR A 1 374 ? -12.032 -6.397 6.945 1.00 91.50 374 THR A N 1
ATOM 2871 C CA . THR A 1 374 ? -12.999 -6.784 5.911 1.00 91.50 374 THR A CA 1
ATOM 2872 C C . THR A 1 374 ? -14.182 -7.556 6.500 1.00 91.50 374 THR A C 1
ATOM 2874 O O . THR A 1 374 ? -15.343 -7.205 6.267 1.00 91.50 374 THR A O 1
ATOM 2877 N N . ASP A 1 375 ? -13.914 -8.592 7.294 1.00 93.94 375 ASP A N 1
ATOM 2878 C CA . ASP A 1 375 ? -14.949 -9.435 7.893 1.00 93.94 375 ASP A CA 1
ATOM 2879 C C . ASP A 1 375 ? -15.771 -8.678 8.937 1.00 93.94 375 ASP A C 1
ATOM 2881 O O . ASP A 1 375 ? -16.991 -8.862 9.022 1.00 93.94 375 ASP A O 1
ATOM 2885 N N . THR A 1 376 ? -15.132 -7.811 9.725 1.00 94.12 376 THR A N 1
ATOM 2886 C CA . THR A 1 376 ? -15.813 -7.032 10.763 1.00 94.12 376 THR A CA 1
ATOM 2887 C C . THR A 1 376 ? -16.746 -5.998 10.147 1.00 94.12 376 THR A C 1
ATOM 2889 O O . THR A 1 376 ? -17.908 -5.917 10.551 1.00 94.12 376 THR A O 1
ATOM 2892 N N . ILE A 1 377 ? -16.286 -5.266 9.130 1.00 91.62 377 ILE A N 1
ATOM 2893 C CA . ILE A 1 377 ? -17.075 -4.242 8.434 1.00 91.62 377 ILE A CA 1
ATOM 2894 C C . ILE A 1 377 ? -18.275 -4.872 7.727 1.00 91.62 377 ILE A C 1
ATOM 2896 O O . ILE A 1 377 ? -19.420 -4.475 7.970 1.00 91.62 377 ILE A O 1
ATOM 2900 N N . HIS A 1 378 ? -18.051 -5.916 6.925 1.00 91.88 378 HIS A N 1
ATOM 2901 C CA . HIS A 1 378 ? -19.145 -6.620 6.256 1.00 91.88 378 HIS A CA 1
ATOM 2902 C C . HIS A 1 378 ? -20.095 -7.289 7.256 1.00 91.88 378 HIS A C 1
ATOM 2904 O O . HIS A 1 378 ? -21.317 -7.268 7.079 1.00 91.88 378 HIS A O 1
ATOM 2910 N N . GLY A 1 379 ? -19.555 -7.868 8.331 1.00 92.94 379 GLY A N 1
ATOM 2911 C CA . GLY A 1 379 ? -20.330 -8.489 9.402 1.00 92.94 379 GLY A CA 1
ATOM 2912 C C . GLY A 1 379 ? -21.216 -7.499 10.162 1.00 92.94 379 GLY A C 1
ATOM 2913 O O . GLY A 1 379 ? -22.303 -7.876 10.611 1.00 92.94 379 GLY A O 1
ATOM 2914 N N . ALA A 1 380 ? -20.786 -6.240 10.268 1.00 90.50 380 ALA A N 1
ATOM 2915 C CA . ALA A 1 380 ? -21.542 -5.133 10.850 1.00 90.50 380 ALA A CA 1
ATOM 2916 C C . ALA A 1 380 ? -22.579 -4.520 9.887 1.00 90.50 380 ALA A C 1
ATOM 2918 O O . ALA A 1 380 ? -23.429 -3.738 10.311 1.00 90.50 380 ALA A O 1
ATOM 2919 N N . GLY A 1 381 ? -22.559 -4.906 8.608 1.00 87.31 381 GLY A N 1
ATOM 2920 C CA . GLY A 1 381 ? -23.459 -4.392 7.574 1.00 87.31 381 GLY A CA 1
ATOM 2921 C C . GLY A 1 381 ? -22.913 -3.197 6.788 1.00 87.31 381 GLY A C 1
ATOM 2922 O O . GLY A 1 381 ? -23.664 -2.630 5.990 1.00 87.31 381 GLY A O 1
ATOM 2923 N N . GLY A 1 382 ? -21.640 -2.842 6.983 1.00 82.94 382 GLY A N 1
ATOM 2924 C CA . GLY A 1 382 ? -20.907 -1.949 6.088 1.00 82.94 382 GLY A CA 1
ATOM 2925 C C . GLY A 1 382 ? -20.709 -2.609 4.725 1.00 82.94 382 GLY A C 1
ATOM 2926 O O . GLY A 1 382 ? -20.718 -3.840 4.613 1.00 82.94 382 GLY A O 1
ATOM 2927 N N . ARG A 1 383 ? -20.604 -1.799 3.670 1.00 74.38 383 ARG A N 1
ATOM 2928 C CA . ARG A 1 383 ? -20.467 -2.312 2.296 1.00 74.38 383 ARG A CA 1
ATOM 2929 C C . ARG A 1 383 ? -19.068 -2.149 1.749 1.00 74.38 383 ARG A C 1
ATOM 2931 O O . ARG A 1 383 ? -18.539 -3.114 1.222 1.00 74.38 383 ARG A O 1
ATOM 2938 N N . ASP A 1 384 ? -18.515 -0.954 1.891 1.00 72.62 384 ASP A N 1
ATOM 2939 C CA . ASP A 1 384 ? -17.244 -0.576 1.296 1.00 72.62 384 ASP A CA 1
ATOM 2940 C C . ASP A 1 384 ? -16.394 0.146 2.344 1.00 72.62 384 ASP A C 1
ATOM 2942 O O . ASP A 1 384 ? -16.916 0.941 3.128 1.00 72.62 384 ASP A O 1
ATOM 2946 N N . LEU A 1 385 ? -15.083 -0.118 2.339 1.00 71.38 385 LEU A N 1
ATOM 2947 C CA . LEU A 1 385 ? -14.120 0.539 3.233 1.00 71.38 385 LEU A CA 1
ATOM 2948 C C . LEU A 1 385 ? -14.199 2.068 3.101 1.00 71.38 385 LEU A C 1
ATOM 2950 O O . LEU A 1 385 ? -14.165 2.774 4.091 1.00 71.38 385 LEU A O 1
ATOM 2954 N N . PHE A 1 386 ? -14.445 2.590 1.899 1.00 70.38 386 PHE A N 1
ATOM 2955 C CA . PHE A 1 386 ? -14.514 4.034 1.634 1.00 70.38 386 PHE A CA 1
ATOM 2956 C C . PHE A 1 386 ? -15.694 4.769 2.295 1.00 70.38 386 PHE A C 1
ATOM 2958 O O . PHE A 1 386 ? -15.776 5.989 2.191 1.00 70.38 386 PHE A O 1
ATOM 2965 N N . GLU A 1 387 ? -16.634 4.058 2.926 1.00 78.62 387 GLU A N 1
ATOM 2966 C CA . GLU A 1 387 ? -17.695 4.678 3.734 1.00 78.62 387 GLU A CA 1
ATOM 2967 C C . GLU A 1 387 ? -17.267 4.939 5.191 1.00 78.62 387 GLU A C 1
ATOM 2969 O O . GLU A 1 387 ? -18.059 5.476 5.971 1.00 78.62 387 GLU A O 1
ATOM 2974 N N . PHE A 1 388 ? -16.057 4.520 5.562 1.00 87.06 388 PHE A N 1
ATOM 2975 C CA . PHE A 1 388 ? -15.468 4.709 6.880 1.00 87.06 388 PHE A CA 1
ATOM 2976 C C . PHE A 1 388 ? -14.512 5.901 6.872 1.00 87.06 388 PHE A C 1
ATOM 2978 O O . PHE A 1 388 ? -13.837 6.180 5.880 1.00 87.06 388 PHE A O 1
ATOM 2985 N N . GLU A 1 389 ? -14.444 6.580 8.008 1.00 88.06 389 GLU A N 1
ATOM 2986 C CA . GLU A 1 389 ? -13.621 7.762 8.239 1.00 88.06 389 GLU A CA 1
ATOM 2987 C C . GLU A 1 389 ? -12.666 7.502 9.409 1.00 88.06 389 GLU A C 1
ATOM 2989 O O . GLU A 1 389 ? -12.990 6.732 10.320 1.00 88.06 389 GLU A O 1
ATOM 2994 N N . ALA A 1 390 ? -11.497 8.142 9.367 1.00 91.62 390 ALA A N 1
ATOM 2995 C CA . ALA A 1 390 ? -10.561 8.173 10.483 1.00 91.62 390 ALA A CA 1
ATOM 2996 C C . ALA A 1 390 ? -10.876 9.363 11.409 1.00 91.62 390 ALA A C 1
ATOM 2998 O O . ALA A 1 390 ? -11.153 10.457 10.907 1.00 91.62 390 ALA A O 1
ATOM 2999 N N . ASP A 1 391 ? -10.907 9.150 12.729 1.00 93.50 391 ASP A N 1
ATOM 3000 C CA . ASP A 1 391 ? -11.165 10.210 13.723 1.00 93.50 391 ASP A CA 1
ATOM 3001 C C . ASP A 1 391 ? -10.676 9.819 15.129 1.00 93.50 391 ASP A C 1
ATOM 3003 O O . ASP A 1 391 ? -11.445 9.368 15.990 1.00 93.50 391 ASP A O 1
ATOM 3007 N N . ASP A 1 392 ? -9.384 10.015 15.373 1.00 94.12 392 ASP A N 1
ATOM 3008 C CA . ASP A 1 392 ? -8.730 9.684 16.645 1.00 94.12 392 ASP A CA 1
ATOM 3009 C C . ASP A 1 392 ? -9.267 10.490 17.837 1.00 94.12 392 ASP A C 1
ATOM 3011 O O . ASP A 1 392 ? -9.269 10.010 18.975 1.00 94.12 392 ASP A O 1
ATOM 3015 N N . ASP A 1 393 ? -9.821 11.685 17.593 1.00 95.00 393 ASP A N 1
ATOM 3016 C CA . ASP A 1 393 ? -10.414 12.544 18.629 1.00 95.00 393 ASP A CA 1
ATOM 3017 C C . ASP A 1 393 ? -11.664 11.905 19.278 1.00 95.00 393 ASP A C 1
ATOM 3019 O O . ASP A 1 393 ? -12.151 12.373 20.320 1.00 95.00 393 ASP A O 1
ATOM 3023 N N . LEU A 1 394 ? -12.188 10.810 18.709 1.00 96.69 394 LEU A N 1
ATOM 3024 C CA . LEU A 1 394 ? -13.226 9.990 19.334 1.00 96.69 394 LEU A CA 1
ATOM 3025 C C . LEU A 1 394 ? -12.742 9.275 20.595 1.00 96.69 394 LEU A C 1
ATOM 3027 O O . LEU A 1 394 ? -13.579 8.901 21.426 1.00 96.69 394 LEU A O 1
ATOM 3031 N N . VAL A 1 395 ? -11.435 9.090 20.770 1.00 97.44 395 VAL A N 1
ATOM 3032 C CA . VAL A 1 395 ? -10.847 8.528 21.984 1.00 97.44 395 VAL A CA 1
ATOM 3033 C C . VAL A 1 395 ? -10.212 9.644 22.810 1.00 97.44 395 VAL A C 1
ATOM 3035 O O . VAL A 1 395 ? -9.460 10.489 22.345 1.00 97.44 395 VAL A O 1
ATOM 3038 N N . SER A 1 396 ? -10.522 9.663 24.102 1.00 96.56 396 SER A N 1
ATOM 3039 C CA . SER A 1 396 ? -9.992 10.650 25.041 1.00 96.56 396 SER A CA 1
ATOM 3040 C C . SER A 1 396 ? -9.471 9.980 26.305 1.00 96.56 396 SER A C 1
ATOM 3042 O O . SER A 1 396 ? -9.882 8.881 26.659 1.00 96.56 396 SER A O 1
ATOM 3044 N N . ASN A 1 397 ? -8.566 10.643 27.030 1.00 95.06 397 ASN A N 1
ATOM 3045 C CA . ASN A 1 397 ? -7.967 10.115 28.271 1.00 95.06 397 ASN A CA 1
ATOM 3046 C C . ASN A 1 397 ? -7.248 8.761 28.113 1.00 95.06 397 ASN A C 1
ATOM 3048 O O . ASN A 1 397 ? -7.076 8.027 29.089 1.00 95.06 397 ASN A O 1
ATOM 3052 N N . GLU A 1 398 ? -6.831 8.436 26.899 1.00 93.75 398 GLU A N 1
ATOM 3053 C CA . GLU A 1 398 ? -6.096 7.225 26.580 1.00 93.75 398 GLU A CA 1
ATOM 3054 C C . GLU A 1 398 ? -4.635 7.258 27.036 1.00 93.75 398 GLU A C 1
ATOM 3056 O O . GLU A 1 398 ? -4.082 8.275 27.479 1.00 93.75 398 GLU A O 1
ATOM 3061 N N . TYR A 1 399 ? -3.992 6.100 26.924 1.00 91.50 399 TYR A N 1
ATOM 3062 C CA . TYR A 1 399 ? -2.552 5.999 27.043 1.00 91.50 399 TYR A CA 1
ATOM 3063 C C . TYR A 1 399 ? -1.880 6.322 25.706 1.00 91.50 399 TYR A C 1
ATOM 3065 O O . TYR A 1 399 ? -2.016 5.568 24.754 1.00 91.50 399 TYR A O 1
ATOM 3073 N N . VAL A 1 400 ? -1.076 7.385 25.686 1.00 91.12 400 VAL A N 1
ATOM 3074 C CA . VAL A 1 400 ? -0.239 7.742 24.533 1.00 91.12 400 VAL A CA 1
ATOM 3075 C C . VAL A 1 400 ? 1.160 7.158 24.726 1.00 91.12 400 VAL A C 1
ATOM 3077 O O . VAL A 1 400 ? 1.887 7.534 25.660 1.00 91.12 400 VAL A O 1
ATOM 3080 N N . HIS A 1 401 ? 1.549 6.223 23.863 1.00 89.44 401 HIS A N 1
ATOM 3081 C CA . HIS A 1 401 ? 2.881 5.637 23.868 1.00 89.44 401 HIS A CA 1
ATOM 3082 C C . HIS A 1 401 ? 3.902 6.637 23.307 1.00 89.44 401 HIS A C 1
ATOM 3084 O O . HIS A 1 401 ? 3.673 7.303 22.306 1.00 89.44 401 HIS A O 1
ATOM 3090 N N . SER A 1 402 ? 5.093 6.724 23.907 1.00 85.44 402 SER A N 1
ATOM 3091 C CA . SER A 1 402 ? 6.087 7.744 23.522 1.00 85.44 402 SER A CA 1
ATOM 3092 C C . SER A 1 402 ? 6.721 7.548 22.139 1.00 85.44 402 SER A C 1
ATOM 3094 O O . SER A 1 402 ? 7.547 8.363 21.740 1.00 85.44 402 SER A O 1
ATOM 3096 N N . ILE A 1 403 ? 6.442 6.419 21.488 1.00 84.62 403 ILE A N 1
ATOM 3097 C CA . ILE A 1 403 ? 7.017 6.024 20.193 1.00 84.62 403 ILE A CA 1
ATOM 3098 C C . ILE A 1 403 ? 5.934 5.712 19.155 1.00 84.62 403 ILE A C 1
ATOM 3100 O O . ILE A 1 403 ? 6.211 5.837 17.972 1.00 84.62 403 ILE A O 1
ATOM 3104 N N . TYR A 1 404 ? 4.763 5.245 19.593 1.00 88.62 404 TYR A N 1
ATOM 3105 C CA . TYR A 1 404 ? 3.733 4.678 18.714 1.00 88.62 404 TYR A CA 1
ATOM 3106 C C . TYR A 1 404 ? 2.435 5.491 18.757 1.00 88.62 404 TYR A C 1
ATOM 3108 O O . TYR A 1 404 ? 1.413 4.993 18.333 1.00 88.62 404 TYR A O 1
ATOM 3116 N N . GLY A 1 405 ? 2.455 6.688 19.349 1.00 89.56 405 GLY A N 1
ATOM 3117 C CA . GLY A 1 405 ? 1.267 7.534 19.387 1.00 89.56 405 GLY A CA 1
ATOM 3118 C C . GLY A 1 405 ? 0.151 7.047 20.316 1.00 89.56 405 GLY A C 1
ATOM 3119 O O . GLY A 1 405 ? 0.392 6.332 21.302 1.00 89.56 405 GLY A O 1
ATOM 3120 N N . GLY A 1 406 ? -1.041 7.579 20.051 1.00 91.75 406 GLY A N 1
ATOM 3121 C CA . GLY A 1 406 ? -2.303 7.289 20.733 1.00 91.75 406 GLY A CA 1
ATOM 3122 C C . GLY A 1 406 ? -3.087 6.187 20.026 1.00 91.75 406 GLY A C 1
ATOM 3123 O O . GLY A 1 406 ? -2.503 5.395 19.293 1.00 91.75 406 GLY A O 1
ATOM 3124 N N . ALA A 1 407 ? -4.384 6.085 20.295 1.00 95.44 407 ALA A N 1
ATOM 3125 C CA . ALA A 1 407 ? -5.251 5.175 19.566 1.00 95.44 407 ALA A CA 1
ATOM 3126 C C . ALA A 1 407 ? -5.605 5.730 18.191 1.00 95.44 407 ALA A C 1
ATOM 3128 O O . ALA A 1 407 ? -5.867 6.917 18.048 1.00 95.44 407 ALA A O 1
ATOM 3129 N N . GLU A 1 408 ? -5.699 4.814 17.236 1.00 96.25 408 GLU A N 1
ATOM 3130 C CA . GLU A 1 408 ? -6.074 5.090 15.855 1.00 96.25 408 GLU A CA 1
ATOM 3131 C C . GLU A 1 408 ? -7.508 4.592 15.644 1.00 96.25 408 GLU A C 1
ATOM 3133 O O . GLU A 1 408 ? -7.824 3.440 15.988 1.00 96.25 408 GLU A O 1
ATOM 3138 N N . VAL A 1 409 ? -8.401 5.434 15.126 1.00 96.44 409 VAL A N 1
ATOM 3139 C CA . VAL A 1 409 ? -9.839 5.131 15.039 1.00 96.44 409 VAL A CA 1
ATOM 3140 C C . VAL A 1 409 ? -10.319 5.152 13.599 1.00 96.44 409 VAL A C 1
ATOM 3142 O O . VAL A 1 409 ? -10.328 6.198 12.971 1.00 96.44 409 VAL A O 1
ATOM 3145 N N . TYR A 1 410 ? -10.877 4.032 13.137 1.00 95.00 410 TYR A N 1
ATOM 3146 C CA . TYR A 1 410 ? -11.557 3.924 11.848 1.00 95.00 410 TYR A CA 1
ATOM 3147 C C . TYR A 1 410 ? -13.011 3.512 12.042 1.00 95.00 410 TYR A C 1
ATOM 3149 O O . TYR A 1 410 ? -13.308 2.460 12.622 1.00 95.00 410 TYR A O 1
ATOM 3157 N N . PHE A 1 411 ? -13.961 4.324 11.591 1.00 94.06 411 PHE A N 1
ATOM 3158 C CA . PHE A 1 411 ? -15.361 4.089 11.926 1.00 94.06 411 PHE A CA 1
ATOM 3159 C C . PHE A 1 411 ? -16.341 4.510 10.839 1.00 94.06 411 PHE A C 1
ATOM 3161 O O . PHE A 1 411 ? -16.103 5.401 10.033 1.00 94.06 411 PHE A O 1
ATOM 3168 N N . GLN A 1 412 ? -17.514 3.889 10.892 1.00 91.62 412 GLN A N 1
ATOM 3169 C CA . GLN A 1 412 ? -18.716 4.379 10.241 1.00 91.62 412 GLN A CA 1
ATOM 3170 C C . GLN A 1 412 ? -19.815 4.392 11.300 1.00 91.62 412 GLN A C 1
ATOM 3172 O O . GLN A 1 412 ? -20.175 3.355 11.874 1.00 91.62 412 GLN A O 1
ATOM 3177 N N . SER A 1 413 ? -20.346 5.585 11.587 1.00 88.19 413 SER A N 1
ATOM 3178 C CA . SER A 1 413 ? -21.386 5.765 12.605 1.00 88.19 413 SER A CA 1
ATOM 3179 C C . SER A 1 413 ? -22.546 4.790 12.382 1.00 88.19 413 SER A C 1
ATOM 3181 O O . SER A 1 413 ? -23.024 4.616 11.261 1.00 88.19 413 SER A O 1
ATOM 3183 N N . GLN A 1 414 ? -23.012 4.162 13.466 1.00 85.19 414 GLN A N 1
ATOM 3184 C CA . GLN A 1 414 ? -24.083 3.154 13.480 1.00 85.19 414 GLN A CA 1
ATOM 3185 C C . GLN A 1 414 ? -23.781 1.833 12.743 1.00 85.19 414 GLN A C 1
ATOM 3187 O O . GLN A 1 414 ? -24.640 0.948 12.753 1.00 85.19 414 GLN A O 1
ATOM 3192 N N . VAL A 1 415 ? -22.590 1.658 12.163 1.00 90.81 415 VAL A N 1
ATOM 3193 C CA . VAL A 1 415 ? -22.132 0.385 11.582 1.00 90.81 415 VAL A CA 1
ATOM 3194 C C . VAL A 1 415 ? -21.137 -0.278 12.527 1.00 90.81 415 VAL A C 1
ATOM 3196 O O . VAL A 1 415 ? -21.488 -1.246 13.206 1.00 90.81 415 VAL A O 1
ATOM 3199 N N . CYS A 1 416 ? -19.934 0.277 12.656 1.00 95.19 416 CYS A N 1
ATOM 3200 C CA . CYS A 1 416 ? -18.978 -0.118 13.683 1.00 95.19 416 CYS A CA 1
ATOM 3201 C C . CYS A 1 416 ? -17.908 0.951 13.911 1.00 95.19 416 CYS A C 1
ATOM 3203 O O . CYS A 1 416 ? -17.659 1.792 13.051 1.00 95.19 416 CYS A O 1
ATOM 3205 N N . TYR A 1 417 ? -17.277 0.880 15.082 1.00 97.44 417 TYR A N 1
ATOM 3206 C CA . TYR A 1 417 ? -16.076 1.644 15.418 1.00 97.44 417 TYR A CA 1
ATOM 3207 C C . TYR A 1 417 ? -14.936 0.654 15.618 1.00 97.44 417 TYR A C 1
ATOM 3209 O O . TYR A 1 417 ? -15.081 -0.288 16.401 1.00 97.44 417 TYR A O 1
ATOM 3217 N N . LEU A 1 418 ? -13.837 0.844 14.905 1.00 97.69 418 LEU A N 1
ATOM 3218 C CA . LEU A 1 418 ? -12.630 0.036 14.997 1.00 97.69 418 LEU A CA 1
ATOM 3219 C C . LEU A 1 418 ? -11.563 0.928 15.614 1.00 97.69 418 LEU A C 1
ATOM 3221 O O . LEU A 1 418 ? -11.330 2.028 15.129 1.00 97.69 418 LEU A O 1
ATOM 3225 N N . VAL A 1 419 ? -10.952 0.473 16.700 1.00 98.19 419 VAL A N 1
ATOM 3226 C CA . VAL A 1 419 ? -9.931 1.241 17.410 1.00 98.19 419 VAL A CA 1
ATOM 3227 C C . VAL A 1 419 ? -8.706 0.378 17.619 1.00 98.19 419 VAL A C 1
ATOM 3229 O O . VAL A 1 419 ? -8.807 -0.695 18.220 1.00 98.19 419 VAL A O 1
ATOM 3232 N N . TYR A 1 420 ? -7.560 0.835 17.143 1.00 98.06 420 TYR A N 1
ATOM 3233 C CA . TYR A 1 420 ? -6.275 0.235 17.446 1.00 98.06 420 TYR A CA 1
ATOM 3234 C C . TYR A 1 420 ? -5.616 0.981 18.606 1.00 98.06 420 TYR A C 1
ATOM 3236 O O . TYR A 1 420 ? -5.582 2.202 18.632 1.00 98.06 420 TYR A O 1
ATOM 3244 N N . TYR A 1 421 ? -5.091 0.234 19.573 1.00 96.62 421 TYR A N 1
ATOM 3245 C CA . TYR A 1 421 ? -4.365 0.758 20.721 1.00 96.62 421 TYR A CA 1
ATOM 3246 C C . TYR A 1 421 ? -2.927 0.227 20.696 1.00 96.62 421 TYR A C 1
ATOM 3248 O O . TYR A 1 421 ? -2.729 -0.960 20.979 1.00 96.62 421 TYR A O 1
ATOM 3256 N N . PRO A 1 422 ? -1.909 1.075 20.464 1.00 93.38 422 PRO A N 1
ATOM 3257 C CA . PRO A 1 422 ? -0.510 0.645 20.368 1.00 93.38 422 PRO A CA 1
ATOM 3258 C C . PRO A 1 422 ? 0.134 0.295 21.717 1.00 93.38 422 PRO A C 1
ATOM 3260 O O . PRO A 1 422 ? 1.299 -0.107 21.789 1.00 93.38 422 PRO A O 1
ATOM 3263 N N . GLY A 1 423 ? -0.606 0.468 22.811 1.00 91.19 423 GLY A N 1
ATOM 3264 C CA . GLY A 1 423 ? -0.205 0.049 24.143 1.00 91.19 423 GLY A CA 1
ATOM 3265 C C . GLY A 1 423 ? -1.317 0.246 25.168 1.00 91.19 423 GLY A C 1
ATOM 3266 O O . GLY A 1 423 ? -2.135 1.156 25.057 1.00 91.19 423 GLY A O 1
ATOM 3267 N N . MET A 1 424 ? -1.306 -0.561 26.230 1.00 87.06 424 MET A N 1
ATOM 3268 C CA . MET A 1 424 ? -2.247 -0.436 27.349 1.00 87.06 424 MET A CA 1
ATOM 3269 C C . MET A 1 424 ? -1.540 0.061 28.615 1.00 87.06 424 MET A C 1
ATOM 3271 O O . MET A 1 424 ? -0.965 -0.695 29.400 1.00 87.06 424 MET A O 1
ATOM 3275 N N . GLY A 1 425 ? -1.557 1.376 28.835 1.00 77.44 425 GLY A N 1
ATOM 3276 C CA . GLY A 1 425 ? -1.016 1.982 30.053 1.00 77.44 425 GLY A CA 1
ATOM 3277 C C . GLY A 1 425 ? -1.816 1.623 31.313 1.00 77.44 425 GLY A C 1
ATOM 3278 O O . GLY A 1 425 ? -2.899 1.045 31.271 1.00 77.44 425 GLY A O 1
ATOM 3279 N N . THR A 1 426 ? -1.340 2.054 32.487 1.00 78.12 426 THR A N 1
ATOM 3280 C CA . THR A 1 426 ? -2.054 1.820 33.763 1.00 78.12 426 THR A CA 1
ATOM 3281 C C . THR A 1 426 ? -3.423 2.507 33.853 1.00 78.12 426 THR A C 1
ATOM 3283 O O . THR A 1 426 ? -4.167 2.245 34.796 1.00 78.12 426 THR A O 1
ATOM 3286 N N . GLY A 1 427 ? -3.715 3.431 32.932 1.00 75.56 427 GLY A N 1
ATOM 3287 C CA . GLY A 1 427 ? -4.989 4.143 32.824 1.00 75.56 427 GLY A CA 1
ATOM 3288 C C . GLY A 1 427 ? -6.075 3.385 32.055 1.00 75.56 427 GLY A C 1
ATOM 3289 O O . GLY A 1 427 ? -7.231 3.781 32.148 1.00 75.56 427 GLY A O 1
ATOM 3290 N N . GLY A 1 428 ? -5.734 2.288 31.366 1.00 86.56 428 GLY A N 1
ATOM 3291 C CA . GLY A 1 428 ? -6.650 1.595 30.456 1.00 86.56 428 GLY A CA 1
ATOM 3292 C C . GLY A 1 428 ? -6.751 2.273 29.079 1.00 86.56 428 GLY A C 1
ATOM 3293 O O . GLY A 1 428 ? -5.903 3.109 28.763 1.00 86.56 428 GLY A O 1
ATOM 3294 N N . PRO A 1 429 ? -7.768 1.916 28.274 1.00 92.94 429 PRO A N 1
ATOM 3295 C CA . PRO A 1 429 ? -7.915 2.365 26.885 1.00 92.94 429 PRO A CA 1
ATOM 3296 C C . PRO A 1 429 ? -8.475 3.791 26.741 1.00 92.94 429 PRO A C 1
ATOM 3298 O O . PRO A 1 429 ? -8.632 4.274 25.630 1.00 92.94 429 PRO A O 1
ATOM 3301 N N . GLY A 1 430 ? -8.795 4.470 27.845 1.00 94.81 430 GLY A N 1
ATOM 3302 C CA . GLY A 1 430 ? -9.467 5.768 27.810 1.00 94.81 430 GLY A CA 1
ATOM 3303 C C . GLY A 1 430 ? -10.981 5.657 27.613 1.00 94.81 430 GLY A C 1
ATOM 3304 O O . GLY A 1 430 ? -11.598 4.631 27.912 1.00 94.81 430 GLY A O 1
ATOM 3305 N N . ASP A 1 431 ? -11.572 6.755 27.158 1.00 97.19 431 ASP A N 1
ATOM 3306 C CA . ASP A 1 431 ? -12.999 6.939 26.937 1.00 97.19 431 ASP A CA 1
ATOM 3307 C C . ASP A 1 431 ? -13.274 7.113 25.439 1.00 97.19 431 ASP A C 1
ATOM 3309 O O . ASP A 1 431 ? -12.684 7.992 24.816 1.00 97.19 431 ASP A O 1
ATOM 3313 N N . ILE A 1 432 ? -14.206 6.337 24.884 1.00 97.56 432 ILE A N 1
ATOM 3314 C CA . ILE A 1 432 ? -14.605 6.402 23.473 1.00 97.56 432 ILE A CA 1
ATOM 3315 C C . ILE A 1 432 ? -15.975 7.070 23.312 1.00 97.56 432 ILE A C 1
ATOM 3317 O O . ILE A 1 432 ? -16.945 6.717 23.998 1.00 97.56 432 ILE A O 1
ATOM 3321 N N . ALA A 1 433 ? -16.065 8.032 22.397 1.00 97.38 433 ALA A N 1
ATOM 3322 C CA . ALA A 1 433 ? -17.307 8.648 21.954 1.00 97.38 433 ALA A CA 1
ATOM 3323 C C . ALA A 1 433 ? -17.947 7.817 20.830 1.00 97.38 433 ALA A C 1
ATOM 3325 O O . ALA A 1 433 ? -17.342 7.560 19.797 1.00 97.38 433 ALA A O 1
ATOM 3326 N N . ILE A 1 434 ? -19.197 7.398 21.030 1.00 95.81 434 ILE A N 1
ATOM 3327 C CA . ILE A 1 434 ? -19.942 6.539 20.104 1.00 95.81 434 ILE A CA 1
ATOM 3328 C C . ILE A 1 434 ? -21.302 7.172 19.820 1.00 95.81 434 ILE A C 1
ATOM 3330 O O . ILE A 1 434 ? -22.033 7.511 20.751 1.00 95.81 434 ILE A O 1
ATOM 3334 N N . ASP A 1 435 ? -21.681 7.289 18.546 1.00 94.19 435 ASP A N 1
ATOM 3335 C CA . ASP A 1 435 ? -23.027 7.708 18.153 1.00 94.19 435 ASP A CA 1
ATOM 3336 C C . ASP A 1 435 ? -23.922 6.508 17.819 1.00 94.19 435 ASP A C 1
ATOM 3338 O O . ASP A 1 435 ? -23.729 5.805 16.828 1.00 94.19 435 ASP A O 1
ATOM 3342 N N . HIS A 1 436 ? -24.945 6.302 18.649 1.00 91.12 436 HIS A N 1
ATOM 3343 C CA . HIS A 1 436 ? -25.979 5.283 18.452 1.00 91.12 436 HIS A CA 1
ATOM 3344 C C . HIS A 1 436 ? -27.053 5.696 17.432 1.00 91.12 436 HIS A C 1
ATOM 3346 O O . HIS A 1 436 ? -27.941 4.904 17.104 1.00 91.12 436 HIS A O 1
ATOM 3352 N N . GLY A 1 437 ? -27.033 6.943 16.958 1.00 88.50 437 GLY A N 1
ATOM 3353 C CA . GLY A 1 437 ? -28.047 7.487 16.068 1.00 88.50 437 GLY A CA 1
ATOM 3354 C C . GLY A 1 437 ? -29.408 7.679 16.746 1.00 88.50 437 GLY A C 1
ATOM 3355 O O . GLY A 1 437 ? -29.539 7.828 17.963 1.00 88.50 437 GLY A O 1
ATOM 3356 N N . GLY A 1 438 ? -30.475 7.712 15.944 1.00 86.56 438 GLY A N 1
ATOM 3357 C CA . GLY A 1 438 ? -31.828 8.047 16.416 1.00 86.56 438 GLY A CA 1
ATOM 3358 C C . GLY A 1 438 ? -32.595 6.909 17.103 1.00 86.56 438 GLY A C 1
ATOM 3359 O O . GLY A 1 438 ? -33.693 7.139 17.619 1.00 86.56 438 GLY A O 1
ATOM 3360 N N . THR A 1 439 ? -32.067 5.686 17.090 1.00 83.56 439 THR A N 1
ATOM 3361 C CA . THR A 1 439 ? -32.728 4.477 17.607 1.00 83.56 439 THR A CA 1
ATOM 3362 C C . THR A 1 439 ? -31.881 3.798 18.661 1.00 83.56 439 THR A C 1
ATOM 3364 O O . THR A 1 439 ? -30.664 3.806 18.568 1.00 83.56 439 THR A O 1
ATOM 3367 N N . SER A 1 440 ? -32.530 3.197 19.663 1.00 87.75 440 SER A N 1
ATOM 3368 C CA . SER A 1 440 ? -31.790 2.535 20.733 1.00 87.75 440 SER A CA 1
ATOM 3369 C C . SER A 1 440 ? -31.168 1.237 20.229 1.00 87.75 440 SER A C 1
ATOM 3371 O O . SER A 1 440 ? -31.901 0.344 19.802 1.00 87.75 440 SER A O 1
ATOM 3373 N N . THR A 1 441 ? -29.842 1.149 20.284 1.00 90.31 441 THR A N 1
ATOM 3374 C CA . THR A 1 441 ? -29.042 -0.001 19.834 1.00 90.31 441 THR A CA 1
ATOM 3375 C C . THR A 1 441 ? -28.102 -0.449 20.943 1.00 90.31 441 THR A C 1
ATOM 3377 O O . THR A 1 441 ? -27.684 0.356 21.780 1.00 90.31 441 THR A O 1
ATOM 3380 N N . ILE A 1 442 ? -27.781 -1.742 20.979 1.00 93.06 442 ILE A N 1
ATOM 3381 C CA . ILE A 1 442 ? -26.809 -2.278 21.935 1.00 93.06 442 ILE A CA 1
ATOM 3382 C C . ILE A 1 442 ? -25.418 -2.152 21.317 1.00 93.06 442 ILE A C 1
ATOM 3384 O O . ILE A 1 442 ? -25.169 -2.759 20.279 1.00 93.06 442 ILE A O 1
ATOM 3388 N N . ALA A 1 443 ? -24.509 -1.431 21.974 1.00 95.88 443 ALA A N 1
ATOM 3389 C CA . ALA A 1 443 ? -23.096 -1.401 21.595 1.00 95.88 443 ALA A CA 1
ATOM 3390 C C . ALA A 1 443 ? -22.313 -2.436 22.411 1.00 95.88 443 ALA A C 1
ATOM 3392 O O . ALA A 1 443 ? -22.391 -2.468 23.645 1.00 95.88 443 ALA A O 1
ATOM 3393 N N . THR A 1 444 ? -21.565 -3.300 21.727 1.00 97.19 444 THR A N 1
ATOM 3394 C CA . THR A 1 444 ? -20.681 -4.294 22.355 1.00 97.19 444 THR A CA 1
ATOM 3395 C C . THR A 1 444 ? -19.268 -4.122 21.822 1.00 97.19 444 THR A C 1
ATOM 3397 O O . THR A 1 444 ? -19.077 -4.173 20.610 1.00 97.19 444 THR A O 1
ATOM 3400 N N . ALA A 1 445 ? -18.306 -3.945 22.724 1.00 97.94 445 ALA A N 1
ATOM 3401 C CA . ALA A 1 445 ? -16.885 -3.935 22.410 1.00 97.94 445 ALA A CA 1
ATOM 3402 C C . ALA A 1 445 ? -16.347 -5.370 22.393 1.00 97.94 445 ALA A C 1
ATOM 3404 O O . ALA A 1 445 ? -16.591 -6.143 23.324 1.00 97.94 445 ALA A O 1
ATOM 3405 N N . TYR A 1 446 ? -15.618 -5.715 21.339 1.00 98.19 446 TYR A N 1
ATOM 3406 C CA . TYR A 1 446 ? -14.900 -6.971 21.155 1.00 98.19 446 TYR A CA 1
ATOM 3407 C C . TYR A 1 446 ? -13.412 -6.664 21.041 1.00 98.19 446 TYR A C 1
ATOM 3409 O O . TYR A 1 446 ? -13.024 -5.842 20.219 1.00 98.19 446 TYR A O 1
ATOM 3417 N N . TRP A 1 447 ? -12.601 -7.322 21.859 1.00 98.25 447 TRP A N 1
ATOM 3418 C CA . TRP A 1 447 ? -11.160 -7.123 21.937 1.00 98.25 447 TRP A CA 1
ATOM 3419 C C . TRP A 1 447 ? -10.415 -8.250 21.237 1.00 98.25 447 TRP A C 1
ATOM 3421 O O . TRP A 1 447 ? -10.745 -9.425 21.438 1.00 98.25 447 TRP A O 1
ATOM 3431 N N . TYR A 1 448 ? -9.380 -7.881 20.492 1.00 98.38 448 TYR A N 1
ATOM 3432 C CA . TYR A 1 448 ? -8.526 -8.772 1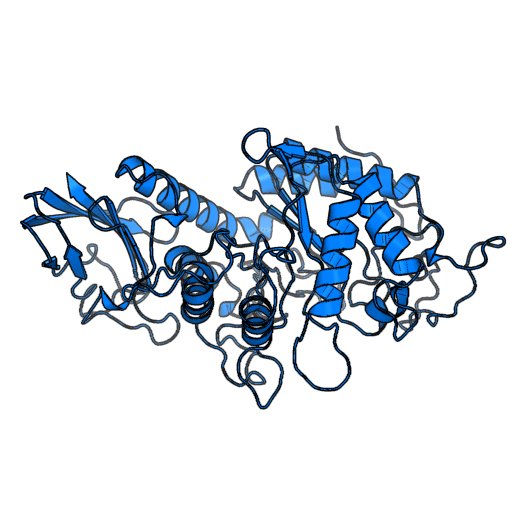9.721 1.00 98.38 448 TYR A CA 1
ATOM 3433 C C . TYR A 1 448 ? -7.056 -8.438 19.973 1.00 98.38 448 TYR A C 1
ATOM 3435 O O . TYR A 1 448 ? -6.707 -7.266 20.125 1.00 98.38 448 TYR A O 1
ATOM 3443 N N . ASP A 1 449 ? -6.214 -9.465 20.049 1.00 97.31 449 ASP A N 1
ATOM 3444 C CA . ASP A 1 449 ? -4.760 -9.305 20.095 1.00 97.31 449 ASP A CA 1
ATOM 3445 C C . ASP A 1 449 ? -4.275 -8.751 18.752 1.00 97.31 449 ASP A C 1
ATOM 3447 O O . ASP A 1 449 ? -4.653 -9.277 17.704 1.00 97.31 449 ASP A O 1
ATOM 3451 N N . ALA A 1 450 ? -3.492 -7.670 18.772 1.00 97.19 450 ALA A N 1
ATOM 3452 C CA . ALA A 1 450 ? -3.062 -6.993 17.555 1.00 97.19 450 ALA A CA 1
ATOM 3453 C C . ALA A 1 450 ? -2.115 -7.842 16.681 1.00 97.19 450 ALA A C 1
ATOM 3455 O O . ALA A 1 450 ? -2.030 -7.607 15.477 1.00 97.19 450 ALA A O 1
ATOM 3456 N N . GLU A 1 451 ? -1.413 -8.826 17.252 1.00 95.81 451 GLU A N 1
ATOM 3457 C CA . GLU A 1 451 ? -0.429 -9.647 16.535 1.00 95.81 451 GLU A CA 1
ATOM 3458 C C . GLU A 1 451 ? -1.074 -10.618 15.538 1.00 95.81 451 GLU A C 1
ATOM 3460 O O . GLU A 1 451 ? -0.528 -10.849 14.462 1.00 95.81 451 GLU A O 1
ATOM 3465 N N . ASP A 1 452 ? -2.239 -11.174 15.869 1.00 96.19 452 ASP A N 1
ATOM 3466 C CA . ASP A 1 452 ? -2.875 -12.230 15.071 1.00 96.19 452 ASP A CA 1
ATOM 3467 C C . ASP A 1 452 ? -4.402 -12.096 14.942 1.00 96.19 452 ASP A C 1
ATOM 3469 O O . ASP A 1 452 ? -5.069 -12.997 14.426 1.00 96.19 452 ASP A O 1
ATOM 3473 N N . MET A 1 453 ? -4.966 -10.977 15.410 1.00 97.88 453 MET A N 1
ATOM 3474 C CA . MET A 1 453 ? -6.408 -10.709 15.466 1.00 97.88 453 MET A CA 1
ATOM 3475 C C . MET A 1 453 ? -7.199 -11.788 16.222 1.00 97.88 453 MET A C 1
ATOM 3477 O O . MET A 1 453 ? -8.398 -11.980 15.989 1.00 97.88 453 MET A O 1
ATOM 3481 N N . THR A 1 454 ? -6.576 -12.520 17.153 1.00 97.50 454 THR A N 1
ATOM 3482 C CA . THR A 1 454 ? -7.303 -13.509 17.952 1.00 97.50 454 THR A CA 1
ATOM 3483 C C . THR A 1 454 ? -8.198 -12.841 18.986 1.00 97.50 454 THR A C 1
ATOM 3485 O O . THR A 1 454 ? -7.813 -11.922 19.702 1.00 97.50 454 THR A O 1
ATOM 3488 N N . TYR A 1 455 ? -9.435 -13.328 19.088 1.00 98.12 455 TYR A N 1
ATOM 3489 C CA . TYR A 1 455 ? -10.400 -12.827 20.064 1.00 98.12 455 TYR A CA 1
ATOM 3490 C C . TYR A 1 455 ? -9.924 -13.045 21.509 1.00 98.12 455 TYR A C 1
ATOM 3492 O O . TYR A 1 455 ? -9.636 -14.174 21.919 1.00 98.12 455 TYR A O 1
ATOM 3500 N N . VAL A 1 456 ? -9.967 -11.979 22.310 1.00 97.56 456 VAL A N 1
ATOM 3501 C CA . VAL A 1 456 ? -9.548 -11.965 23.717 1.00 97.56 456 VAL A CA 1
ATOM 3502 C C . VAL A 1 456 ? -10.751 -11.908 24.658 1.00 97.56 456 VAL A C 1
ATOM 3504 O O . VAL A 1 456 ? -10.907 -12.752 25.548 1.00 97.56 456 VAL A O 1
ATOM 3507 N N . SER A 1 457 ? -11.613 -10.904 24.497 1.00 97.56 457 SER A N 1
ATOM 3508 C CA . SER A 1 457 ? -12.745 -10.654 25.395 1.00 97.56 457 SER A CA 1
ATOM 3509 C C . SER A 1 457 ? -13.811 -9.773 24.741 1.00 97.56 457 SER A C 1
ATOM 3511 O O . SER A 1 457 ? -13.626 -9.232 23.656 1.00 97.56 457 SER A O 1
ATOM 3513 N N . SER A 1 458 ? -14.956 -9.624 25.405 1.00 97.38 458 SER A N 1
ATOM 3514 C CA . SER A 1 458 ? -15.997 -8.690 24.981 1.00 97.38 458 SER A CA 1
ATOM 3515 C C . SER A 1 458 ? -16.748 -8.137 26.179 1.00 97.38 458 SER A C 1
ATOM 3517 O O . SER A 1 458 ? -16.941 -8.858 27.166 1.00 97.38 458 SER A O 1
ATOM 3519 N N . GLU A 1 459 ? -17.278 -6.929 26.053 1.00 96.81 459 GLU A N 1
ATOM 3520 C CA . GLU A 1 459 ? -18.175 -6.324 27.033 1.00 96.81 459 GLU A CA 1
ATOM 3521 C C . GLU A 1 459 ? -19.288 -5.520 26.351 1.00 96.81 459 GLU A C 1
ATOM 3523 O O . GLU A 1 459 ? -19.104 -4.919 25.294 1.00 96.81 459 GLU A O 1
ATOM 3528 N N . THR A 1 460 ? -20.474 -5.504 26.957 1.00 97.00 460 THR A N 1
ATOM 3529 C CA . THR A 1 460 ? -21.552 -4.613 26.517 1.00 97.00 460 THR A CA 1
ATOM 3530 C C . THR A 1 460 ? -21.315 -3.233 27.115 1.00 97.00 460 THR A C 1
ATOM 3532 O O . THR A 1 460 ? -21.345 -3.096 28.338 1.00 97.00 460 THR A O 1
ATOM 3535 N N . LEU A 1 461 ? -21.124 -2.230 26.258 1.00 95.62 461 LEU A N 1
ATOM 3536 C CA . LEU A 1 461 ? -20.903 -0.845 26.672 1.00 95.62 461 LEU A CA 1
ATOM 3537 C C . LEU A 1 461 ? -22.208 -0.202 27.155 1.00 95.62 461 LEU A C 1
ATOM 3539 O O . LEU A 1 461 ? -22.256 0.395 28.230 1.00 95.62 461 LEU A O 1
ATOM 3543 N N . GLY A 1 462 ? -23.291 -0.379 26.393 1.00 92.25 462 GLY A N 1
ATOM 3544 C CA . GLY A 1 462 ? -24.565 0.268 26.690 1.00 92.25 462 GLY A CA 1
ATOM 3545 C C . GLY A 1 462 ? -25.700 -0.089 25.738 1.00 92.25 462 GLY A C 1
ATOM 3546 O O . GLY A 1 462 ? -25.560 -0.897 24.817 1.00 92.25 462 GLY A O 1
ATOM 3547 N N . THR A 1 463 ? -26.865 0.494 26.002 1.00 93.00 463 THR A N 1
ATOM 3548 C CA . THR A 1 463 ? -28.060 0.403 25.153 1.00 93.00 463 THR A CA 1
ATOM 3549 C C . THR A 1 463 ? -28.716 1.770 25.149 1.00 93.00 463 THR A C 1
ATOM 3551 O O . THR A 1 463 ? -29.537 2.078 26.013 1.00 93.00 463 THR A O 1
ATOM 3554 N N . ASP A 1 464 ? -28.320 2.598 24.192 1.00 93.06 464 ASP A N 1
ATOM 3555 C CA . ASP A 1 464 ? -28.523 4.042 24.258 1.00 93.06 464 ASP A CA 1
ATOM 3556 C C . ASP A 1 464 ? -28.932 4.613 22.897 1.00 93.06 464 ASP A C 1
ATOM 3558 O O . ASP A 1 464 ? -29.083 3.881 21.923 1.00 93.06 464 ASP A O 1
ATOM 3562 N N . THR A 1 465 ? -29.192 5.919 22.861 1.00 92.31 465 THR A N 1
ATOM 3563 C CA . THR A 1 465 ? -29.508 6.703 21.656 1.00 92.31 465 THR A CA 1
ATOM 3564 C C . THR A 1 465 ? -28.610 7.932 21.599 1.00 92.31 465 THR A C 1
ATOM 3566 O O . THR A 1 465 ? -28.299 8.504 22.648 1.00 92.31 465 THR A O 1
ATOM 3569 N N . GLY A 1 466 ? -28.309 8.404 20.392 1.00 92.56 466 GLY A N 1
ATOM 3570 C CA . GLY A 1 466 ? -27.431 9.543 20.145 1.00 92.56 466 GLY A CA 1
ATOM 3571 C C . GLY A 1 466 ? -25.992 9.290 20.589 1.00 92.56 466 GLY A C 1
ATOM 3572 O O . GLY A 1 466 ? -25.609 8.160 20.891 1.00 92.56 466 GLY A O 1
ATOM 3573 N N . SER A 1 467 ? -25.217 10.369 20.663 1.00 93.62 467 SER A N 1
ATOM 3574 C CA . SER A 1 467 ? -23.826 10.321 21.104 1.00 93.62 467 SER A CA 1
ATOM 3575 C C . SER A 1 467 ? -23.715 10.063 22.609 1.00 93.62 467 SER A C 1
ATOM 3577 O O . SER A 1 467 ? -24.334 10.762 23.419 1.00 93.62 467 SER A O 1
ATOM 3579 N N . GLN A 1 468 ? -22.932 9.051 22.966 1.00 96.12 468 GLN A N 1
ATOM 3580 C CA . GLN A 1 468 ? -22.579 8.665 24.327 1.00 96.12 468 GLN A CA 1
ATOM 3581 C C . GLN A 1 468 ? -21.065 8.500 24.445 1.00 96.12 468 GLN A C 1
ATOM 3583 O O . GLN A 1 468 ? -20.373 8.272 23.458 1.00 96.12 468 GLN A O 1
ATOM 3588 N N . THR A 1 469 ? -20.564 8.574 25.673 1.00 97.56 469 THR A N 1
ATOM 3589 C CA . THR A 1 469 ? -19.162 8.294 25.987 1.00 97.56 469 THR A CA 1
ATOM 3590 C C . THR A 1 469 ? -19.097 7.083 26.903 1.00 97.56 469 THR A C 1
ATOM 3592 O O . THR A 1 469 ? -19.791 7.039 27.923 1.00 97.56 469 THR A O 1
ATOM 3595 N N . TYR A 1 470 ? -18.256 6.117 26.551 1.00 97.25 470 TYR A N 1
ATOM 3596 C CA . TYR A 1 470 ? -18.044 4.892 27.314 1.00 97.25 470 TYR A CA 1
ATOM 3597 C C . TYR A 1 470 ? -16.583 4.764 27.721 1.00 97.25 470 TYR A C 1
ATOM 3599 O O . TYR A 1 470 ? -15.713 5.244 27.009 1.00 97.25 470 TYR A O 1
ATOM 3607 N N . SER A 1 471 ? -16.325 4.072 28.831 1.00 95.81 471 SER A N 1
ATOM 3608 C CA . SER A 1 471 ? -14.974 3.741 29.302 1.00 95.81 471 SER A CA 1
ATOM 3609 C C . SER A 1 471 ? -14.779 2.223 29.218 1.00 95.81 471 SER A C 1
ATOM 3611 O O . SER A 1 471 ? -15.144 1.521 30.170 1.00 95.81 471 SER A O 1
ATOM 3613 N N . PRO A 1 472 ? -14.295 1.684 28.084 1.00 95.69 472 PRO A N 1
ATOM 3614 C CA . PRO A 1 472 ? -14.069 0.254 27.932 1.00 95.69 472 PRO A CA 1
ATOM 3615 C C . PRO A 1 472 ? -13.067 -0.289 28.960 1.00 95.69 472 PRO A C 1
ATOM 3617 O O . PRO A 1 472 ? -12.130 0.385 29.395 1.00 95.69 472 PRO A O 1
ATOM 3620 N N . THR A 1 473 ? -13.246 -1.542 29.353 1.00 93.75 473 THR A N 1
ATOM 3621 C CA . THR A 1 473 ? -12.335 -2.274 30.223 1.00 93.75 473 THR A CA 1
ATOM 3622 C C . THR A 1 473 ? -11.238 -2.919 29.383 1.00 93.75 473 THR A C 1
ATOM 3624 O O . THR A 1 473 ? -11.518 -3.775 28.546 1.00 93.75 473 THR A O 1
ATOM 3627 N N . ALA A 1 474 ? -9.977 -2.577 29.665 1.00 91.75 474 ALA A N 1
ATOM 3628 C CA . ALA A 1 474 ? -8.831 -3.231 29.035 1.00 91.75 474 ALA A CA 1
ATOM 3629 C C . ALA A 1 474 ? -8.888 -4.769 29.186 1.00 91.75 474 ALA A C 1
ATOM 3631 O O . ALA A 1 474 ? -9.319 -5.274 30.237 1.00 91.75 474 ALA A O 1
ATOM 3632 N N . PRO A 1 475 ? -8.374 -5.527 28.202 1.00 93.50 475 PRO A N 1
ATOM 3633 C CA . PRO A 1 475 ? -8.177 -6.963 28.335 1.00 93.50 475 PRO A CA 1
ATOM 3634 C C . PRO A 1 475 ? -7.421 -7.356 29.613 1.00 93.50 475 PRO A C 1
ATOM 3636 O O . PRO A 1 475 ? -6.511 -6.673 30.089 1.00 93.50 475 PRO A O 1
ATOM 3639 N N . SER A 1 476 ? -7.813 -8.482 30.218 1.00 90.56 476 SER A N 1
ATOM 3640 C CA . SER A 1 476 ? -7.264 -8.891 31.513 1.00 90.56 476 SER A CA 1
ATOM 3641 C C . SER A 1 476 ? -5.781 -9.244 31.407 1.00 90.56 476 SER A C 1
ATOM 3643 O O . SER A 1 476 ? -5.413 -10.169 30.693 1.00 90.56 476 SER A O 1
ATOM 3645 N N . GLY A 1 477 ? -4.946 -8.553 32.186 1.00 87.00 477 GLY A N 1
ATOM 3646 C CA . GLY A 1 477 ? -3.502 -8.791 32.212 1.00 87.00 477 GLY A CA 1
ATOM 3647 C C . GLY A 1 477 ? -2.706 -7.978 31.191 1.00 87.00 477 GLY A C 1
ATOM 3648 O O . GLY A 1 477 ? -1.487 -8.116 31.194 1.00 87.00 477 GLY A O 1
ATOM 3649 N N . ALA A 1 478 ? -3.369 -7.124 30.403 1.00 89.06 478 ALA A N 1
ATOM 3650 C CA . ALA A 1 478 ? -2.719 -6.203 29.480 1.00 89.06 478 ALA A CA 1
ATOM 3651 C C . ALA A 1 478 ? -1.671 -5.326 30.184 1.00 89.06 478 ALA A C 1
ATOM 3653 O O . ALA A 1 478 ? -1.869 -4.841 31.307 1.00 89.06 478 ALA A O 1
ATOM 3654 N N . THR A 1 479 ? -0.552 -5.130 29.504 1.00 86.81 479 THR A N 1
ATOM 3655 C CA . THR A 1 479 ? 0.574 -4.299 29.914 1.00 86.81 479 THR A CA 1
ATOM 3656 C C . THR A 1 479 ? 0.810 -3.183 28.900 1.00 86.81 479 THR A C 1
ATOM 3658 O O . THR A 1 479 ? 0.264 -3.187 27.803 1.00 86.81 479 THR A O 1
ATOM 3661 N N . SER A 1 480 ? 1.690 -2.237 29.232 1.00 84.38 480 SER A N 1
ATOM 3662 C CA . SER A 1 480 ? 2.030 -1.134 28.324 1.00 84.38 480 SER A CA 1
ATOM 3663 C C . SER A 1 480 ? 2.787 -1.566 27.066 1.00 84.38 480 SER A C 1
ATOM 3665 O O . SER A 1 480 ? 3.073 -0.714 26.235 1.00 84.38 480 SER A O 1
ATOM 3667 N N . ALA A 1 481 ? 3.193 -2.836 26.971 1.00 86.94 481 ALA A N 1
ATOM 3668 C CA . ALA A 1 481 ? 3.867 -3.391 25.801 1.00 86.94 481 ALA A CA 1
ATOM 3669 C C . ALA A 1 481 ? 2.910 -4.129 24.851 1.00 86.94 481 ALA A C 1
ATOM 3671 O O . ALA A 1 481 ? 3.305 -4.390 23.715 1.00 86.94 481 ALA A O 1
ATOM 3672 N N . ASP A 1 482 ? 1.707 -4.463 25.328 1.00 91.56 482 ASP A N 1
ATOM 3673 C CA . ASP A 1 482 ? 0.702 -5.207 24.574 1.00 91.56 482 ASP A CA 1
ATOM 3674 C C . ASP A 1 482 ? -0.195 -4.221 23.818 1.00 91.56 482 ASP A C 1
ATOM 3676 O O . ASP A 1 482 ? -0.696 -3.255 24.407 1.00 91.56 482 ASP A O 1
ATOM 3680 N N . ASP A 1 483 ? -0.389 -4.481 22.531 1.00 95.75 483 ASP A N 1
ATOM 3681 C CA . ASP A 1 483 ? -1.248 -3.746 21.613 1.00 95.75 483 ASP A CA 1
ATOM 3682 C C . ASP A 1 483 ? -2.517 -4.549 21.291 1.00 95.75 483 ASP A C 1
ATOM 3684 O O . ASP A 1 483 ? -2.514 -5.781 21.264 1.00 95.75 483 ASP A O 1
ATOM 3688 N N . PHE A 1 484 ? -3.634 -3.849 21.089 1.00 97.50 484 PHE A N 1
ATOM 3689 C CA . PHE A 1 484 ? -4.936 -4.481 20.870 1.00 97.50 484 PHE A CA 1
ATOM 3690 C C . PHE A 1 484 ? -5.752 -3.736 19.829 1.00 97.50 484 PHE A C 1
ATOM 3692 O O . PHE A 1 484 ? -5.662 -2.518 19.708 1.00 97.50 484 PHE A O 1
ATOM 3699 N N . VAL A 1 485 ? -6.643 -4.469 19.171 1.00 98.38 485 VAL A N 1
ATOM 3700 C CA . VAL A 1 485 ? -7.727 -3.893 18.377 1.00 98.38 485 VAL A CA 1
ATOM 3701 C C . VAL A 1 485 ? -9.052 -4.113 19.100 1.00 98.38 485 VAL A C 1
ATOM 3703 O O . VAL A 1 485 ? -9.353 -5.211 19.575 1.00 98.38 485 VAL A O 1
ATOM 3706 N N . MET A 1 486 ? -9.866 -3.067 19.188 1.00 98.31 486 MET A N 1
ATOM 3707 C CA . MET A 1 486 ? -11.233 -3.111 19.686 1.00 98.31 486 MET A CA 1
ATOM 3708 C C . MET A 1 486 ? -12.207 -2.840 18.540 1.00 98.31 486 MET A C 1
ATOM 3710 O O . MET A 1 486 ? -12.128 -1.808 17.888 1.00 98.31 486 MET A O 1
ATOM 3714 N N . ALA A 1 487 ? -13.181 -3.726 18.343 1.00 98.25 487 ALA A N 1
ATOM 3715 C CA . ALA A 1 487 ? -14.322 -3.478 17.467 1.00 98.25 487 ALA A CA 1
ATOM 3716 C C . ALA A 1 487 ? -15.595 -3.279 18.287 1.00 98.25 487 ALA A C 1
ATOM 3718 O O . ALA A 1 487 ? -16.017 -4.170 19.031 1.00 98.25 487 ALA A O 1
ATOM 3719 N N . VAL A 1 488 ? -16.244 -2.132 18.124 1.00 97.75 488 VAL A N 1
ATOM 3720 C CA . VAL A 1 488 ? -17.565 -1.854 18.684 1.00 97.75 488 VAL A CA 1
ATOM 3721 C C . VAL A 1 488 ? -18.619 -2.118 17.623 1.00 97.75 488 VAL A C 1
ATOM 3723 O O . VAL A 1 488 ? -18.679 -1.428 16.608 1.00 97.75 488 VAL A O 1
ATOM 3726 N N . ILE A 1 489 ? -19.474 -3.108 17.880 1.00 95.69 489 ILE A N 1
ATOM 3727 C CA . ILE A 1 489 ? -20.526 -3.546 16.957 1.00 95.69 489 ILE A CA 1
ATOM 3728 C C . ILE A 1 489 ? -21.901 -3.246 17.549 1.00 95.69 489 ILE A C 1
ATOM 3730 O O . ILE A 1 489 ? -22.160 -3.541 18.724 1.00 95.69 489 ILE A O 1
ATOM 3734 N N . PHE A 1 490 ? -22.796 -2.714 16.715 1.00 92.69 490 PHE A N 1
ATOM 3735 C CA . PHE A 1 490 ? -24.188 -2.446 17.073 1.00 92.69 490 PHE A CA 1
ATOM 3736 C C . PHE A 1 490 ? -25.089 -3.652 16.785 1.00 92.69 490 PHE A C 1
ATOM 3738 O O . PHE A 1 490 ? -24.942 -4.333 15.769 1.00 92.69 490 PHE A O 1
ATOM 3745 N N . ARG A 1 491 ? -26.039 -3.928 17.684 1.00 82.50 491 ARG A N 1
ATOM 3746 C CA . ARG A 1 491 ? -27.060 -4.976 17.523 1.00 82.50 491 ARG A CA 1
ATOM 3747 C C . ARG A 1 491 ? -28.450 -4.535 17.955 1.00 82.50 491 ARG A C 1
ATOM 3749 O O . ARG A 1 491 ? -28.554 -3.670 18.861 1.00 82.50 491 ARG A O 1
#